Protein AF-A0A9N9IAI4-F1 (afdb_monomer)

Secondary structure (DSSP, 8-state):
---------PPP---------------EE-S-TTTT-TTTTTTS-TTSB--EEEEPPTT-TTTT-HHHHHHHHHHHHHHHHHHHHHHHSSEEEEEEEEEEEEEEETTEEEEEEEEEEEEPPPEEE-SSTHHHHHHHHHHHHHHHHHHHIIIIIS-EEEEEEEEEEEEEEE----B--S--PPPTTT--GGG-EE-----S-GGGTTTTS--TTPPSSPBTHHHHHHHHH-TTEEEEEEEEEEEEETTEEEEEEEEEE--TTTTTSSEEEEEEEEESSS--GGG-SSTT---TT--EEEEEES----HHHHHHHHTT---TTSS-------------EEE-PBPTT-PBPPPEEE---SSHHHHHHHHHHHHHHHHHHHHH---------HHHHHHHHT-S--

Mean predicted aligned error: 19.02 Å

Radius of gyration: 34.72 Å; Cα contacts (8 Å, |Δi|>4): 547; chains: 1; bounding box: 60×106×130 Å

Solvent-accessible surface area (backbone atoms only — not comparable to full-atom values): 24247 Å² total; per-residue (Å²): 132,89,83,87,86,80,88,87,81,84,78,82,85,75,80,77,80,71,74,77,72,74,81,74,77,58,78,43,75,48,92,65,55,42,81,88,30,65,80,56,49,75,35,53,60,93,82,41,56,55,24,33,37,29,60,46,60,88,86,37,90,42,57,59,35,71,66,55,41,51,63,73,45,43,65,64,53,45,53,52,48,50,54,50,31,74,75,51,63,10,28,34,34,31,52,38,38,31,28,36,30,37,30,75,48,98,88,42,96,66,68,48,74,50,75,46,80,40,57,42,70,63,44,75,41,70,51,76,81,48,41,62,61,48,51,52,54,43,49,51,51,32,51,52,52,51,48,43,34,38,76,76,74,73,47,33,40,76,44,31,69,43,36,41,34,45,43,35,31,62,34,61,62,56,60,51,72,42,84,64,83,70,54,77,92,60,65,42,85,91,52,45,62,46,74,68,73,90,75,83,66,74,77,80,47,58,86,79,47,54,57,82,94,57,61,82,74,52,33,56,66,43,47,61,57,34,30,70,62,29,75,51,39,26,54,34,32,35,28,75,42,80,41,80,54,94,94,38,82,41,82,44,72,43,64,73,44,72,37,96,51,43,76,73,41,84,42,72,42,44,30,39,49,44,65,66,71,97,71,62,66,83,79,41,61,40,79,57,66,71,58,93,92,55,41,20,26,67,26,42,47,80,56,79,85,59,55,67,62,54,54,62,33,66,78,70,54,47,45,89,56,72,48,85,74,81,80,59,74,67,85,82,72,68,63,56,53,70,54,68,57,76,46,96,87,70,53,71,52,80,69,48,71,50,68,79,62,96,50,36,66,61,53,49,52,52,51,55,50,53,51,47,51,56,49,52,54,59,66,66,61,64,73,77,78,67,78,66,55,73,69,57,47,52,53,57,75,68,49,95,65,135

Organism: NCBI:txid1348616

Foldseek 3Di:
DDDDDDDDDDDDPPPPPPPPPQDDKDKDKDPDLCPVPVVLVLLDDPPQKIKIKIFDDPPHVCFQPLVVVLVRCLVVQLVVCVVVCVVQLKKWKKKWWFFWKWADDPVDRDIDIDTDIFMDFIDMDNDSVCSNVVSVVTSVNRVVVQVCCCPPDPNIGTGGTGMMMIIMGHDDFAFADAFDDDDPVCPDPVQQKARDHPPDDPVVCCVPFPQPPADPVGGPSSQVVRCVRPVLEWEWEKEWDWDDDPNDTDIAIAGRDGGPCAPVHDHYWYKYKDKPDPDDCVPHSYSRDQPVPIGIGIITGPDPVPVVRVVVCLVPHCHVGNDRDDRDDHDDQPQKDKDWDADPVRDIDDIDIDRPDPRRVVVVVVVVVVVVVVVVVVVVPPPPPPPPDVVVVVVVVPDPDD

Structure (mmCIF, N/CA/C/O backbone):
data_AF-A0A9N9IAI4-F1
#
_entry.id   AF-A0A9N9IAI4-F1
#
loop_
_atom_site.group_PDB
_atom_site.id
_atom_site.type_symbol
_atom_site.label_atom_id
_atom_site.label_alt_id
_atom_site.label_comp_id
_atom_site.label_asym_id
_atom_site.label_entity_id
_atom_site.label_seq_id
_atom_site.pdbx_PDB_ins_code
_atom_site.Cartn_x
_atom_site.Cartn_y
_atom_site.Cartn_z
_atom_site.occupancy
_atom_site.B_iso_or_equiv
_atom_site.auth_seq_id
_atom_site.auth_comp_id
_atom_site.auth_asym_id
_atom_site.auth_atom_id
_atom_site.pdbx_PDB_model_num
ATOM 1 N N . MET A 1 1 ? 16.331 -37.800 -86.694 1.00 36.75 1 MET A N 1
ATOM 2 C CA . MET A 1 1 ? 16.572 -36.388 -87.033 1.00 36.75 1 MET A CA 1
ATOM 3 C C . MET A 1 1 ? 15.947 -35.578 -85.929 1.00 36.75 1 MET A C 1
ATOM 5 O O . MET A 1 1 ? 14.781 -35.793 -85.627 1.00 36.75 1 MET A O 1
ATOM 9 N N . GLU A 1 2 ? 16.796 -34.801 -85.275 1.00 37.53 2 GLU A N 1
ATOM 10 C CA . GLU A 1 2 ? 16.502 -33.836 -84.219 1.00 37.53 2 GLU A CA 1
ATOM 11 C C . GLU A 1 2 ? 15.392 -32.859 -84.643 1.00 37.53 2 GLU A C 1
ATOM 13 O O . GLU A 1 2 ? 15.242 -32.579 -85.834 1.00 37.53 2 GLU A O 1
ATOM 18 N N . ILE A 1 3 ? 14.640 -32.317 -83.684 1.00 35.09 3 ILE A N 1
ATOM 19 C CA . ILE A 1 3 ? 14.838 -30.947 -83.172 1.00 35.09 3 ILE A CA 1
ATOM 20 C C . ILE A 1 3 ? 13.827 -30.685 -82.040 1.00 35.09 3 ILE A C 1
ATOM 22 O O . ILE A 1 3 ? 12.677 -31.122 -82.082 1.00 35.09 3 ILE A O 1
ATOM 26 N N . ASP A 1 4 ? 14.346 -29.996 -81.031 1.00 36.41 4 ASP A N 1
ATOM 27 C CA . ASP A 1 4 ? 13.799 -29.553 -79.752 1.00 36.41 4 ASP A CA 1
ATOM 28 C C . ASP A 1 4 ? 12.485 -28.751 -79.797 1.00 36.41 4 ASP A C 1
ATOM 30 O O . ASP A 1 4 ? 12.183 -28.064 -80.773 1.00 36.41 4 ASP A O 1
ATOM 34 N N . ASN A 1 5 ? 11.761 -28.735 -78.669 1.00 34.66 5 ASN A N 1
ATOM 35 C CA . ASN A 1 5 ? 11.557 -27.476 -77.943 1.00 34.66 5 ASN A CA 1
ATOM 36 C C . ASN A 1 5 ? 11.060 -27.673 -76.504 1.00 34.66 5 ASN A C 1
ATOM 38 O O . ASN A 1 5 ? 10.315 -28.595 -76.175 1.00 34.66 5 ASN A O 1
ATOM 42 N N . GLU A 1 6 ? 11.556 -26.774 -75.663 1.00 35.62 6 GLU A N 1
ATOM 43 C CA . GLU A 1 6 ? 11.625 -26.814 -74.213 1.00 35.62 6 GLU A CA 1
ATOM 44 C C . GLU A 1 6 ? 10.323 -26.467 -73.470 1.00 35.62 6 GLU A C 1
ATOM 46 O O . GLU A 1 6 ? 9.469 -25.710 -73.923 1.00 35.62 6 GLU A O 1
ATOM 51 N N . LYS A 1 7 ? 10.267 -27.049 -72.267 1.00 37.72 7 LYS A N 1
ATOM 52 C CA . LYS A 1 7 ? 9.649 -26.633 -70.997 1.00 37.72 7 LYS A CA 1
ATOM 53 C C . LYS A 1 7 ? 8.975 -25.251 -70.929 1.00 37.72 7 LYS A C 1
ATOM 55 O O . LYS A 1 7 ? 9.619 -24.237 -71.150 1.00 37.72 7 LYS A O 1
ATOM 60 N N . ASN A 1 8 ? 7.769 -25.247 -70.353 1.00 30.61 8 ASN A N 1
ATOM 61 C CA . ASN A 1 8 ? 7.329 -24.288 -69.329 1.00 30.61 8 ASN A CA 1
ATOM 62 C C . ASN A 1 8 ? 6.304 -24.991 -68.421 1.00 30.61 8 ASN A C 1
ATOM 64 O O . ASN A 1 8 ? 5.133 -25.096 -68.769 1.00 30.61 8 ASN A O 1
ATOM 68 N N . ASN A 1 9 ? 6.765 -25.516 -67.283 1.00 38.19 9 ASN A N 1
ATOM 69 C CA . ASN A 1 9 ? 5.903 -25.884 -66.160 1.00 38.19 9 ASN A CA 1
ATOM 70 C C . ASN A 1 9 ? 6.090 -24.793 -65.106 1.00 38.19 9 ASN A C 1
ATOM 72 O O . ASN A 1 9 ? 7.163 -24.703 -64.507 1.00 38.19 9 ASN A O 1
ATOM 76 N N . GLU A 1 10 ? 5.068 -23.965 -64.924 1.00 33.16 10 GLU A N 1
ATOM 77 C CA . GLU A 1 10 ? 4.951 -23.051 -63.789 1.00 33.16 10 GLU A CA 1
ATOM 78 C C . GLU A 1 10 ? 4.887 -23.878 -62.490 1.00 33.16 10 GLU A C 1
ATOM 80 O O . GLU A 1 10 ? 4.062 -24.794 -62.395 1.00 33.16 10 GLU A O 1
ATOM 85 N N . PRO A 1 11 ? 5.752 -23.626 -61.493 1.00 36.41 11 PRO A N 1
ATOM 86 C CA . PRO A 1 11 ? 5.563 -24.160 -60.156 1.00 36.41 11 PRO A CA 1
ATOM 87 C C . PRO A 1 11 ? 4.540 -23.296 -59.415 1.00 36.41 11 PRO A C 1
ATOM 89 O O . PRO A 1 11 ? 4.625 -22.074 -59.424 1.00 36.41 11 PRO A O 1
ATOM 92 N N . SER A 1 12 ? 3.571 -23.950 -58.780 1.00 35.34 12 SER A N 1
ATOM 93 C CA . SER A 1 12 ? 2.587 -23.314 -57.912 1.00 35.34 12 SER A CA 1
ATOM 94 C C . SER A 1 12 ? 3.275 -22.604 -56.746 1.00 35.34 12 SER A C 1
ATOM 96 O O . SER A 1 12 ? 3.915 -23.265 -55.922 1.00 35.34 12 SER A O 1
ATOM 98 N N . ASP A 1 13 ? 3.085 -21.293 -56.650 1.00 35.47 13 ASP A N 1
ATOM 99 C CA . ASP A 1 13 ? 3.370 -20.519 -55.449 1.00 35.47 13 ASP A CA 1
ATOM 100 C C . ASP A 1 13 ? 2.414 -20.968 -54.336 1.00 35.47 13 ASP A C 1
ATOM 102 O O . ASP A 1 13 ? 1.265 -20.538 -54.248 1.00 35.47 13 ASP A O 1
ATOM 106 N N . SER A 1 14 ? 2.874 -21.892 -53.494 1.00 35.62 14 SER A N 1
ATOM 107 C CA . SER A 1 14 ? 2.359 -22.009 -52.134 1.00 35.62 14 SER A CA 1
ATOM 108 C C . SER A 1 14 ? 3.221 -21.103 -51.262 1.00 35.62 14 SER A C 1
ATOM 110 O O . SER A 1 14 ? 4.253 -21.534 -50.738 1.00 35.62 14 SER A O 1
ATOM 112 N N . GLU A 1 15 ? 2.819 -19.839 -51.159 1.00 35.72 15 GLU A N 1
ATOM 113 C CA . GLU A 1 15 ? 3.225 -18.967 -50.062 1.00 35.72 15 GLU A CA 1
ATOM 114 C C . GLU A 1 15 ? 2.879 -19.692 -48.757 1.00 35.72 15 GLU A C 1
ATOM 116 O O . GLU A 1 15 ? 1.716 -19.859 -48.389 1.00 35.72 15 GLU A O 1
ATOM 121 N N . TYR A 1 16 ? 3.903 -20.211 -48.083 1.00 36.53 16 TYR A N 1
ATOM 122 C CA . TYR A 1 16 ? 3.785 -20.546 -46.677 1.00 36.53 16 TYR A CA 1
ATOM 123 C C . TYR A 1 16 ? 3.740 -19.215 -45.929 1.00 36.53 16 TYR A C 1
ATOM 125 O O . TYR A 1 16 ? 4.781 -18.656 -45.593 1.00 36.53 16 TYR A O 1
ATOM 133 N N . ASP A 1 17 ? 2.527 -18.722 -45.685 1.00 38.03 17 ASP A N 1
ATOM 134 C CA . ASP A 1 17 ? 2.232 -17.803 -44.589 1.00 38.03 17 ASP A CA 1
ATOM 135 C C . ASP A 1 17 ? 2.575 -18.524 -43.274 1.00 38.03 17 ASP A C 1
ATOM 137 O O . ASP A 1 17 ? 1.732 -19.129 -42.608 1.00 38.03 17 ASP A O 1
ATOM 141 N N . THR A 1 18 ? 3.849 -18.512 -42.888 1.00 42.97 18 THR A N 1
ATOM 142 C CA . THR A 1 18 ? 4.184 -18.560 -41.469 1.00 42.97 18 THR A CA 1
ATOM 143 C C . THR A 1 18 ? 3.837 -17.188 -40.926 1.00 42.97 18 THR A C 1
ATOM 145 O O . THR A 1 18 ? 4.639 -16.265 -41.039 1.00 42.97 18 THR A O 1
ATOM 148 N N . ALA A 1 19 ? 2.627 -17.046 -40.384 1.00 43.84 19 ALA A N 1
ATOM 149 C CA . ALA A 1 19 ? 2.325 -15.957 -39.472 1.00 43.84 19 ALA A CA 1
ATOM 150 C C . ALA A 1 19 ? 3.413 -15.980 -38.390 1.00 43.84 19 ALA A C 1
ATOM 152 O O . ALA A 1 19 ? 3.479 -16.919 -37.596 1.00 43.84 19 ALA A O 1
ATOM 153 N N . GLU A 1 20 ? 4.333 -15.019 -38.441 1.00 50.12 20 GLU A N 1
ATOM 154 C CA . GLU A 1 20 ? 5.278 -14.779 -37.361 1.00 50.12 20 GLU A CA 1
ATOM 155 C C . GLU A 1 20 ? 4.423 -14.473 -36.128 1.00 50.12 20 GLU A C 1
ATOM 157 O O . GLU A 1 20 ? 3.765 -13.435 -36.070 1.00 50.12 20 GLU A O 1
ATOM 162 N N . GLU A 1 21 ? 4.330 -15.427 -35.196 1.00 56.41 21 GLU A N 1
ATOM 163 C CA . GLU A 1 21 ? 3.662 -15.204 -33.915 1.00 56.41 21 GLU A CA 1
ATOM 164 C C . GLU A 1 21 ? 4.296 -13.963 -33.280 1.00 56.41 21 GLU A C 1
ATOM 166 O O . GLU A 1 21 ? 5.521 -13.899 -33.129 1.00 56.41 21 GLU A O 1
ATOM 171 N N . GLU A 1 22 ? 3.477 -12.954 -32.962 1.00 60.28 22 GLU A N 1
ATOM 172 C CA . GLU A 1 22 ? 3.968 -11.756 -32.288 1.00 60.28 22 GLU A CA 1
ATOM 173 C C . GLU A 1 22 ? 4.745 -12.182 -31.032 1.00 60.28 22 GLU A C 1
ATOM 175 O O . GLU A 1 22 ? 4.271 -13.042 -30.281 1.00 60.28 22 GLU A O 1
ATOM 180 N N . PRO A 1 23 ? 5.951 -11.634 -30.801 1.00 72.88 23 PRO A N 1
ATOM 181 C CA . PRO A 1 23 ? 6.795 -12.071 -29.702 1.00 72.88 23 PRO A CA 1
ATOM 182 C C . PRO A 1 23 ? 6.068 -11.840 -28.377 1.00 72.88 23 PRO A C 1
ATOM 184 O O . PRO A 1 23 ? 5.885 -10.696 -27.980 1.00 72.88 23 PRO A O 1
ATOM 187 N N . ASP A 1 24 ? 5.665 -12.911 -27.691 1.00 81.81 24 ASP A N 1
ATOM 188 C CA . ASP A 1 24 ? 4.896 -12.823 -26.450 1.00 81.81 24 ASP A CA 1
ATOM 189 C C . ASP A 1 24 ? 5.770 -12.990 -25.193 1.00 81.81 24 ASP A C 1
ATOM 191 O O . ASP A 1 24 ? 6.789 -13.683 -25.193 1.00 81.81 24 ASP A O 1
ATOM 195 N N . ILE A 1 25 ? 5.367 -12.352 -24.091 1.00 89.75 25 ILE A N 1
ATOM 196 C CA . ILE A 1 25 ? 6.083 -12.394 -22.808 1.00 89.75 25 ILE A CA 1
ATOM 197 C C . ILE A 1 25 ? 5.468 -13.460 -21.908 1.00 89.75 25 ILE A C 1
ATOM 199 O O . ILE A 1 25 ? 4.307 -13.353 -21.502 1.00 89.75 25 ILE A O 1
ATOM 203 N N . HIS A 1 26 ? 6.262 -14.458 -21.527 1.00 91.19 26 HIS A N 1
ATOM 204 C CA . HIS A 1 26 ? 5.818 -15.531 -20.645 1.00 91.19 26 HIS A CA 1
ATOM 205 C C . HIS A 1 26 ? 6.489 -15.437 -19.273 1.00 91.19 26 HIS A C 1
ATOM 207 O O . HIS A 1 26 ? 7.714 -15.401 -19.168 1.00 91.19 26 HIS A O 1
ATOM 213 N N . PHE A 1 27 ? 5.678 -15.419 -18.213 1.00 94.00 27 PHE A N 1
ATOM 214 C CA . PHE A 1 27 ? 6.178 -15.463 -16.842 1.00 94.00 27 PHE A CA 1
ATOM 215 C C . PHE A 1 27 ? 6.430 -16.903 -16.406 1.00 94.00 27 PHE A C 1
ATOM 217 O O . PHE A 1 27 ? 5.561 -17.773 -16.512 1.00 94.00 27 PHE A O 1
ATOM 224 N N . GLU A 1 28 ? 7.607 -17.135 -15.846 1.00 92.38 28 GLU A N 1
ATOM 225 C CA . GLU A 1 28 ? 8.024 -18.400 -15.268 1.00 92.38 28 GLU A CA 1
ATOM 226 C C . GLU A 1 28 ? 8.207 -18.261 -13.758 1.00 92.38 28 GLU A C 1
ATOM 228 O O . GLU A 1 28 ? 8.750 -17.277 -13.255 1.00 92.38 28 GLU A O 1
ATOM 233 N N . LYS A 1 29 ? 7.767 -19.275 -13.011 1.00 90.50 29 LYS A N 1
ATOM 234 C CA . LYS A 1 29 ? 7.972 -19.338 -11.563 1.00 90.50 29 LYS A CA 1
ATOM 235 C C . LYS A 1 29 ? 9.415 -19.736 -11.261 1.00 90.50 29 LYS A C 1
ATOM 237 O O . LYS A 1 29 ? 9.884 -20.777 -11.726 1.00 90.50 29 LYS A O 1
ATOM 242 N N . ILE A 1 30 ? 10.105 -18.947 -10.445 1.00 86.50 30 ILE A N 1
ATOM 243 C CA . ILE A 1 30 ? 11.486 -19.219 -10.040 1.00 86.50 30 ILE A CA 1
ATOM 244 C C . ILE A 1 30 ? 11.499 -20.405 -9.069 1.00 86.50 30 ILE A C 1
ATOM 246 O O . ILE A 1 30 ? 10.787 -20.413 -8.066 1.00 86.50 30 ILE A O 1
ATOM 250 N N . LYS A 1 31 ? 12.324 -21.419 -9.367 1.00 79.94 31 LYS A N 1
ATOM 251 C CA . LYS A 1 31 ? 12.440 -22.640 -8.546 1.00 79.94 31 LYS A CA 1
ATOM 252 C C . LYS A 1 31 ? 12.992 -22.366 -7.148 1.00 79.94 31 LYS A C 1
ATOM 254 O O . LYS A 1 31 ? 12.521 -22.967 -6.191 1.00 79.94 31 LYS A O 1
ATOM 259 N N . ASP A 1 32 ? 13.976 -21.476 -7.052 1.00 76.50 32 ASP A N 1
ATOM 260 C CA . ASP A 1 32 ? 14.549 -21.014 -5.789 1.00 76.50 32 ASP A CA 1
ATOM 261 C C . ASP A 1 32 ? 14.545 -19.473 -5.758 1.00 76.50 32 ASP A C 1
ATOM 263 O O . ASP A 1 32 ? 15.469 -18.839 -6.281 1.00 76.50 32 ASP A O 1
ATOM 267 N N . PRO A 1 33 ? 13.495 -18.850 -5.190 1.00 67.88 33 PRO A N 1
ATOM 268 C CA . PRO A 1 33 ? 13.374 -17.393 -5.137 1.00 67.88 33 PRO A CA 1
ATOM 269 C C . PRO A 1 33 ? 14.408 -16.747 -4.196 1.00 67.88 33 PRO A C 1
ATOM 271 O O . PRO A 1 33 ? 14.614 -15.535 -4.212 1.00 67.88 33 PRO A O 1
ATOM 274 N N . TYR A 1 34 ? 15.110 -17.535 -3.376 1.00 63.12 34 TYR A N 1
ATOM 275 C CA . TYR A 1 34 ? 16.038 -17.019 -2.375 1.00 63.12 34 TYR A CA 1
ATOM 276 C C . TYR A 1 34 ? 17.428 -16.694 -2.931 1.00 63.12 34 TYR A C 1
ATOM 278 O O . TYR A 1 34 ? 18.168 -15.946 -2.284 1.00 63.12 34 TYR A O 1
ATOM 286 N N . ILE A 1 35 ? 17.767 -17.173 -4.136 1.00 58.03 35 ILE A N 1
ATOM 287 C CA . ILE A 1 35 ? 19.072 -16.948 -4.789 1.00 58.03 35 ILE A CA 1
ATOM 288 C C . ILE A 1 35 ? 19.397 -15.449 -4.901 1.00 58.03 35 ILE A C 1
ATOM 290 O O . ILE A 1 35 ? 20.521 -15.041 -4.612 1.00 58.03 35 ILE A O 1
ATOM 294 N N . ASN A 1 36 ? 18.402 -14.615 -5.221 1.00 55.75 36 ASN A N 1
ATOM 295 C CA . ASN A 1 36 ? 18.560 -13.158 -5.341 1.00 55.75 36 ASN A CA 1
ATOM 296 C C . ASN A 1 36 ? 18.117 -12.387 -4.080 1.00 55.75 36 ASN A C 1
ATOM 298 O O . ASN A 1 36 ? 18.247 -11.165 -4.009 1.00 55.75 36 ASN A O 1
ATOM 302 N N . ARG A 1 37 ? 17.633 -13.099 -3.054 1.00 60.22 37 ARG A N 1
ATOM 303 C CA . ARG A 1 37 ? 16.989 -12.550 -1.851 1.00 60.22 37 ARG A CA 1
ATOM 304 C C . ARG A 1 37 ? 17.631 -13.043 -0.552 1.00 60.22 37 ARG A C 1
ATOM 306 O O . ARG A 1 37 ? 16.949 -13.220 0.449 1.00 60.22 37 ARG A O 1
ATOM 313 N N . ILE A 1 38 ? 18.954 -13.212 -0.510 1.00 52.41 38 ILE A N 1
ATOM 314 C CA . ILE A 1 38 ? 19.690 -13.799 0.637 1.00 52.41 38 ILE A CA 1
ATOM 315 C C . ILE A 1 38 ? 19.326 -13.159 1.999 1.00 52.41 38 ILE A C 1
ATOM 317 O O . ILE A 1 38 ? 19.261 -13.847 3.019 1.00 52.41 38 ILE A O 1
ATOM 321 N N . ALA A 1 39 ? 19.065 -11.847 2.038 1.00 50.38 39 ALA A N 1
ATOM 322 C CA . ALA A 1 39 ? 18.652 -11.145 3.258 1.00 50.38 39 ALA A CA 1
ATOM 323 C C . ALA A 1 39 ? 17.192 -11.426 3.672 1.00 50.38 39 ALA A C 1
ATOM 325 O O . ALA A 1 39 ? 16.886 -11.436 4.865 1.00 50.38 39 ALA A O 1
ATOM 326 N N . GLU A 1 40 ? 16.298 -11.662 2.710 1.00 53.12 40 GLU A N 1
ATOM 327 C CA . GLU A 1 40 ? 14.888 -12.004 2.940 1.00 53.12 40 GLU A CA 1
ATOM 328 C C . GLU A 1 40 ? 14.709 -13.522 3.153 1.00 53.12 40 GLU A C 1
ATOM 330 O O . GLU A 1 40 ? 13.835 -13.942 3.902 1.00 53.12 40 GLU A O 1
ATOM 335 N N . ALA A 1 41 ? 15.619 -14.352 2.635 1.00 52.34 41 ALA A N 1
ATOM 336 C CA . ALA A 1 41 ? 15.653 -15.802 2.841 1.00 52.34 41 ALA A CA 1
ATOM 337 C C . ALA A 1 41 ? 15.747 -16.224 4.313 1.00 52.34 41 ALA A C 1
ATOM 339 O O . ALA A 1 41 ? 15.288 -17.293 4.694 1.00 52.34 41 ALA A O 1
ATOM 340 N N . ARG A 1 42 ? 16.320 -15.370 5.169 1.00 52.91 42 ARG A N 1
ATOM 341 C CA . ARG A 1 42 ? 16.399 -15.605 6.621 1.00 52.91 42 ARG A CA 1
ATOM 342 C C . ARG A 1 42 ? 15.106 -15.255 7.370 1.00 52.91 42 ARG A C 1
ATOM 344 O O . ARG A 1 42 ? 15.009 -15.559 8.560 1.00 52.91 42 ARG A O 1
ATOM 351 N N . LYS A 1 43 ? 14.167 -14.575 6.703 1.00 56.28 43 LYS A N 1
ATOM 352 C CA . LYS A 1 43 ? 12.942 -13.996 7.279 1.00 56.28 43 LYS A CA 1
ATOM 353 C C . LYS A 1 43 ? 11.685 -14.823 7.020 1.00 56.28 43 LYS A C 1
ATOM 355 O O . LYS A 1 43 ? 10.733 -14.700 7.779 1.00 56.28 43 LYS A O 1
ATOM 360 N N . PHE A 1 44 ? 11.694 -15.650 5.980 1.00 56.84 44 PHE A N 1
ATOM 361 C CA . PHE A 1 44 ? 10.534 -16.413 5.531 1.00 56.84 44 PHE A CA 1
ATOM 362 C C . PHE A 1 44 ? 10.789 -17.917 5.614 1.00 56.84 44 PHE A C 1
ATOM 364 O O . PHE A 1 44 ? 11.905 -18.375 5.366 1.00 56.84 44 PHE A O 1
ATOM 371 N N . ASN A 1 45 ? 9.745 -18.679 5.929 1.00 64.06 45 ASN A N 1
ATOM 372 C CA . ASN A 1 45 ? 9.760 -20.135 5.829 1.00 64.06 45 ASN A CA 1
ATOM 373 C C . ASN A 1 45 ? 9.612 -20.584 4.365 1.00 64.06 45 ASN A C 1
ATOM 375 O O . ASN A 1 45 ? 9.180 -19.820 3.497 1.00 64.06 45 ASN A O 1
ATOM 379 N N . GLU A 1 46 ? 9.950 -21.842 4.086 1.00 64.19 46 GLU A N 1
ATOM 380 C CA . GLU A 1 46 ? 9.811 -22.435 2.754 1.00 64.19 46 GLU A CA 1
ATOM 381 C C . GLU A 1 46 ? 8.353 -22.345 2.254 1.00 64.19 46 GLU A C 1
ATOM 383 O O . GLU A 1 46 ? 7.407 -22.645 2.982 1.00 64.19 46 GLU A O 1
ATOM 388 N N . GLY A 1 47 ? 8.159 -21.880 1.014 1.00 66.56 47 GLY A N 1
ATOM 389 C CA . GLY A 1 47 ? 6.834 -21.691 0.402 1.00 66.56 47 GLY A CA 1
ATOM 390 C C . GLY A 1 47 ? 6.132 -20.363 0.728 1.00 66.56 47 GLY A C 1
ATOM 391 O O . GLY A 1 47 ? 5.111 -20.036 0.112 1.00 66.56 47 GLY A O 1
ATOM 392 N N . GLU A 1 48 ? 6.679 -19.553 1.639 1.00 74.38 48 GLU A N 1
ATOM 393 C CA . GLU A 1 48 ? 6.162 -18.211 1.943 1.00 74.38 48 GLU A CA 1
ATOM 394 C C . GLU A 1 48 ? 6.602 -17.154 0.926 1.00 74.38 48 GLU A C 1
ATOM 396 O O . GLU A 1 48 ? 5.948 -16.120 0.810 1.00 74.38 48 GLU A O 1
ATOM 401 N N . VAL A 1 49 ? 7.653 -17.437 0.154 1.00 81.81 49 VAL A N 1
ATOM 402 C CA . VAL A 1 49 ? 8.145 -16.605 -0.951 1.00 81.81 49 VAL A CA 1
ATOM 403 C C . VAL A 1 49 ? 7.912 -17.331 -2.271 1.00 81.81 49 VAL A C 1
ATOM 405 O O . VAL A 1 49 ? 8.050 -18.552 -2.356 1.00 81.81 49 VAL A O 1
ATOM 408 N N . CYS A 1 50 ? 7.516 -16.590 -3.298 1.00 86.62 50 CYS A N 1
ATOM 409 C CA . CYS A 1 50 ? 7.256 -17.110 -4.628 1.00 86.62 50 CYS A CA 1
ATOM 410 C C . CYS A 1 50 ? 7.530 -16.026 -5.665 1.00 86.62 50 CYS A C 1
ATOM 412 O O . CYS A 1 50 ? 6.697 -15.156 -5.875 1.00 86.62 50 CYS A O 1
ATOM 414 N N . ASP A 1 51 ? 8.648 -16.115 -6.366 1.00 90.31 51 ASP A N 1
ATOM 415 C CA . ASP A 1 51 ? 8.986 -15.105 -7.360 1.00 90.31 51 ASP A CA 1
ATOM 416 C C . ASP A 1 51 ? 8.692 -15.616 -8.771 1.00 90.31 51 ASP A C 1
ATOM 418 O O . ASP A 1 51 ? 8.818 -16.811 -9.065 1.00 90.31 51 ASP A O 1
ATOM 422 N N . TYR A 1 52 ? 8.295 -14.697 -9.641 1.00 93.44 52 TYR A N 1
ATOM 423 C CA . TYR A 1 52 ? 8.138 -14.934 -11.069 1.00 93.44 52 TYR A CA 1
ATOM 424 C C . TYR A 1 52 ? 9.115 -14.054 -11.830 1.00 93.44 52 TYR A C 1
ATOM 426 O O . TYR A 1 52 ? 9.452 -12.960 -11.379 1.00 93.44 52 TYR A O 1
ATOM 434 N N . TYR A 1 53 ? 9.552 -14.511 -12.993 1.00 92.94 53 TYR A N 1
ATOM 435 C CA . TYR A 1 53 ? 10.361 -13.707 -13.893 1.00 92.94 53 TYR A CA 1
ATOM 436 C C . TYR A 1 53 ? 9.902 -13.892 -15.334 1.00 92.94 53 TYR A C 1
ATOM 438 O O . TYR A 1 53 ? 9.335 -14.929 -15.674 1.00 92.94 53 TYR A O 1
ATOM 446 N N . ALA A 1 54 ? 10.135 -12.889 -16.169 1.00 93.56 54 ALA A N 1
ATOM 447 C CA . ALA A 1 54 ? 9.917 -12.987 -17.602 1.00 93.56 54 ALA A CA 1
ATOM 448 C C . ALA A 1 54 ? 11.048 -12.294 -18.361 1.00 93.56 54 ALA A C 1
ATOM 450 O O . ALA A 1 54 ? 11.497 -11.212 -17.971 1.00 93.56 54 ALA A O 1
ATOM 451 N N . PHE A 1 55 ? 11.473 -12.918 -19.458 1.00 92.94 55 PHE A N 1
ATOM 452 C CA . PHE A 1 55 ? 12.343 -12.294 -20.449 1.00 92.94 55 PHE A CA 1
ATOM 453 C C . PHE A 1 55 ? 11.505 -11.524 -21.463 1.00 92.94 55 PHE A C 1
ATOM 455 O O . PHE A 1 55 ? 10.455 -11.996 -21.899 1.00 92.94 55 PHE A O 1
ATOM 462 N N . VAL A 1 56 ? 12.001 -10.360 -21.869 1.00 92.25 56 VAL A N 1
ATOM 463 C CA . VAL A 1 56 ? 11.395 -9.549 -22.925 1.00 92.25 56 VAL A CA 1
ATOM 464 C C . VAL A 1 56 ? 12.141 -9.824 -24.233 1.00 92.25 56 VAL A C 1
ATOM 466 O O . VAL A 1 56 ? 13.347 -9.561 -24.310 1.00 92.25 56 VAL A O 1
ATOM 469 N N . PRO A 1 57 ? 11.475 -10.376 -25.265 1.00 89.19 57 PRO A N 1
ATOM 470 C CA . PRO A 1 57 ? 12.109 -10.627 -26.553 1.00 89.19 57 PRO A CA 1
ATOM 471 C C . PRO A 1 57 ? 12.651 -9.339 -27.186 1.00 89.19 57 PRO A C 1
ATOM 473 O O . PRO A 1 57 ? 12.072 -8.263 -27.050 1.00 89.19 57 PRO A O 1
ATOM 476 N N . LYS A 1 58 ? 13.759 -9.442 -27.926 1.00 82.56 58 LYS A N 1
ATOM 477 C CA . LYS A 1 58 ? 14.231 -8.322 -28.755 1.00 82.56 58 LYS A CA 1
ATOM 478 C C . LYS A 1 58 ? 13.238 -8.071 -29.887 1.00 82.56 58 LYS A C 1
ATOM 480 O O . LYS A 1 58 ? 12.796 -9.028 -30.514 1.00 82.56 58 LYS A O 1
ATOM 485 N N . GLY A 1 59 ? 12.951 -6.807 -30.179 1.00 81.06 59 GLY A N 1
ATOM 486 C CA . GLY A 1 59 ? 11.945 -6.414 -31.163 1.00 81.06 59 GLY A CA 1
ATOM 487 C C . GLY A 1 59 ? 10.513 -6.451 -30.625 1.00 81.06 59 GLY A C 1
ATOM 488 O O . GLY A 1 59 ? 9.579 -6.411 -31.419 1.00 81.06 59 GLY A O 1
ATOM 489 N N . TYR A 1 60 ? 10.325 -6.537 -29.302 1.00 86.94 60 TYR A N 1
ATOM 490 C CA . TYR A 1 60 ? 9.000 -6.423 -28.694 1.00 86.94 60 TYR A CA 1
ATOM 491 C C . TYR A 1 60 ? 8.357 -5.077 -29.058 1.00 86.94 60 TYR A C 1
ATOM 493 O O . TYR A 1 60 ? 9.024 -4.044 -29.072 1.00 86.94 60 TYR A O 1
ATOM 501 N N . TYR A 1 61 ? 7.059 -5.066 -29.350 1.00 82.75 61 TYR A N 1
ATOM 502 C CA . TYR A 1 61 ? 6.407 -3.896 -29.950 1.00 82.75 61 TYR A CA 1
ATOM 503 C C . TYR A 1 61 ? 6.465 -2.630 -29.074 1.00 82.75 61 TYR A C 1
ATOM 505 O O . TYR A 1 61 ? 6.437 -1.520 -29.597 1.00 82.75 61 TYR A O 1
ATOM 513 N N . ALA A 1 62 ? 6.576 -2.789 -27.751 1.00 83.50 62 ALA A N 1
ATOM 514 C CA . ALA A 1 62 ? 6.680 -1.693 -26.788 1.00 83.50 62 ALA A CA 1
ATOM 515 C C . ALA A 1 62 ? 8.130 -1.222 -26.530 1.00 83.50 62 ALA A C 1
ATOM 517 O O . ALA A 1 62 ? 8.430 -0.628 -25.488 1.00 83.50 62 ALA A O 1
ATOM 518 N N . GLU A 1 63 ? 9.068 -1.507 -27.439 1.00 85.56 63 GLU A N 1
ATOM 519 C CA . GLU A 1 63 ? 10.424 -0.960 -27.362 1.00 85.56 63 GLU A CA 1
ATOM 520 C C . GLU A 1 63 ? 10.400 0.578 -27.340 1.00 85.56 63 GLU A C 1
ATOM 522 O O . GLU A 1 63 ? 9.710 1.236 -28.112 1.00 85.56 63 GLU A O 1
ATOM 527 N N . GLY A 1 64 ? 11.176 1.172 -26.434 1.00 86.06 64 GLY A N 1
ATOM 528 C CA . GLY A 1 64 ? 11.258 2.621 -26.253 1.00 86.06 64 GLY A CA 1
ATOM 529 C C . GLY A 1 64 ? 10.125 3.248 -25.436 1.00 86.06 64 GLY A C 1
ATOM 530 O O . GLY A 1 64 ? 10.298 4.380 -24.990 1.00 86.06 64 GLY A O 1
ATOM 531 N N . GLU A 1 65 ? 9.032 2.527 -25.163 1.00 90.81 65 GLU A N 1
ATOM 532 C CA . GLU A 1 65 ? 7.857 3.054 -24.456 1.00 90.81 65 GLU A CA 1
ATOM 533 C C . GLU A 1 65 ? 7.561 2.269 -23.162 1.00 90.81 65 GLU A C 1
ATOM 535 O O . GLU A 1 65 ? 6.850 1.261 -23.184 1.00 90.81 65 GLU A O 1
ATOM 540 N N . PRO A 1 66 ? 8.067 2.730 -21.998 1.00 91.69 66 PRO A N 1
ATOM 541 C CA . PRO A 1 66 ? 7.875 2.046 -20.718 1.00 91.69 66 PRO A CA 1
ATOM 542 C C . PRO A 1 66 ? 6.405 1.801 -20.361 1.00 91.69 66 PRO A C 1
ATOM 544 O O . PRO A 1 66 ? 6.062 0.723 -19.883 1.00 91.69 66 PRO A O 1
ATOM 547 N N . LEU A 1 67 ? 5.535 2.788 -20.599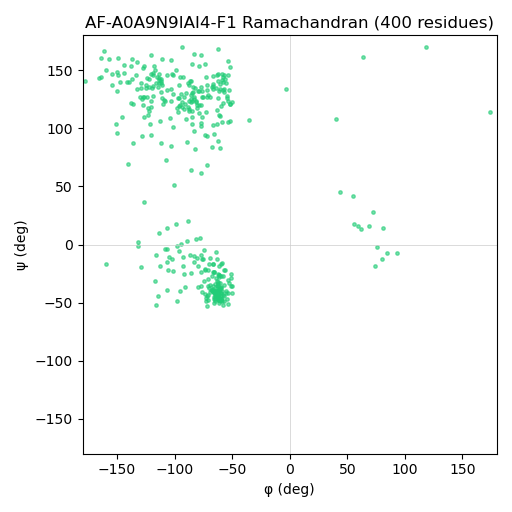 1.00 92.88 67 LEU A N 1
ATOM 548 C CA . LEU A 1 67 ? 4.111 2.677 -20.281 1.00 92.88 67 LEU A CA 1
ATOM 549 C C . LEU A 1 67 ? 3.427 1.609 -21.140 1.00 92.88 67 LEU A C 1
ATOM 551 O O . LEU A 1 67 ? 2.738 0.748 -20.602 1.00 92.88 67 LEU A O 1
ATOM 555 N N . ALA A 1 68 ? 3.670 1.621 -22.454 1.00 92.44 68 ALA A N 1
ATOM 556 C CA . ALA A 1 68 ? 3.135 0.612 -23.364 1.00 92.44 68 ALA A CA 1
ATOM 557 C C . ALA A 1 68 ? 3.603 -0.799 -22.973 1.00 92.44 68 ALA A C 1
ATOM 559 O O . ALA A 1 68 ? 2.819 -1.747 -23.020 1.00 92.44 68 ALA A O 1
ATOM 560 N N . PHE A 1 69 ? 4.853 -0.933 -22.514 1.00 93.69 69 PHE A N 1
ATOM 561 C CA . PHE A 1 69 ? 5.373 -2.196 -21.998 1.00 93.69 69 PHE A CA 1
ATOM 562 C C . PHE A 1 69 ? 4.604 -2.658 -20.757 1.00 93.69 69 PHE A C 1
ATOM 564 O O . PHE A 1 69 ? 4.178 -3.808 -20.703 1.00 93.69 69 PHE A O 1
ATOM 571 N N . PHE A 1 70 ? 4.373 -1.793 -19.770 1.00 93.88 70 PHE A N 1
ATOM 572 C CA . PHE A 1 70 ? 3.636 -2.198 -18.573 1.00 93.88 70 PHE A CA 1
ATOM 573 C C . PHE A 1 70 ? 2.167 -2.527 -18.852 1.00 93.88 70 PHE A C 1
ATOM 575 O O . PHE A 1 70 ? 1.672 -3.527 -18.333 1.00 93.88 70 PHE A O 1
ATOM 582 N N . GLU A 1 71 ? 1.495 -1.763 -19.714 1.00 93.19 71 GLU A N 1
ATOM 583 C CA . GLU A 1 71 ? 0.121 -2.069 -20.131 1.00 93.19 71 GLU A CA 1
ATOM 584 C C . GLU A 1 71 ? 0.036 -3.417 -20.868 1.00 93.19 71 GLU A C 1
ATOM 586 O O . GLU A 1 71 ? -0.905 -4.176 -20.644 1.00 93.19 71 GLU A O 1
ATOM 591 N N . SER A 1 72 ? 1.057 -3.781 -21.657 1.00 92.94 72 SER A N 1
ATOM 592 C CA . SER A 1 72 ? 1.101 -5.065 -22.379 1.00 92.94 72 SER A CA 1
ATOM 593 C C . SER A 1 72 ? 1.105 -6.306 -21.477 1.00 92.94 72 SER A C 1
ATOM 595 O O . SER A 1 72 ? 0.567 -7.352 -21.840 1.00 92.94 72 SER A O 1
ATOM 597 N N . ILE A 1 73 ? 1.700 -6.202 -20.284 1.00 93.88 73 ILE A N 1
ATOM 598 C CA . ILE A 1 73 ? 1.870 -7.325 -19.348 1.00 93.88 73 ILE A CA 1
ATOM 599 C C . ILE A 1 73 ? 0.932 -7.249 -18.140 1.00 93.88 73 ILE A C 1
ATOM 601 O O . ILE A 1 73 ? 0.925 -8.166 -17.317 1.00 93.88 73 ILE A O 1
ATOM 605 N N . LYS A 1 74 ? 0.144 -6.176 -18.020 1.00 94.50 74 LYS A N 1
ATOM 606 C CA . LYS A 1 74 ? -0.706 -5.874 -16.862 1.00 94.50 74 LYS A CA 1
ATOM 607 C C . LYS A 1 74 ? -1.647 -7.020 -16.504 1.00 94.50 74 LYS A C 1
ATOM 609 O O . LYS A 1 74 ? -1.638 -7.474 -15.362 1.00 94.50 74 LYS A O 1
ATOM 614 N N . GLU A 1 75 ? -2.390 -7.534 -17.482 1.00 95.19 75 GLU A N 1
ATOM 615 C CA . GLU A 1 75 ? -3.330 -8.647 -17.276 1.00 95.19 75 GLU A CA 1
ATOM 616 C C . GLU A 1 75 ? -2.611 -9.929 -16.829 1.00 95.19 75 GLU A C 1
ATOM 618 O O . GLU A 1 75 ? -3.052 -10.607 -15.904 1.00 95.19 75 GLU A O 1
ATOM 623 N N . LYS A 1 76 ? -1.429 -10.219 -17.389 1.00 95.50 76 LYS A N 1
ATOM 624 C CA . LYS A 1 76 ? -0.627 -11.396 -17.009 1.00 95.50 76 LYS A CA 1
ATOM 625 C C . LYS A 1 76 ? -0.139 -11.315 -15.566 1.00 95.50 76 LYS A C 1
ATOM 627 O O . LYS A 1 76 ? -0.167 -12.308 -14.839 1.00 95.50 76 LYS A O 1
ATOM 632 N N . ILE A 1 77 ? 0.297 -10.129 -15.140 1.00 96.12 77 ILE A N 1
ATOM 633 C CA . ILE A 1 77 ? 0.672 -9.871 -13.747 1.00 96.12 77 ILE A CA 1
ATOM 634 C C . ILE A 1 77 ? -0.557 -10.011 -12.841 1.00 96.12 77 ILE A C 1
ATOM 636 O O . ILE A 1 77 ? -0.467 -10.648 -11.789 1.00 96.12 77 ILE A O 1
ATOM 640 N N . ALA A 1 78 ? -1.704 -9.461 -13.250 1.00 95.75 78 ALA A N 1
ATOM 641 C CA . ALA A 1 78 ? -2.943 -9.543 -12.487 1.00 95.75 78 ALA A CA 1
ATOM 642 C C . ALA A 1 78 ? -3.380 -10.996 -12.267 1.00 95.75 78 ALA A C 1
ATOM 644 O O . ALA A 1 78 ? -3.712 -11.361 -11.142 1.00 95.75 78 ALA A O 1
ATOM 645 N N . ASP A 1 79 ? -3.302 -11.850 -13.286 1.00 96.50 79 ASP A N 1
ATOM 646 C CA . ASP A 1 79 ? -3.635 -13.273 -13.174 1.00 96.50 79 ASP A CA 1
ATOM 647 C C . ASP A 1 79 ? -2.708 -14.028 -12.212 1.00 96.50 79 ASP A C 1
ATOM 649 O O . ASP A 1 79 ? -3.167 -14.845 -11.404 1.00 96.50 79 ASP A O 1
ATOM 653 N N . ILE A 1 80 ? -1.404 -13.724 -12.236 1.00 96.25 80 ILE A N 1
ATOM 654 C CA . ILE A 1 80 ? -0.442 -14.271 -11.269 1.00 96.25 80 ILE A CA 1
ATOM 655 C C . ILE A 1 80 ? -0.823 -13.842 -9.851 1.00 96.25 80 ILE A C 1
ATOM 657 O O . ILE A 1 80 ? -0.882 -14.681 -8.949 1.00 96.25 80 ILE A O 1
ATOM 661 N N . TYR A 1 81 ? -1.118 -12.558 -9.646 1.00 93.75 81 TYR A N 1
ATOM 662 C CA . TYR A 1 81 ? -1.493 -12.037 -8.336 1.00 93.75 81 TYR A CA 1
ATOM 663 C C . TYR A 1 81 ? -2.829 -12.588 -7.851 1.00 93.75 81 TYR A C 1
ATOM 665 O O . TYR A 1 81 ? -2.902 -12.981 -6.693 1.00 93.75 81 TYR A O 1
ATOM 673 N N . LYS A 1 82 ? -3.844 -12.736 -8.707 1.00 91.69 82 LYS A N 1
ATOM 674 C CA . LYS A 1 82 ? -5.119 -13.390 -8.360 1.00 91.69 82 LYS A CA 1
ATOM 675 C C . LYS A 1 82 ? -4.888 -14.814 -7.868 1.00 91.69 82 LYS A C 1
ATOM 677 O O . LYS A 1 82 ? -5.364 -15.199 -6.799 1.00 91.69 82 LYS A O 1
ATOM 682 N N . LYS A 1 83 ? -4.097 -15.590 -8.615 1.00 93.75 83 LYS A N 1
ATOM 683 C CA . LYS A 1 83 ? -3.760 -16.972 -8.264 1.00 93.75 83 LYS A CA 1
ATOM 684 C C . LYS A 1 83 ? -3.007 -17.058 -6.937 1.00 93.75 83 LYS A C 1
ATOM 686 O O . LYS A 1 83 ? -3.374 -17.855 -6.077 1.00 93.75 83 LYS A O 1
ATOM 691 N N . GLU A 1 84 ? -1.949 -16.271 -6.762 1.00 90.88 84 GLU A N 1
ATOM 692 C CA . GLU A 1 84 ? -1.152 -16.306 -5.532 1.00 90.88 84 GLU A CA 1
ATOM 693 C C . GLU A 1 84 ? -1.939 -15.745 -4.338 1.00 90.88 84 GLU A C 1
ATOM 695 O O . GLU A 1 84 ? -1.823 -16.280 -3.235 1.00 90.88 84 GLU A O 1
ATOM 700 N N . LEU A 1 85 ? -2.790 -14.734 -4.538 1.00 83.62 85 LEU A N 1
ATOM 701 C CA . LEU A 1 85 ? -3.652 -14.167 -3.499 1.00 83.62 85 LEU A CA 1
ATOM 702 C C . LEU A 1 85 ? -4.667 -15.202 -3.008 1.00 83.62 85 LEU A C 1
ATOM 704 O O . LEU A 1 85 ? -4.808 -15.383 -1.800 1.00 83.62 85 LEU A O 1
ATOM 708 N N . ALA A 1 86 ? -5.305 -15.944 -3.918 1.00 79.19 86 ALA A N 1
ATOM 709 C CA . ALA A 1 86 ? -6.218 -17.029 -3.563 1.00 79.19 86 ALA A CA 1
ATOM 710 C C . ALA A 1 86 ? -5.527 -18.140 -2.748 1.00 79.19 86 ALA A C 1
ATOM 712 O O . ALA A 1 86 ? -6.143 -18.741 -1.868 1.00 79.19 86 ALA A O 1
ATOM 713 N N . LEU A 1 87 ? -4.241 -18.400 -3.012 1.00 83.81 87 LEU A N 1
ATOM 714 C CA . LEU A 1 87 ? -3.451 -19.405 -2.294 1.00 83.81 87 LEU A CA 1
ATOM 715 C C . LEU A 1 87 ? -2.939 -18.915 -0.934 1.00 83.81 87 LEU A C 1
ATOM 717 O O . LEU A 1 87 ? -2.830 -19.709 0.000 1.00 83.81 87 LEU A O 1
ATOM 721 N N . LYS A 1 88 ? -2.572 -17.634 -0.824 1.00 78.31 88 LYS A N 1
ATOM 722 C CA . LYS A 1 88 ? -1.837 -17.088 0.330 1.00 78.31 88 LYS A CA 1
ATOM 723 C C . LYS A 1 88 ? -2.688 -16.212 1.250 1.00 78.31 88 LYS A C 1
ATOM 725 O O . LYS A 1 88 ? -2.259 -15.935 2.367 1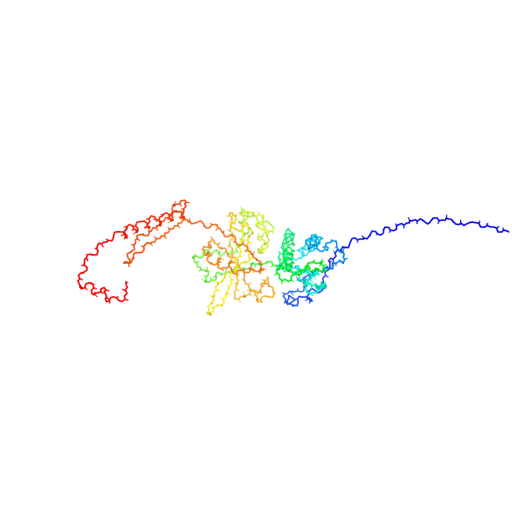.00 78.31 88 LYS A O 1
ATOM 730 N N . GLY A 1 89 ? -3.867 -15.770 0.813 1.00 66.81 89 GLY A N 1
ATOM 731 C CA . GLY A 1 89 ? -4.790 -14.906 1.560 1.00 66.81 89 GLY A CA 1
ATOM 732 C C . GLY A 1 89 ? -4.355 -13.440 1.677 1.00 66.81 89 GLY A C 1
ATOM 733 O O . GLY A 1 89 ? -5.193 -12.581 1.934 1.00 66.81 89 GLY A O 1
ATOM 734 N N . GLY A 1 90 ? -3.072 -13.154 1.459 1.00 74.00 90 GLY A N 1
ATOM 735 C CA . GLY A 1 90 ? -2.496 -11.820 1.375 1.00 74.00 90 GLY A CA 1
ATOM 736 C C . GLY A 1 90 ? -1.092 -11.888 0.781 1.00 74.00 90 GLY A C 1
ATOM 737 O O . GLY A 1 90 ? -0.337 -12.835 1.030 1.00 74.00 90 GLY A O 1
ATOM 738 N N . LEU A 1 91 ? -0.742 -10.887 -0.018 1.00 80.50 91 LEU A N 1
ATOM 739 C CA . LEU A 1 91 ? 0.524 -10.779 -0.727 1.00 80.50 91 LEU A CA 1
ATOM 740 C C . LEU A 1 91 ? 1.267 -9.516 -0.321 1.00 80.50 91 LEU A C 1
ATOM 742 O O . LEU A 1 91 ? 0.683 -8.464 -0.080 1.00 80.50 91 LEU A O 1
ATOM 746 N N . LYS A 1 92 ? 2.586 -9.623 -0.316 1.00 83.00 92 LYS A N 1
ATOM 747 C CA . LYS A 1 92 ? 3.518 -8.512 -0.231 1.00 83.00 92 LYS A CA 1
ATOM 748 C C . LYS A 1 92 ? 4.427 -8.592 -1.456 1.00 83.00 92 LYS A C 1
ATOM 750 O O . LYS A 1 92 ? 5.189 -9.554 -1.586 1.00 83.00 92 LYS A O 1
ATOM 755 N N . ILE A 1 93 ? 4.280 -7.627 -2.363 1.00 87.31 93 ILE A N 1
ATOM 756 C CA . ILE A 1 93 ? 4.801 -7.653 -3.737 1.00 87.31 93 ILE A CA 1
ATOM 757 C C . ILE A 1 93 ? 5.818 -6.541 -4.013 1.00 87.31 93 ILE A C 1
ATOM 759 O O . ILE A 1 93 ? 5.779 -5.465 -3.407 1.00 87.31 93 ILE A O 1
ATOM 763 N N . ARG A 1 94 ? 6.715 -6.790 -4.968 1.00 87.56 94 ARG A N 1
ATOM 764 C CA . ARG A 1 94 ? 7.652 -5.804 -5.513 1.00 87.56 94 ARG A CA 1
ATOM 765 C C . ARG A 1 94 ? 7.987 -6.126 -6.970 1.00 87.56 94 ARG A C 1
ATOM 767 O O . ARG A 1 94 ? 8.350 -7.259 -7.264 1.00 87.56 94 ARG A O 1
ATOM 774 N N . PHE A 1 95 ? 7.932 -5.138 -7.860 1.00 89.88 95 PHE A N 1
ATOM 775 C CA . PHE A 1 95 ? 8.460 -5.261 -9.219 1.00 89.88 95 PHE A CA 1
ATOM 776 C C . PHE A 1 95 ? 9.931 -4.867 -9.268 1.00 89.88 95 PHE A C 1
ATOM 778 O O . PHE A 1 95 ? 10.333 -3.856 -8.683 1.00 89.88 95 PHE A O 1
ATOM 785 N N . VAL A 1 96 ? 10.712 -5.626 -10.032 1.00 92.56 96 VAL A N 1
ATOM 786 C CA . VAL A 1 96 ? 12.061 -5.237 -10.450 1.00 92.56 96 VAL A CA 1
ATOM 787 C C . VAL A 1 96 ? 12.145 -5.340 -11.967 1.00 92.56 96 VAL A C 1
ATOM 789 O O . VAL A 1 96 ? 12.125 -6.435 -12.521 1.00 92.56 96 VAL A O 1
ATOM 792 N N . LEU A 1 97 ? 12.233 -4.194 -12.637 1.00 95.12 97 LEU A N 1
ATOM 793 C CA . LEU A 1 97 ? 12.430 -4.085 -14.077 1.00 95.12 97 LEU A CA 1
ATOM 794 C C . LEU A 1 97 ? 13.917 -3.899 -14.375 1.00 95.12 97 LEU A C 1
ATOM 796 O O . LEU A 1 97 ? 14.509 -2.898 -13.977 1.00 95.12 97 LEU A O 1
ATOM 800 N N . TYR A 1 98 ? 14.513 -4.812 -15.129 1.00 94.44 98 TYR A N 1
ATOM 801 C CA . TYR A 1 98 ? 15.824 -4.614 -15.733 1.00 94.44 98 TYR A CA 1
ATOM 802 C C . TYR A 1 98 ? 15.630 -3.984 -17.108 1.00 94.44 98 TYR A C 1
ATOM 804 O O . TYR A 1 98 ? 15.159 -4.626 -18.048 1.00 94.44 98 TYR A O 1
ATOM 812 N N . ALA A 1 99 ? 15.978 -2.706 -17.213 1.00 93.94 99 ALA A N 1
ATOM 813 C CA . ALA A 1 99 ? 15.840 -1.940 -18.441 1.00 93.94 99 ALA A CA 1
ATOM 814 C C . ALA A 1 99 ? 17.201 -1.701 -19.092 1.00 93.94 99 ALA A C 1
ATOM 816 O O . ALA A 1 99 ? 18.153 -1.262 -18.438 1.00 93.94 99 ALA A O 1
ATOM 817 N N . TYR A 1 100 ? 17.274 -1.937 -20.398 1.00 93.44 100 TYR A N 1
ATOM 818 C CA . TYR A 1 100 ? 18.385 -1.507 -21.230 1.00 93.44 100 TYR A CA 1
ATOM 819 C C . TYR A 1 100 ? 18.239 -0.015 -21.502 1.00 93.44 100 TYR A C 1
ATOM 821 O O . TYR A 1 100 ? 17.248 0.432 -22.086 1.00 93.44 100 TYR A O 1
ATOM 829 N N . ILE A 1 101 ? 19.229 0.762 -21.081 1.00 91.88 101 ILE A N 1
ATOM 830 C CA . ILE A 1 101 ? 19.223 2.215 -21.216 1.00 91.88 101 ILE A CA 1
ATOM 831 C C . ILE A 1 101 ? 20.493 2.690 -21.922 1.00 91.88 101 ILE A C 1
ATOM 833 O O . ILE A 1 101 ? 21.542 2.037 -21.879 1.00 91.88 101 ILE A O 1
ATOM 837 N N . LYS A 1 102 ? 20.402 3.839 -22.594 1.00 91.25 102 LYS A N 1
ATOM 838 C CA . LYS A 1 102 ? 21.512 4.444 -23.341 1.00 91.25 102 LYS A CA 1
ATOM 839 C C . LYS A 1 102 ? 21.799 5.862 -22.875 1.00 91.25 102 LYS A C 1
ATOM 841 O O . LYS A 1 102 ? 20.878 6.626 -22.604 1.00 91.25 102 LYS A O 1
ATOM 846 N N . LYS A 1 103 ? 23.069 6.243 -22.848 1.00 88.88 103 LYS A N 1
ATOM 847 C CA . LYS A 1 103 ? 23.517 7.608 -22.573 1.00 88.88 103 LYS A CA 1
ATOM 848 C C . LYS A 1 103 ? 24.383 8.101 -23.717 1.00 88.88 103 LYS A C 1
ATOM 850 O O . LYS A 1 103 ? 25.381 7.471 -24.065 1.00 88.88 103 LYS A O 1
ATOM 855 N N . ILE A 1 104 ? 24.023 9.256 -24.261 1.00 82.50 104 ILE A N 1
ATOM 856 C CA . ILE A 1 104 ? 24.822 9.951 -25.268 1.00 82.50 104 ILE A CA 1
ATOM 857 C C . ILE A 1 104 ? 25.714 10.945 -24.527 1.00 82.50 104 ILE A C 1
ATOM 859 O O . ILE A 1 104 ? 25.228 11.782 -23.767 1.00 82.50 104 ILE A O 1
ATOM 863 N N . LYS A 1 105 ? 27.031 10.836 -24.701 1.00 78.88 105 LYS A N 1
ATOM 864 C CA . LYS A 1 105 ? 27.984 11.809 -24.158 1.00 78.88 105 LYS A CA 1
ATOM 865 C C . LYS A 1 105 ? 28.313 12.820 -25.246 1.00 78.88 105 LYS A C 1
ATOM 867 O O . LYS A 1 105 ? 28.571 12.434 -26.376 1.00 78.88 105 LYS A O 1
ATOM 872 N N . LEU A 1 106 ? 28.364 14.102 -24.892 1.00 70.31 106 LEU A N 1
ATOM 873 C CA . LEU A 1 106 ? 28.751 15.162 -25.834 1.00 70.31 106 LEU A CA 1
ATOM 874 C C . LEU A 1 106 ? 30.193 14.994 -26.350 1.00 70.31 106 LEU A C 1
ATOM 876 O O . LEU A 1 106 ? 30.511 15.454 -27.438 1.00 70.31 106 LEU A O 1
ATOM 880 N N . GLU A 1 107 ? 31.053 14.328 -25.575 1.00 75.38 107 GLU A N 1
ATOM 881 C CA . GLU A 1 107 ? 32.489 14.199 -25.856 1.00 75.38 107 GLU A CA 1
ATOM 882 C C . GLU A 1 107 ? 32.872 12.938 -26.651 1.00 75.38 107 GLU A C 1
ATOM 884 O O . GLU A 1 107 ? 33.954 12.893 -27.232 1.00 75.38 107 GLU A O 1
ATOM 889 N N . THR A 1 108 ? 32.012 11.913 -26.700 1.00 71.12 108 THR A N 1
ATOM 890 C CA . THR A 1 108 ? 32.267 10.678 -27.459 1.00 71.12 108 THR A CA 1
ATOM 891 C C . THR A 1 108 ? 31.092 10.372 -28.386 1.00 71.12 108 THR A C 1
ATOM 893 O O . THR A 1 108 ? 29.969 10.270 -27.896 1.00 71.12 108 THR A O 1
ATOM 896 N N . PRO A 1 109 ? 31.321 10.155 -29.695 1.00 68.25 109 PRO A N 1
ATOM 897 C CA . PRO A 1 109 ? 30.247 9.881 -30.653 1.00 68.25 109 PRO A CA 1
ATOM 898 C C . PRO A 1 109 ? 29.545 8.534 -30.419 1.00 68.25 109 PRO A C 1
ATOM 900 O O . PRO A 1 109 ? 28.445 8.324 -30.925 1.00 68.25 109 PRO A O 1
ATOM 903 N N . GLU A 1 110 ? 30.148 7.625 -29.649 1.00 79.88 110 GLU A N 1
ATOM 904 C CA . GLU A 1 110 ? 29.559 6.323 -29.346 1.00 79.88 110 GLU A CA 1
ATOM 905 C C . GLU A 1 110 ? 28.614 6.391 -28.129 1.00 79.88 110 GLU A C 1
ATOM 907 O O . GLU A 1 110 ? 29.027 6.826 -27.045 1.00 79.88 110 GLU A O 1
ATOM 912 N N . PRO A 1 111 ? 27.347 5.953 -28.273 1.00 83.38 111 PRO A N 1
ATOM 913 C CA . PRO A 1 111 ? 26.418 5.852 -27.156 1.00 83.38 111 PRO A CA 1
ATOM 914 C C . PRO A 1 111 ? 26.859 4.760 -26.175 1.00 83.38 111 PRO A C 1
ATOM 916 O O . PRO A 1 111 ? 27.198 3.643 -26.562 1.00 83.38 111 PRO A O 1
ATOM 919 N N . LEU A 1 112 ? 26.811 5.074 -24.880 1.00 88.00 112 LEU A N 1
ATOM 920 C CA . LEU A 1 112 ? 27.042 4.097 -23.823 1.00 88.00 112 LEU A CA 1
ATOM 921 C C . LEU A 1 112 ? 25.739 3.361 -23.533 1.00 88.00 112 LEU A C 1
ATOM 923 O O . LEU A 1 112 ? 24.723 4.004 -23.277 1.00 88.00 112 LEU A O 1
ATOM 927 N N . TYR A 1 113 ? 25.788 2.036 -23.491 1.00 90.19 113 TYR A N 1
ATOM 928 C CA . TYR A 1 113 ? 24.647 1.208 -23.127 1.00 90.19 113 TYR A CA 1
ATOM 929 C C . TYR A 1 113 ? 24.901 0.443 -21.841 1.00 90.19 113 TYR A C 1
ATOM 931 O O . TYR A 1 113 ? 26.024 0.0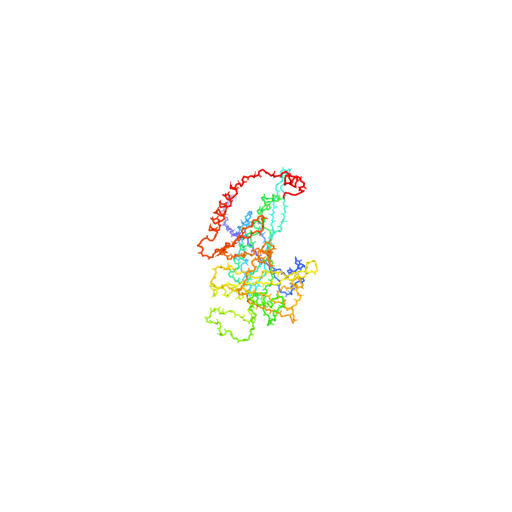05 -21.579 1.00 90.19 113 TYR A O 1
ATOM 939 N N . LYS A 1 114 ? 23.850 0.275 -21.042 1.00 91.12 114 LYS A N 1
ATOM 940 C CA . LYS A 1 114 ? 23.902 -0.514 -19.816 1.00 91.12 114 LYS A CA 1
ATOM 941 C C . LYS A 1 114 ? 22.499 -0.946 -19.397 1.00 91.12 114 LYS A C 1
ATOM 943 O O . LYS A 1 114 ? 21.541 -0.212 -19.614 1.00 91.12 114 LYS A O 1
ATOM 948 N N . THR A 1 115 ? 22.403 -2.095 -18.741 1.00 91.94 115 THR A N 1
ATOM 949 C CA . THR A 1 115 ? 21.175 -2.560 -18.089 1.00 91.94 115 THR A CA 1
ATOM 950 C C . THR A 1 115 ? 21.136 -2.064 -16.645 1.00 91.94 115 THR A C 1
ATOM 952 O O . THR A 1 115 ? 22.120 -2.200 -15.907 1.00 91.94 115 THR A O 1
ATOM 955 N N . PHE A 1 116 ? 20.020 -1.462 -16.241 1.00 88.94 116 PHE A N 1
ATOM 956 C CA . PHE A 1 116 ? 19.802 -0.957 -14.887 1.00 88.94 116 PHE A CA 1
ATOM 957 C C . PHE A 1 116 ? 18.530 -1.552 -14.272 1.00 88.94 1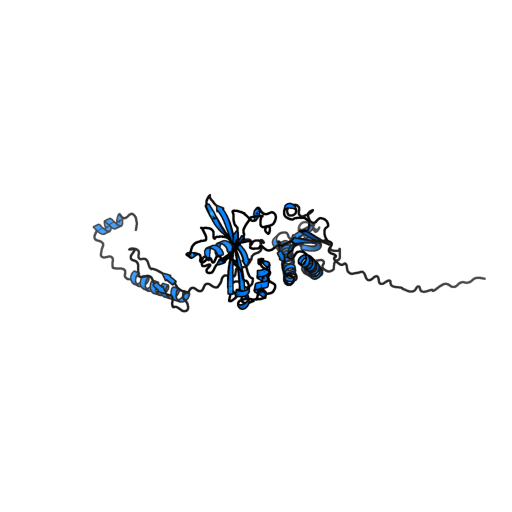16 PHE A C 1
ATOM 959 O O . PHE A 1 116 ? 17.510 -1.625 -14.957 1.00 88.94 116 PHE A O 1
ATOM 966 N N . PRO A 1 117 ? 18.574 -1.953 -12.987 1.00 92.56 117 PRO A N 1
ATOM 967 C CA . PRO A 1 117 ? 17.392 -2.390 -12.263 1.00 92.56 117 PRO A CA 1
ATOM 968 C C . PRO A 1 117 ? 16.623 -1.188 -11.699 1.00 92.56 117 PRO A C 1
ATOM 970 O O . PRO A 1 117 ? 17.166 -0.405 -10.918 1.00 92.56 117 PRO A O 1
ATOM 973 N N . PHE A 1 118 ? 15.344 -1.097 -12.036 1.00 91.50 118 PHE A N 1
ATOM 974 C CA . PHE A 1 118 ? 14.373 -0.169 -11.467 1.00 91.50 118 PHE A CA 1
ATOM 975 C C . PHE A 1 118 ? 13.367 -0.947 -10.629 1.00 91.50 118 PHE A C 1
ATOM 977 O O . PHE A 1 118 ? 12.915 -2.017 -11.030 1.00 91.50 118 PHE A O 1
ATOM 984 N N . LYS A 1 119 ? 13.018 -0.437 -9.450 1.00 90.81 119 LYS A N 1
ATOM 985 C CA . LYS A 1 119 ? 12.094 -1.125 -8.541 1.00 90.81 119 LYS A CA 1
ATOM 986 C C . LYS A 1 119 ? 11.313 -0.140 -7.699 1.00 90.81 119 LYS A C 1
ATOM 988 O O . LYS A 1 119 ? 11.846 0.903 -7.327 1.00 90.81 119 LYS A O 1
ATOM 993 N N . HIS A 1 120 ? 10.087 -0.492 -7.344 1.00 82.19 120 HIS A N 1
ATOM 994 C CA . HIS A 1 120 ? 9.318 0.266 -6.359 1.00 82.19 120 HIS A CA 1
ATOM 995 C C . HIS A 1 120 ? 9.487 -0.324 -4.947 1.00 82.19 120 HIS A C 1
ATOM 997 O O . HIS A 1 120 ? 10.096 -1.381 -4.747 1.00 82.19 120 HIS A O 1
ATOM 1003 N N . GLU A 1 121 ? 9.001 0.396 -3.939 1.00 75.38 121 GLU A N 1
ATOM 1004 C CA . GLU A 1 121 ? 8.874 -0.077 -2.561 1.00 75.38 121 GLU A CA 1
ATOM 1005 C C . GLU A 1 121 ? 7.920 -1.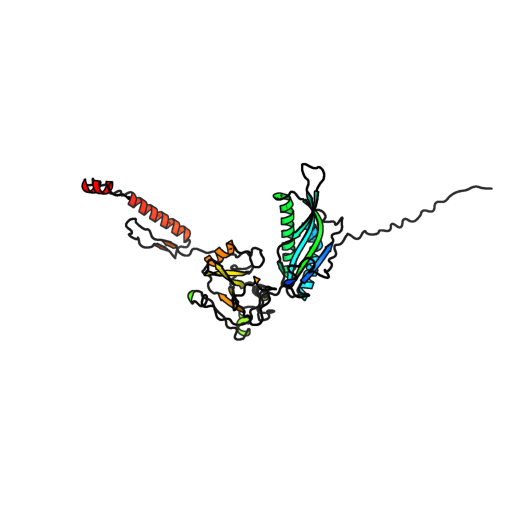272 -2.450 1.00 75.38 121 GLU A C 1
ATOM 1007 O O . GLU A 1 121 ? 7.209 -1.610 -3.379 1.00 75.38 121 GLU A O 1
ATOM 1012 N N . THR A 1 122 ? 7.883 -1.959 -1.314 1.00 74.94 122 THR A N 1
ATOM 1013 C CA . THR A 1 122 ? 7.023 -3.152 -1.232 1.00 74.94 122 THR A CA 1
ATOM 1014 C C . THR A 1 122 ? 5.570 -2.735 -1.019 1.00 74.94 122 THR A C 1
ATOM 1016 O O . THR A 1 122 ? 5.315 -1.921 -0.135 1.00 74.94 122 THR A O 1
ATOM 1019 N N . ILE A 1 123 ? 4.640 -3.294 -1.793 1.00 73.56 123 ILE A N 1
ATOM 1020 C CA . ILE A 1 123 ? 3.204 -2.997 -1.696 1.00 73.56 123 ILE A CA 1
ATOM 1021 C C . ILE A 1 123 ? 2.466 -4.248 -1.221 1.00 73.56 123 ILE A C 1
ATOM 1023 O O . ILE A 1 123 ? 2.885 -5.372 -1.493 1.00 73.56 123 ILE A O 1
ATOM 1027 N N . GLU A 1 124 ? 1.396 -4.061 -0.464 1.00 79.38 124 GLU A N 1
ATOM 1028 C CA . GLU A 1 124 ? 0.583 -5.140 0.087 1.00 79.38 124 GLU A CA 1
ATOM 1029 C C . GLU A 1 124 ? -0.708 -5.259 -0.725 1.00 79.38 124 GLU A C 1
ATOM 1031 O O . GLU A 1 124 ? -1.335 -4.253 -1.040 1.00 79.38 124 GLU A O 1
ATOM 1036 N N . ILE A 1 125 ? -1.073 -6.487 -1.090 1.00 68.38 125 ILE A N 1
ATOM 1037 C CA . ILE A 1 125 ? -2.325 -6.817 -1.772 1.00 68.38 125 ILE A CA 1
ATOM 1038 C C . ILE A 1 125 ? -3.040 -7.827 -0.894 1.00 68.38 125 ILE A C 1
ATOM 1040 O O . ILE A 1 125 ? -2.568 -8.949 -0.716 1.00 68.38 125 ILE A O 1
ATOM 1044 N N . ILE A 1 126 ? -4.184 -7.442 -0.353 1.00 65.38 126 ILE A N 1
ATOM 1045 C CA . ILE A 1 126 ? -5.011 -8.330 0.470 1.00 65.38 126 ILE A CA 1
ATOM 1046 C C . ILE A 1 126 ? -6.338 -8.661 -0.206 1.00 65.38 126 ILE A C 1
ATOM 1048 O O . ILE A 1 126 ? -6.971 -9.664 0.130 1.00 65.38 126 ILE A O 1
ATOM 1052 N N . ARG A 1 127 ? -6.735 -7.862 -1.201 1.00 63.56 127 ARG A N 1
ATOM 1053 C CA . ARG A 1 127 ? -7.988 -8.007 -1.938 1.00 63.56 127 ARG A CA 1
ATOM 1054 C C . ARG A 1 127 ? -7.755 -8.037 -3.441 1.00 63.56 127 ARG A C 1
ATOM 1056 O O . ARG A 1 127 ? -6.767 -7.513 -3.947 1.00 63.56 127 ARG A O 1
ATOM 1063 N N . GLU A 1 128 ? -8.656 -8.713 -4.143 1.00 73.56 128 GLU A N 1
ATOM 1064 C CA . GLU A 1 128 ? -8.535 -8.921 -5.585 1.00 73.56 128 GLU A CA 1
ATOM 1065 C C . GLU A 1 128 ? -8.766 -7.629 -6.382 1.00 73.56 128 GLU A C 1
ATOM 1067 O O . GLU A 1 128 ? -8.076 -7.378 -7.364 1.00 73.56 128 GLU A O 1
ATOM 1072 N N . ASP A 1 129 ? -9.677 -6.769 -5.937 1.00 69.81 129 ASP A N 1
ATOM 1073 C CA . ASP A 1 129 ? -9.964 -5.471 -6.558 1.00 69.81 129 ASP A CA 1
ATOM 1074 C C . ASP A 1 129 ? -8.801 -4.470 -6.428 1.00 69.81 129 ASP A C 1
ATOM 1076 O O . ASP A 1 129 ? -8.595 -3.638 -7.311 1.00 69.81 129 ASP A O 1
ATOM 1080 N N . GLN A 1 130 ? -7.976 -4.606 -5.385 1.00 75.88 130 GLN A N 1
ATOM 1081 C CA . GLN A 1 130 ? -6.752 -3.822 -5.194 1.00 75.88 130 GLN A CA 1
ATOM 1082 C C . GLN A 1 130 ? -5.643 -4.180 -6.195 1.00 75.88 130 GLN A C 1
ATOM 1084 O O . GLN A 1 130 ? -4.688 -3.411 -6.336 1.00 75.88 130 GLN A O 1
ATOM 1089 N N . ILE A 1 131 ? -5.722 -5.331 -6.877 1.00 82.69 131 ILE A N 1
ATOM 1090 C CA . ILE A 1 131 ? -4.643 -5.836 -7.741 1.00 82.69 131 ILE A CA 1
ATOM 1091 C C . ILE A 1 131 ? -4.308 -4.828 -8.837 1.00 82.69 131 ILE A C 1
ATOM 1093 O O . ILE A 1 131 ? -3.149 -4.438 -8.971 1.00 82.69 131 ILE A O 1
ATOM 1097 N N . ASN A 1 132 ? -5.310 -4.364 -9.584 1.00 85.19 132 ASN A N 1
ATOM 1098 C CA . ASN A 1 132 ? -5.084 -3.484 -10.729 1.00 85.19 132 ASN A CA 1
ATOM 1099 C C . ASN A 1 132 ? -4.506 -2.134 -10.293 1.00 85.19 132 ASN A C 1
ATOM 1101 O O . ASN A 1 132 ? -3.463 -1.728 -10.801 1.00 85.19 132 ASN A O 1
ATOM 1105 N N . ALA A 1 133 ? -5.109 -1.500 -9.284 1.00 79.88 133 ALA A N 1
ATOM 1106 C CA . ALA A 1 133 ? -4.611 -0.241 -8.729 1.00 79.88 133 ALA A CA 1
ATOM 1107 C C . ALA A 1 133 ? -3.179 -0.378 -8.171 1.00 79.88 133 ALA A C 1
ATOM 1109 O O . ALA A 1 133 ? -2.350 0.521 -8.323 1.00 79.88 133 ALA A O 1
ATOM 1110 N N . THR A 1 134 ? -2.851 -1.524 -7.566 1.00 80.75 134 THR A N 1
ATOM 1111 C CA . THR A 1 134 ? -1.505 -1.805 -7.048 1.00 80.75 134 THR A CA 1
ATOM 1112 C C . THR A 1 134 ? -0.480 -1.989 -8.164 1.00 80.75 134 THR A C 1
ATOM 1114 O O . THR A 1 134 ? 0.641 -1.488 -8.047 1.00 80.75 134 THR A O 1
ATOM 1117 N N . ILE A 1 135 ? -0.848 -2.678 -9.249 1.00 89.94 135 ILE A N 1
ATOM 1118 C CA . ILE A 1 135 ? 0.011 -2.834 -10.430 1.00 89.94 135 ILE A CA 1
ATOM 1119 C C . ILE A 1 135 ? 0.323 -1.458 -11.025 1.00 89.94 135 ILE A C 1
ATOM 1121 O O . ILE A 1 135 ? 1.497 -1.141 -11.225 1.00 89.94 135 ILE A O 1
ATOM 1125 N N . GLU A 1 136 ? -0.703 -0.625 -11.220 1.00 87.69 136 GLU A N 1
ATOM 1126 C CA . GLU A 1 136 ? -0.566 0.741 -11.739 1.00 87.69 136 GLU A CA 1
ATOM 1127 C C . GLU A 1 136 ? 0.339 1.602 -10.867 1.00 87.69 136 GLU A C 1
ATOM 1129 O O . GLU A 1 136 ? 1.290 2.220 -11.347 1.00 87.69 136 GLU A O 1
ATOM 1134 N N . LYS A 1 137 ? 0.108 1.587 -9.553 1.00 85.06 137 LYS A N 1
ATOM 1135 C CA . LYS A 1 137 ? 0.962 2.285 -8.592 1.00 85.06 137 LYS A CA 1
ATOM 1136 C C . LYS A 1 137 ? 2.421 1.828 -8.686 1.00 85.06 137 LYS A C 1
ATOM 1138 O O . LYS A 1 137 ? 3.328 2.661 -8.666 1.00 85.06 137 LYS A O 1
ATOM 1143 N N . GLY A 1 138 ? 2.650 0.519 -8.787 1.00 85.81 138 GLY A N 1
ATOM 1144 C CA . GLY A 1 138 ? 3.986 -0.065 -8.842 1.00 85.81 138 GLY A CA 1
ATOM 1145 C C . GLY A 1 138 ? 4.758 0.321 -10.103 1.00 85.81 138 GLY A C 1
ATOM 1146 O O . GLY A 1 138 ? 5.926 0.706 -10.002 1.00 85.81 138 GLY A O 1
ATOM 1147 N N . TYR A 1 139 ? 4.128 0.257 -11.280 1.00 91.56 139 TYR A N 1
ATOM 1148 C CA . TYR A 1 139 ? 4.818 0.614 -12.516 1.00 91.56 139 TYR A CA 1
ATOM 1149 C C . TYR A 1 139 ? 4.963 2.124 -12.707 1.00 91.56 139 TYR A C 1
ATOM 1151 O O . TYR A 1 139 ? 6.017 2.551 -13.172 1.00 91.56 139 TYR A O 1
ATOM 1159 N N . ASN A 1 140 ? 3.986 2.946 -12.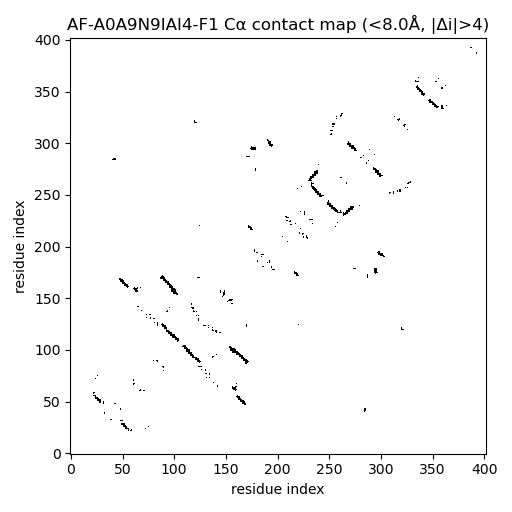299 1.00 88.69 140 ASN A N 1
ATOM 1160 C CA . ASN A 1 140 ? 4.102 4.408 -12.393 1.00 88.69 140 ASN A CA 1
ATOM 1161 C C . ASN A 1 140 ? 5.322 4.889 -11.604 1.00 88.69 140 ASN A C 1
ATOM 1163 O O . ASN A 1 140 ? 6.123 5.674 -12.098 1.00 88.69 140 ASN A O 1
ATOM 1167 N N . LYS A 1 141 ? 5.565 4.286 -10.435 1.00 89.75 141 LYS A N 1
ATOM 1168 C CA . LYS A 1 141 ? 6.761 4.558 -9.637 1.00 89.75 141 LYS A CA 1
ATOM 1169 C C . LYS A 1 141 ? 8.073 4.182 -10.334 1.00 89.75 141 LYS A C 1
ATOM 1171 O O . LYS A 1 141 ? 9.106 4.790 -10.054 1.00 89.75 141 LYS A O 1
ATOM 1176 N N . ILE A 1 142 ? 8.067 3.154 -11.182 1.00 92.94 142 ILE A N 1
ATOM 1177 C CA . ILE A 1 142 ? 9.229 2.766 -11.994 1.00 92.94 142 ILE A CA 1
ATOM 1178 C C . ILE A 1 142 ? 9.402 3.732 -13.171 1.00 92.94 142 ILE A C 1
ATOM 1180 O O . ILE A 1 142 ? 10.530 4.131 -13.450 1.00 92.94 142 ILE A O 1
ATOM 1184 N N . ILE A 1 143 ? 8.311 4.135 -13.824 1.00 91.69 143 ILE A N 1
ATOM 1185 C CA . ILE A 1 143 ? 8.327 5.127 -14.905 1.00 91.69 143 ILE A CA 1
ATOM 1186 C C . ILE A 1 143 ? 8.898 6.451 -14.391 1.00 91.69 143 ILE A C 1
ATOM 1188 O O . ILE A 1 143 ? 9.863 6.939 -14.973 1.00 91.69 143 ILE A O 1
ATOM 1192 N N . ASP A 1 144 ? 8.429 6.944 -13.241 1.00 91.00 144 ASP A N 1
ATOM 1193 C CA . ASP A 1 144 ? 8.971 8.142 -12.588 1.00 91.00 144 ASP A CA 1
ATOM 1194 C C . ASP A 1 144 ? 10.494 8.041 -12.383 1.00 91.00 144 ASP A C 1
ATOM 1196 O O . ASP A 1 144 ? 11.233 8.993 -12.617 1.00 91.00 144 ASP A O 1
ATOM 1200 N N . GLN A 1 145 ? 10.999 6.870 -11.968 1.00 90.69 145 GLN A N 1
ATOM 1201 C CA . GLN A 1 145 ? 12.442 6.654 -11.794 1.00 90.69 145 GLN A CA 1
ATOM 1202 C C . GLN A 1 145 ? 13.203 6.689 -13.122 1.00 90.69 145 GLN A C 1
ATOM 1204 O O . GLN A 1 145 ? 14.319 7.205 -13.175 1.00 90.69 145 GLN A O 1
ATOM 1209 N N . ILE A 1 146 ? 12.628 6.127 -14.186 1.00 90.19 146 ILE A N 1
ATOM 1210 C CA . ILE A 1 146 ? 13.214 6.153 -15.529 1.00 90.19 146 ILE A CA 1
ATOM 1211 C C . ILE A 1 146 ? 13.270 7.597 -16.050 1.00 90.19 146 ILE A C 1
ATOM 1213 O O . ILE A 1 146 ? 14.300 8.017 -16.583 1.00 90.19 146 ILE A O 1
ATOM 1217 N N . GLU A 1 147 ? 12.196 8.365 -15.869 1.00 88.88 147 GLU A N 1
ATOM 1218 C CA . GLU A 1 147 ? 12.115 9.773 -16.267 1.00 88.88 147 GLU A CA 1
ATOM 1219 C C . GLU A 1 147 ? 13.086 10.655 -15.472 1.00 88.88 147 GLU A C 1
ATOM 1221 O O . GLU A 1 147 ? 13.790 11.482 -16.054 1.00 88.88 147 GLU A O 1
ATOM 1226 N N . ASP A 1 148 ? 13.209 10.432 -14.164 1.00 87.00 148 ASP A N 1
ATOM 1227 C CA . ASP A 1 148 ? 14.184 11.099 -13.296 1.00 87.00 148 ASP A CA 1
ATOM 1228 C C . ASP A 1 148 ? 15.634 10.886 -13.766 1.00 87.00 148 ASP A C 1
ATOM 1230 O O . ASP A 1 148 ? 16.451 11.818 -13.769 1.00 87.00 148 ASP A O 1
ATOM 1234 N N . GLU A 1 149 ? 15.977 9.652 -14.152 1.00 83.38 149 GLU A N 1
ATOM 1235 C CA . GLU A 1 149 ? 17.296 9.322 -14.702 1.00 83.38 149 GLU A CA 1
ATOM 1236 C C . GLU A 1 149 ? 17.538 10.021 -16.053 1.00 83.38 149 GLU A C 1
ATOM 1238 O O . GLU A 1 149 ? 18.660 10.469 -16.332 1.00 83.38 149 GLU A O 1
ATOM 1243 N N . ALA A 1 150 ? 16.484 10.197 -16.856 1.00 79.81 150 ALA A N 1
ATOM 1244 C CA . ALA A 1 150 ? 16.546 10.921 -18.121 1.00 79.81 150 ALA A CA 1
ATOM 1245 C C . ALA A 1 150 ? 16.700 12.436 -17.949 1.00 79.81 150 ALA A C 1
ATOM 1247 O O . ALA A 1 150 ? 17.524 13.046 -18.637 1.00 79.81 150 ALA A O 1
ATOM 1248 N N . LEU A 1 151 ? 15.947 13.042 -17.029 1.00 72.56 151 LEU A N 1
ATOM 1249 C CA . LEU A 1 151 ? 15.822 14.494 -16.904 1.00 72.56 151 LEU A CA 1
ATOM 1250 C C . LEU A 1 151 ? 16.843 15.131 -15.954 1.00 72.56 151 LEU A C 1
ATOM 1252 O O . LEU A 1 151 ? 17.281 16.250 -16.223 1.00 72.56 151 LEU A O 1
ATOM 1256 N N . GLN A 1 152 ? 17.209 14.483 -14.838 1.00 55.12 152 GLN A N 1
ATOM 1257 C CA . GLN A 1 152 ? 17.818 15.212 -13.710 1.00 55.12 152 GLN A CA 1
ATOM 1258 C C . GLN A 1 152 ? 19.129 14.650 -13.144 1.00 55.12 152 GLN A C 1
ATOM 1260 O O . GLN A 1 152 ? 19.849 15.396 -12.479 1.00 55.12 152 GLN A O 1
ATOM 1265 N N . LYS A 1 153 ? 19.485 13.378 -13.377 1.00 56.44 153 LYS A N 1
ATOM 1266 C CA . LYS A 1 153 ? 20.598 12.743 -12.628 1.00 56.44 153 LYS A CA 1
ATOM 1267 C C . LYS A 1 153 ? 21.791 12.311 -13.471 1.00 56.44 153 LYS A C 1
ATOM 1269 O O . LYS A 1 153 ? 22.924 12.312 -12.986 1.00 56.44 153 LYS A O 1
ATOM 1274 N N . SER A 1 154 ? 21.573 11.922 -14.721 1.00 62.53 154 SER A N 1
ATOM 1275 C CA . SER A 1 154 ? 22.586 11.129 -15.420 1.00 62.53 154 SER A CA 1
ATOM 1276 C C . SER A 1 154 ? 22.466 11.154 -16.945 1.00 62.53 154 SER A C 1
ATOM 1278 O O . SER A 1 154 ? 23.466 10.851 -17.595 1.00 62.53 154 SER A O 1
ATOM 1280 N N . GLY A 1 155 ? 21.334 11.566 -17.527 1.00 77.50 155 GLY A N 1
ATOM 1281 C CA . GLY A 1 155 ? 21.156 11.681 -18.980 1.00 77.50 155 GLY A CA 1
ATOM 1282 C C . GLY A 1 155 ? 21.050 10.325 -19.684 1.00 77.50 155 GLY A C 1
ATOM 1283 O O . GLY A 1 155 ? 21.471 10.190 -20.835 1.00 77.50 155 GLY A O 1
ATOM 1284 N N . TRP A 1 156 ? 20.563 9.303 -18.975 1.00 87.25 156 TRP A N 1
ATOM 1285 C CA . TRP A 1 156 ? 20.236 8.013 -19.576 1.00 87.25 156 TRP A CA 1
ATOM 1286 C C . TRP A 1 156 ? 18.816 8.033 -20.135 1.00 87.25 156 TRP A C 1
ATOM 1288 O O . TRP A 1 156 ? 17.907 8.559 -19.520 1.00 87.25 156 TRP A O 1
ATOM 1298 N N . SER A 1 157 ? 18.610 7.411 -21.285 1.00 88.75 157 SER A N 1
ATOM 1299 C CA . SER A 1 157 ? 17.302 7.264 -21.921 1.00 88.75 157 SER A CA 1
ATOM 1300 C C . SER A 1 157 ? 16.931 5.792 -21.993 1.00 88.75 157 SER A C 1
ATOM 1302 O O . SER A 1 157 ? 17.783 4.945 -22.289 1.00 88.75 157 SER A O 1
ATOM 1304 N N . PHE A 1 158 ? 15.665 5.495 -21.716 1.00 92.19 158 PHE A N 1
ATOM 1305 C CA . PHE A 1 158 ? 15.116 4.156 -21.861 1.00 92.19 158 PHE A CA 1
ATOM 1306 C C . PHE A 1 158 ? 15.218 3.684 -23.314 1.00 92.19 158 PHE A C 1
ATOM 1308 O O . PHE A 1 158 ? 14.997 4.459 -24.245 1.00 92.19 158 PHE A O 1
ATOM 1315 N N . VAL A 1 159 ? 15.594 2.420 -23.508 1.00 92.12 159 VAL A N 1
ATOM 1316 C CA . VAL A 1 159 ? 15.627 1.789 -24.834 1.00 92.12 159 VAL A CA 1
ATOM 1317 C C . VAL A 1 159 ? 14.638 0.641 -24.888 1.00 92.12 159 VAL A C 1
ATOM 1319 O O . VAL A 1 159 ? 13.826 0.603 -25.797 1.00 92.12 159 VAL A O 1
ATOM 1322 N N . ARG A 1 160 ? 14.697 -0.293 -23.937 1.00 93.25 160 ARG A N 1
ATOM 1323 C CA . ARG A 1 160 ? 13.745 -1.407 -23.842 1.00 93.25 160 ARG A CA 1
ATOM 1324 C C . ARG A 1 160 ? 13.807 -2.067 -22.471 1.00 93.25 160 ARG A C 1
ATOM 1326 O O . ARG A 1 160 ? 14.823 -1.970 -21.781 1.00 93.25 160 ARG A O 1
ATOM 1333 N N . ALA A 1 161 ? 12.753 -2.788 -22.119 1.00 94.50 161 ALA A N 1
ATOM 1334 C CA . ALA A 1 161 ? 12.801 -3.773 -21.048 1.00 94.50 161 ALA A CA 1
ATOM 1335 C C . ALA A 1 161 ? 13.592 -5.010 -21.514 1.00 94.50 161 ALA A C 1
ATOM 1337 O O . ALA A 1 161 ? 13.529 -5.372 -22.686 1.00 94.50 161 ALA A O 1
ATOM 1338 N N . GLU A 1 162 ? 14.355 -5.636 -20.618 1.00 93.38 162 GLU A N 1
ATOM 1339 C CA . GLU A 1 162 ? 15.040 -6.912 -20.889 1.00 93.38 162 GLU A CA 1
ATOM 1340 C C . GLU A 1 162 ? 14.483 -8.033 -20.016 1.00 93.38 162 GLU A C 1
ATOM 1342 O O . GLU A 1 162 ? 14.214 -9.126 -20.512 1.00 93.38 162 GLU A O 1
ATOM 1347 N N . GLU A 1 163 ? 14.274 -7.756 -18.729 1.00 94.25 163 GLU A N 1
ATOM 1348 C CA . GLU A 1 163 ? 13.750 -8.724 -17.767 1.00 94.25 163 GLU A CA 1
ATOM 1349 C C . GLU A 1 163 ? 12.836 -8.025 -16.764 1.00 94.25 163 GLU A C 1
ATOM 1351 O O . GLU A 1 163 ? 13.077 -6.878 -16.376 1.00 94.25 163 GLU A O 1
ATOM 1356 N N . ILE A 1 164 ? 11.812 -8.730 -16.296 1.00 94.06 164 ILE A N 1
ATOM 1357 C CA . ILE A 1 164 ? 10.981 -8.287 -15.179 1.00 94.06 164 ILE A CA 1
ATOM 1358 C C . ILE A 1 164 ? 10.868 -9.400 -14.144 1.00 94.06 164 ILE A C 1
ATOM 1360 O O . ILE A 1 164 ? 10.615 -10.552 -14.485 1.00 94.06 164 ILE A O 1
ATOM 1364 N N . PHE A 1 165 ? 11.032 -9.036 -12.875 1.00 93.25 165 PHE A N 1
ATOM 1365 C CA . PHE A 1 165 ? 10.811 -9.910 -11.731 1.00 93.25 165 PHE A CA 1
ATOM 1366 C C . PHE A 1 165 ? 9.592 -9.430 -10.949 1.00 93.25 165 PHE A C 1
ATOM 1368 O O . PHE A 1 165 ? 9.482 -8.248 -10.610 1.00 93.25 165 PHE A O 1
ATOM 1375 N N . LEU A 1 166 ? 8.697 -10.365 -10.645 1.00 93.62 166 LEU A N 1
ATOM 1376 C CA . LEU A 1 166 ? 7.609 -10.190 -9.693 1.00 93.6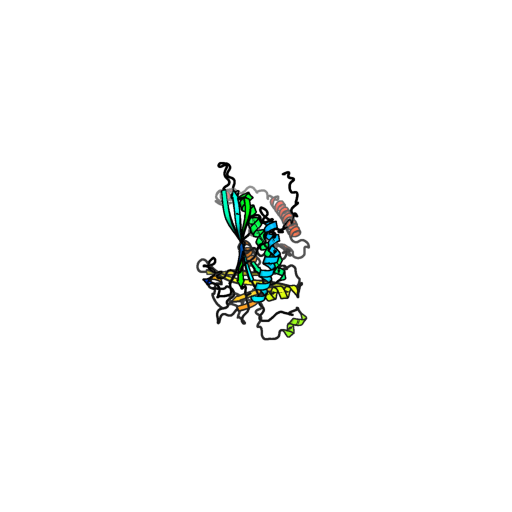2 166 LEU A CA 1
ATOM 1377 C C . LEU A 1 166 ? 8.050 -10.872 -8.409 1.00 93.62 166 LEU A C 1
ATOM 1379 O O . LEU A 1 166 ? 8.012 -12.099 -8.305 1.00 93.62 166 LEU A O 1
ATOM 1383 N N . GLU A 1 167 ? 8.510 -10.087 -7.447 1.00 90.69 167 GLU A N 1
ATOM 1384 C CA . GLU A 1 167 ? 8.906 -10.637 -6.168 1.00 90.69 167 GLU A CA 1
ATOM 1385 C C . GLU A 1 167 ? 7.685 -10.711 -5.235 1.00 90.69 167 GLU A C 1
ATOM 1387 O O . GLU A 1 167 ? 7.132 -9.669 -4.874 1.00 90.69 167 GLU A O 1
ATOM 1392 N N . ILE A 1 168 ? 7.257 -11.909 -4.819 1.00 89.25 168 ILE A N 1
ATOM 1393 C CA . ILE A 1 168 ? 6.025 -12.100 -4.026 1.00 89.25 168 ILE A CA 1
ATOM 1394 C C . ILE A 1 168 ? 6.343 -12.846 -2.736 1.00 89.25 168 ILE A C 1
ATOM 1396 O O . ILE A 1 168 ? 7.027 -13.866 -2.713 1.00 89.25 168 ILE A O 1
ATOM 1400 N N . SER A 1 169 ? 5.794 -12.349 -1.638 1.00 84.19 169 SER A N 1
ATOM 1401 C CA . SER A 1 169 ? 5.849 -12.982 -0.323 1.00 84.19 169 SER A CA 1
ATOM 1402 C C . SER A 1 169 ? 4.463 -13.004 0.309 1.00 84.19 169 SER A C 1
ATOM 1404 O O . SER A 1 169 ? 3.598 -12.209 -0.057 1.00 84.19 169 SER A O 1
ATOM 1406 N N . ILE A 1 170 ? 4.229 -13.921 1.245 1.00 75.00 170 ILE A N 1
ATOM 1407 C CA . ILE A 1 170 ? 2.983 -13.940 2.009 1.00 75.00 170 ILE A CA 1
ATOM 1408 C C . ILE A 1 170 ? 2.885 -12.705 2.907 1.00 75.00 170 ILE A C 1
ATOM 1410 O O . ILE A 1 170 ? 3.819 -12.357 3.632 1.00 75.00 170 ILE A O 1
ATOM 1414 N N . PHE A 1 171 ? 1.717 -12.075 2.892 1.00 70.81 171 PHE A N 1
ATOM 1415 C CA . PHE A 1 171 ? 1.347 -11.043 3.845 1.00 70.81 171 PHE A CA 1
ATOM 1416 C C . PHE A 1 171 ? 0.260 -11.577 4.771 1.00 70.81 171 PHE A C 1
ATOM 1418 O O . PHE A 1 171 ? -0.809 -11.976 4.317 1.00 70.81 171 PHE A O 1
ATOM 1425 N N . ARG A 1 172 ? 0.535 -11.595 6.078 1.00 65.94 172 ARG A N 1
ATOM 1426 C CA . ARG A 1 172 ? -0.437 -11.989 7.102 1.00 65.94 172 ARG A CA 1
ATOM 1427 C C . ARG A 1 172 ? -0.778 -10.754 7.928 1.00 65.94 172 ARG A C 1
ATOM 1429 O O . ARG A 1 172 ? 0.064 -10.327 8.699 1.00 65.94 172 ARG A O 1
ATOM 1436 N N . PRO A 1 173 ? -1.959 -10.150 7.788 1.00 55.62 173 PRO A N 1
ATOM 1437 C CA . PRO A 1 173 ? -2.271 -8.955 8.555 1.00 55.62 173 PRO A CA 1
ATOM 1438 C C . PRO A 1 173 ? -2.260 -9.251 10.064 1.00 55.62 173 PRO A C 1
ATOM 1440 O O . PRO A 1 173 ? -2.622 -10.353 10.482 1.00 55.62 173 PRO A O 1
ATOM 1443 N N . LEU A 1 174 ? -1.849 -8.273 10.878 1.00 58.16 174 LEU A N 1
ATOM 1444 C CA . LEU A 1 174 ? -1.772 -8.426 12.336 1.00 58.16 174 LEU A CA 1
ATOM 1445 C C . LEU A 1 174 ? -3.137 -8.797 12.932 1.00 58.16 174 LEU A C 1
ATOM 1447 O O . LEU A 1 174 ? -4.182 -8.340 12.460 1.00 58.16 174 LEU A O 1
ATOM 1451 N N . GLN A 1 175 ? -3.099 -9.630 13.973 1.00 54.47 175 GLN A N 1
ATOM 1452 C CA . GLN A 1 175 ? -4.266 -10.100 14.717 1.00 54.47 175 GLN A CA 1
ATOM 1453 C C . GLN A 1 175 ? -4.128 -9.736 16.199 1.00 54.47 175 GLN A C 1
ATOM 1455 O O . GLN A 1 175 ? -3.039 -9.809 16.774 1.00 54.47 175 GLN A O 1
ATOM 1460 N N . GLY A 1 176 ? -5.244 -9.368 16.829 1.00 56.16 176 GLY A N 1
ATOM 1461 C CA . GLY A 1 176 ? -5.337 -9.293 18.287 1.00 56.16 176 GLY A CA 1
ATOM 1462 C C . GLY A 1 176 ? -5.453 -10.701 18.870 1.00 56.16 176 GLY A C 1
ATOM 1463 O O . GLY A 1 176 ? -6.253 -11.492 18.372 1.00 56.16 176 GLY A O 1
ATOM 1464 N N . SER A 1 177 ? -4.672 -11.028 19.900 1.00 63.66 177 SER A N 1
ATOM 1465 C CA . SER A 1 177 ? -4.661 -12.375 20.482 1.00 63.66 177 SER A CA 1
ATOM 1466 C C . SER A 1 177 ? -5.521 -12.502 21.739 1.00 63.66 177 SER A C 1
ATOM 1468 O O . SER A 1 177 ? -6.312 -13.434 21.846 1.00 63.66 177 SER A O 1
ATOM 1470 N N . SER A 1 178 ? -5.401 -11.592 22.707 1.00 62.88 178 SER A N 1
ATOM 1471 C CA . SER A 1 178 ? -6.116 -11.699 23.988 1.00 62.88 178 SER A CA 1
ATOM 1472 C C . SER A 1 178 ? -6.187 -10.359 24.718 1.00 62.88 178 SER A C 1
ATOM 1474 O O . SER A 1 178 ? -5.521 -9.398 24.347 1.00 62.88 178 SER A O 1
ATOM 1476 N N . TYR A 1 179 ? -7.034 -10.275 25.745 1.00 68.88 179 TYR A N 1
ATOM 1477 C CA . TYR A 1 179 ? -7.179 -9.055 26.535 1.00 68.88 179 TYR A CA 1
ATOM 1478 C C . TYR A 1 179 ? -5.863 -8.650 27.211 1.00 68.88 179 TYR A C 1
ATOM 1480 O O . TYR A 1 179 ? -5.208 -9.474 27.857 1.00 68.88 179 TYR A O 1
ATOM 1488 N N . LEU A 1 180 ? -5.530 -7.362 27.111 1.00 65.56 180 LEU A N 1
ATOM 1489 C CA . LEU A 1 180 ? -4.407 -6.747 27.807 1.00 65.56 180 LEU A CA 1
ATOM 1490 C C . LEU A 1 180 ? -4.872 -5.649 28.742 1.00 65.56 180 LEU A C 1
ATOM 1492 O O . LEU A 1 180 ? -5.673 -4.799 28.367 1.00 65.56 180 LEU A O 1
ATOM 1496 N N . LEU A 1 181 ? -4.314 -5.630 29.952 1.00 68.62 181 LEU A N 1
ATOM 1497 C CA . LEU A 1 181 ? -4.439 -4.472 30.830 1.00 68.62 181 LEU A CA 1
ATOM 1498 C C . LEU A 1 181 ? -3.691 -3.283 30.217 1.00 68.62 181 LEU A C 1
ATOM 1500 O O . LEU A 1 181 ? -2.645 -3.456 29.586 1.00 68.62 181 LEU A O 1
ATOM 1504 N N . LEU A 1 182 ? -4.231 -2.078 30.410 1.00 67.38 182 LEU A N 1
ATOM 1505 C CA . LEU A 1 182 ? -3.560 -0.862 29.964 1.00 67.38 182 LEU A CA 1
ATOM 1506 C C . LEU A 1 182 ? -2.234 -0.705 30.727 1.00 67.38 182 LEU A C 1
ATOM 1508 O O . LEU A 1 182 ? -2.216 -0.856 31.950 1.00 67.38 182 LEU A O 1
ATOM 1512 N N . PRO A 1 183 ? -1.127 -0.371 30.043 1.00 66.69 183 PRO A N 1
ATOM 1513 C CA . PRO A 1 183 ? 0.086 0.074 30.715 1.00 66.69 183 PRO A CA 1
ATOM 1514 C C . PRO A 1 183 ? -0.195 1.301 31.594 1.00 66.69 183 PRO A C 1
ATOM 1516 O O . PRO A 1 183 ? -0.953 2.179 31.193 1.00 66.69 183 PRO A O 1
ATOM 1519 N N . GLU A 1 184 ? 0.489 1.434 32.734 1.00 62.81 184 GLU A N 1
ATOM 1520 C CA . GLU A 1 184 ? 0.303 2.545 33.695 1.00 62.81 184 GLU A CA 1
ATOM 1521 C C . GLU A 1 184 ? 0.439 3.942 33.050 1.00 62.81 184 GLU A C 1
ATOM 1523 O O . GLU A 1 184 ? -0.206 4.914 33.440 1.00 62.81 184 GLU A O 1
ATOM 1528 N N . ALA A 1 185 ? 1.256 4.058 31.999 1.00 60.94 185 ALA A N 1
ATOM 1529 C CA . ALA A 1 185 ? 1.404 5.300 31.248 1.00 60.94 185 ALA A CA 1
ATOM 1530 C C . ALA A 1 185 ? 0.110 5.748 30.536 1.00 60.94 185 ALA A C 1
ATOM 1532 O O . ALA A 1 185 ? -0.063 6.958 30.341 1.00 60.94 185 ALA A O 1
ATOM 1533 N N . LEU A 1 186 ? -0.744 4.785 30.171 1.00 59.22 186 LEU A N 1
ATOM 1534 C CA . LEU A 1 186 ? -1.992 4.923 29.416 1.00 59.22 186 LEU A CA 1
ATOM 1535 C C . LEU A 1 186 ? -3.247 4.770 30.283 1.00 59.22 186 LEU A C 1
ATOM 1537 O O . LEU A 1 186 ? -4.301 5.262 29.895 1.00 59.22 186 LEU A O 1
ATOM 1541 N N . ASP A 1 187 ? -3.143 4.123 31.447 1.00 66.31 187 ASP A N 1
ATOM 1542 C CA . ASP A 1 187 ? -4.244 3.945 32.403 1.00 66.31 187 ASP A CA 1
ATOM 1543 C C . ASP A 1 187 ? -4.507 5.235 33.197 1.00 66.31 187 ASP A C 1
ATOM 1545 O O . ASP A 1 187 ? -4.288 5.344 34.405 1.00 66.31 187 ASP A O 1
ATOM 1549 N N . LYS A 1 188 ? -4.877 6.286 32.466 1.00 63.81 188 LYS A N 1
ATOM 1550 C CA . LYS A 1 188 ? -5.085 7.633 32.987 1.00 63.81 188 LYS A CA 1
ATOM 1551 C C . LYS A 1 188 ? -6.457 8.131 32.546 1.00 63.81 188 LYS A C 1
ATOM 1553 O O . LYS A 1 188 ? -6.692 8.190 31.340 1.00 63.81 188 LYS A O 1
ATOM 1558 N N . PRO A 1 189 ? -7.330 8.568 33.474 1.00 62.41 189 PRO A N 1
ATOM 1559 C CA . PRO A 1 189 ? -8.684 9.016 33.141 1.00 62.41 189 PRO A CA 1
ATOM 1560 C C . PRO A 1 189 ? -8.734 10.096 32.052 1.00 62.41 189 PRO A C 1
ATOM 1562 O O . PRO A 1 189 ? -9.648 10.115 31.244 1.00 62.41 189 PRO A O 1
ATOM 1565 N N . GLN A 1 190 ? -7.722 10.966 32.001 1.00 59.97 190 GLN A N 1
ATOM 1566 C CA . GLN A 1 190 ? -7.609 12.052 31.026 1.00 59.97 190 GLN A CA 1
ATOM 1567 C C . GLN A 1 190 ? -7.227 11.627 29.596 1.00 59.97 190 GLN A C 1
ATOM 1569 O O . GLN A 1 190 ? -7.098 12.497 28.744 1.00 59.97 190 GLN A O 1
ATOM 1574 N N . LEU A 1 191 ? -6.925 10.348 29.350 1.00 54.09 191 LEU A N 1
ATOM 1575 C CA . LEU A 1 191 ? -6.575 9.844 28.014 1.00 54.09 191 LEU A CA 1
ATOM 1576 C C . LEU A 1 191 ? -7.769 9.221 27.280 1.00 54.09 191 LEU A C 1
ATOM 1578 O O . LEU A 1 191 ? -7.604 8.832 26.132 1.00 54.09 191 LEU A O 1
ATOM 1582 N N . GLU A 1 192 ? -8.924 9.101 27.943 1.00 66.31 192 GLU A N 1
ATOM 1583 C CA . GLU A 1 192 ? -10.171 8.560 27.382 1.00 66.31 192 GLU A CA 1
ATOM 1584 C C . GLU A 1 192 ? -9.986 7.279 26.538 1.00 66.31 192 GLU A C 1
ATOM 1586 O O . GLU A 1 192 ? -10.519 7.116 25.441 1.00 66.31 192 GLU A O 1
ATOM 1591 N N . ILE A 1 193 ? -9.185 6.343 27.056 1.00 66.94 193 ILE A N 1
ATOM 1592 C CA . ILE A 1 193 ? -8.937 5.053 26.408 1.00 66.94 193 ILE A CA 1
ATOM 1593 C C . ILE A 1 193 ? -9.959 4.042 26.920 1.00 66.94 193 ILE A C 1
ATOM 1595 O O . ILE A 1 193 ? -10.003 3.719 28.109 1.00 66.94 193 ILE A O 1
ATOM 1599 N N . ILE A 1 194 ? -10.743 3.486 26.003 1.00 71.25 194 ILE A N 1
ATOM 1600 C CA . ILE A 1 194 ? -11.646 2.374 26.271 1.00 71.25 194 ILE A CA 1
ATOM 1601 C C . ILE A 1 194 ? -10.891 1.080 25.972 1.00 71.25 194 ILE A C 1
ATOM 1603 O O . ILE A 1 194 ? -10.506 0.809 24.838 1.00 71.25 194 ILE A O 1
ATOM 1607 N N . ASN A 1 195 ? -10.684 0.266 27.006 1.00 74.25 195 ASN A N 1
ATOM 1608 C CA . ASN A 1 195 ? -10.011 -1.028 26.914 1.00 74.25 195 ASN A CA 1
ATOM 1609 C C . ASN A 1 195 ? -11.042 -2.176 26.957 1.00 74.25 195 ASN A C 1
ATOM 1611 O O . ASN A 1 195 ? -11.351 -2.676 28.048 1.00 74.25 195 ASN A O 1
ATOM 1615 N N . PRO A 1 196 ? -11.652 -2.549 25.814 1.00 69.69 196 PRO A N 1
ATOM 1616 C CA . PRO A 1 196 ? -12.756 -3.496 25.787 1.00 69.69 196 PRO A CA 1
ATOM 1617 C C . PRO A 1 196 ? -12.292 -4.913 26.141 1.00 69.69 196 PRO A C 1
ATOM 1619 O O . PRO A 1 196 ? -11.410 -5.495 25.517 1.00 69.69 196 PRO A O 1
ATOM 1622 N N . GLN A 1 197 ? -12.957 -5.529 27.117 1.00 63.16 197 GLN A N 1
ATOM 1623 C CA . GLN A 1 197 ? -12.822 -6.963 27.355 1.00 63.16 197 GLN A CA 1
ATOM 1624 C C . GLN A 1 197 ? -13.795 -7.705 26.438 1.00 63.16 197 GLN A C 1
ATOM 1626 O O . GLN A 1 197 ? -15.002 -7.653 26.663 1.00 63.16 197 GLN A O 1
ATOM 1631 N N . ASN A 1 198 ? -13.276 -8.417 25.433 1.00 59.28 198 ASN A N 1
ATOM 1632 C CA . ASN A 1 198 ? -14.068 -9.337 24.612 1.00 59.28 198 ASN A CA 1
ATOM 1633 C C . ASN A 1 198 ? -14.521 -10.530 25.470 1.00 59.28 198 ASN A C 1
ATOM 1635 O O . ASN A 1 198 ? -13.860 -11.563 25.518 1.00 59.28 198 ASN A O 1
ATOM 1639 N N . ARG A 1 199 ? -15.623 -10.347 26.202 1.00 51.03 199 ARG A N 1
ATOM 1640 C CA . ARG A 1 199 ? -16.369 -11.391 26.911 1.00 51.03 199 ARG A CA 1
ATOM 1641 C C . ARG A 1 199 ? -17.677 -11.617 26.143 1.00 51.03 199 ARG A C 1
ATOM 1643 O O . ARG A 1 199 ? -18.703 -11.107 26.566 1.00 51.03 199 ARG A O 1
ATOM 1650 N N . ASP A 1 200 ? -17.571 -12.252 24.978 1.00 47.22 200 ASP A N 1
ATOM 1651 C CA . ASP A 1 200 ? -18.630 -12.875 24.159 1.00 47.22 200 ASP A CA 1
ATOM 1652 C C . ASP A 1 200 ? -19.993 -12.149 24.019 1.00 47.22 200 ASP A C 1
ATOM 1654 O O . ASP A 1 200 ? -20.794 -12.099 24.947 1.00 47.22 200 ASP A O 1
ATOM 1658 N N . ASP A 1 201 ? -20.276 -11.593 22.833 1.00 47.91 201 ASP A N 1
ATOM 1659 C CA . ASP A 1 201 ? -21.264 -12.110 21.857 1.00 47.91 201 ASP A CA 1
ATOM 1660 C C . ASP A 1 201 ? -21.395 -11.097 20.704 1.00 47.91 201 ASP A C 1
ATOM 1662 O O . ASP A 1 201 ? -21.880 -9.974 20.882 1.00 47.91 201 ASP A O 1
ATOM 1666 N N . ASN A 1 202 ? -20.978 -11.494 19.497 1.00 50.62 202 ASN A N 1
ATOM 1667 C CA . ASN A 1 202 ? -21.087 -10.673 18.279 1.00 50.62 202 ASN A CA 1
ATOM 1668 C C . ASN A 1 202 ? -22.547 -10.307 17.943 1.00 50.62 202 ASN A C 1
ATOM 1670 O O . ASN A 1 202 ? -22.797 -9.369 17.184 1.00 50.62 202 ASN A O 1
ATOM 1674 N N . GLU A 1 203 ? -23.517 -11.011 18.535 1.00 48.94 203 GLU A N 1
ATOM 1675 C CA . GLU A 1 203 ? -24.949 -10.789 18.336 1.00 48.94 203 GLU A CA 1
ATOM 1676 C C . GLU A 1 203 ? -25.412 -9.388 18.767 1.00 48.94 203 GLU A C 1
ATOM 1678 O O . GLU A 1 203 ? -26.359 -8.854 18.191 1.00 48.94 203 GLU A O 1
ATOM 1683 N N . ARG A 1 204 ? -24.737 -8.740 19.731 1.00 47.78 204 ARG A N 1
ATOM 1684 C CA . ARG A 1 204 ? -25.138 -7.398 20.196 1.00 47.78 204 ARG A CA 1
ATOM 1685 C C . ARG A 1 204 ? -24.820 -6.268 19.213 1.00 47.78 204 ARG A C 1
ATOM 1687 O O . ARG A 1 204 ? -25.483 -5.236 19.277 1.00 47.78 204 ARG A O 1
ATOM 1694 N N . ASN A 1 205 ? -23.865 -6.459 18.299 1.00 51.78 205 ASN A N 1
ATOM 1695 C CA . ASN A 1 205 ? -23.379 -5.398 17.405 1.00 51.78 205 ASN A CA 1
ATOM 1696 C C . ASN A 1 205 ? -23.882 -5.522 15.956 1.00 51.78 205 ASN A C 1
ATOM 1698 O O . ASN A 1 205 ? -23.753 -4.565 15.195 1.00 51.78 205 ASN A O 1
ATOM 1702 N N . ALA A 1 206 ? -24.499 -6.649 15.578 1.00 52.97 206 ALA A N 1
ATOM 1703 C CA . ALA A 1 206 ? -24.989 -6.895 14.214 1.00 52.97 206 ALA A CA 1
ATOM 1704 C C . ALA A 1 206 ? -26.072 -5.900 13.742 1.00 52.97 206 ALA A C 1
ATOM 1706 O O . ALA A 1 206 ? -26.298 -5.754 12.546 1.00 52.97 206 ALA A O 1
ATOM 1707 N N . ASN A 1 207 ? -26.724 -5.195 14.673 1.00 56.81 207 ASN A N 1
ATOM 1708 C CA . ASN A 1 207 ? -27.722 -4.165 14.363 1.00 56.81 207 ASN A CA 1
ATOM 1709 C C . ASN A 1 207 ? -27.112 -2.770 14.120 1.00 56.81 207 ASN A C 1
ATOM 1711 O O . ASN A 1 207 ? -27.848 -1.858 13.753 1.00 56.81 207 ASN A O 1
ATOM 1715 N N . ILE A 1 208 ? -25.812 -2.585 14.384 1.00 69.50 208 ILE A N 1
ATOM 1716 C CA . ILE A 1 208 ? -25.122 -1.285 14.315 1.00 69.50 208 ILE A CA 1
ATOM 1717 C C . ILE A 1 208 ? -24.221 -1.212 13.081 1.00 69.50 208 ILE A C 1
ATOM 1719 O O . ILE A 1 208 ? -24.171 -0.180 12.425 1.00 69.50 208 ILE A O 1
ATOM 1723 N N . ALA A 1 209 ? -23.543 -2.309 12.746 1.00 75.88 209 ALA A N 1
ATOM 1724 C CA . ALA A 1 209 ? -22.699 -2.402 11.565 1.00 75.88 209 ALA A CA 1
ATOM 1725 C C . ALA A 1 209 ? -22.775 -3.806 10.953 1.00 75.88 209 ALA A C 1
ATOM 1727 O O . ALA A 1 209 ? -23.068 -4.793 11.633 1.00 75.88 209 ALA A O 1
ATOM 1728 N N . ASN A 1 210 ? -22.509 -3.891 9.655 1.00 80.12 210 ASN A N 1
ATOM 1729 C CA . ASN A 1 210 ? -22.456 -5.127 8.902 1.00 80.12 210 ASN A CA 1
ATOM 1730 C C . ASN A 1 210 ? -21.118 -5.842 9.141 1.00 80.12 210 ASN A C 1
ATOM 1732 O O . ASN A 1 210 ? -20.063 -5.366 8.726 1.00 80.12 210 ASN A O 1
ATOM 1736 N N . PHE A 1 211 ? -21.170 -7.004 9.790 1.00 78.38 211 PHE A N 1
ATOM 1737 C CA . PHE A 1 211 ? -20.007 -7.866 10.018 1.00 78.38 211 PHE A CA 1
ATOM 1738 C C . PHE A 1 211 ? -20.017 -9.125 9.132 1.00 78.38 211 PHE A C 1
ATOM 1740 O O . PHE A 1 211 ? -19.279 -10.078 9.399 1.00 78.38 211 PHE A O 1
ATOM 1747 N N . GLU A 1 212 ? -20.859 -9.176 8.095 1.00 78.75 212 GLU A N 1
ATOM 1748 C CA . GLU A 1 212 ? -20.921 -10.314 7.179 1.00 78.75 212 GLU A CA 1
ATOM 1749 C C . GLU A 1 212 ? -19.554 -10.561 6.518 1.00 78.75 212 GLU A C 1
ATOM 1751 O O . GLU A 1 212 ? -18.860 -9.647 6.082 1.00 78.75 212 GLU A O 1
ATOM 1756 N N . GLY A 1 213 ? -19.116 -11.821 6.492 1.00 70.25 213 GLY A N 1
ATOM 1757 C CA . GLY A 1 213 ? -17.811 -12.193 5.937 1.00 70.25 213 GLY A CA 1
ATOM 1758 C C . GLY A 1 213 ? -16.598 -11.867 6.824 1.00 70.25 213 GLY A C 1
ATOM 1759 O O . GLY A 1 213 ? -15.481 -12.261 6.469 1.00 70.25 213 GLY A O 1
ATOM 1760 N N . ILE A 1 214 ? -16.789 -11.236 7.990 1.00 72.50 214 ILE A N 1
ATOM 1761 C CA . ILE A 1 214 ? -15.723 -10.978 8.966 1.00 72.50 214 ILE A CA 1
ATOM 1762 C C . ILE A 1 214 ? -15.598 -12.162 9.924 1.00 72.50 214 ILE A C 1
ATOM 1764 O O . ILE A 1 214 ? -16.511 -12.498 10.676 1.00 72.50 214 ILE A O 1
ATOM 1768 N N . LYS A 1 215 ? -14.423 -12.799 9.919 1.00 64.69 215 LYS A N 1
ATOM 1769 C CA . LYS A 1 215 ? -14.080 -13.855 10.879 1.00 64.69 215 LYS A CA 1
ATOM 1770 C C . LYS A 1 215 ? -13.326 -13.253 12.057 1.00 64.69 215 LYS A C 1
ATOM 1772 O O . LYS A 1 215 ? -12.343 -12.544 11.853 1.00 64.69 215 LYS A O 1
ATOM 1777 N N . PHE A 1 216 ? -13.771 -13.564 13.270 1.00 63.97 216 PHE A N 1
ATOM 1778 C CA . PHE A 1 216 ? -13.095 -13.158 14.499 1.00 63.97 216 PHE A CA 1
ATOM 1779 C C . PHE A 1 216 ? -12.114 -14.246 14.980 1.00 63.97 216 PHE A C 1
ATOM 1781 O O . PHE A 1 216 ? -12.427 -15.429 14.827 1.00 63.97 216 PHE A O 1
ATOM 1788 N N . PRO A 1 217 ? -10.955 -13.880 15.566 1.00 63.09 217 PRO A N 1
ATOM 1789 C CA . PRO A 1 217 ? -10.466 -12.514 15.795 1.00 63.09 217 PRO A CA 1
ATOM 1790 C C . PRO A 1 217 ? -10.153 -11.781 14.484 1.00 63.09 217 PRO A C 1
ATOM 1792 O O . PRO A 1 217 ? -9.600 -12.358 13.548 1.00 63.09 217 PRO A O 1
ATOM 1795 N N . ALA A 1 218 ? -10.564 -10.512 14.407 1.00 63.69 218 ALA A N 1
ATOM 1796 C CA . ALA A 1 218 ? -10.459 -9.750 13.175 1.00 63.69 218 ALA A CA 1
ATOM 1797 C C . ALA A 1 218 ? -8.996 -9.395 12.862 1.00 63.69 218 ALA A C 1
ATOM 1799 O O . ALA A 1 218 ? -8.251 -8.946 13.732 1.00 63.69 218 ALA A O 1
ATOM 1800 N N . THR A 1 219 ? -8.587 -9.614 11.614 1.00 64.00 219 THR A N 1
ATOM 1801 C CA . THR A 1 219 ? -7.297 -9.161 11.068 1.00 64.00 219 THR A CA 1
ATOM 1802 C C . THR A 1 219 ? -7.381 -7.709 10.609 1.00 64.00 219 THR A C 1
ATOM 1804 O O . THR A 1 219 ? -8.478 -7.260 10.292 1.00 64.00 219 THR A O 1
ATOM 1807 N N . LEU A 1 220 ? -6.244 -7.031 10.394 1.00 64.62 220 LEU A N 1
ATOM 1808 C CA . LEU A 1 220 ? -6.238 -5.747 9.664 1.00 64.62 220 LEU A CA 1
ATOM 1809 C C . LEU A 1 220 ? -6.987 -5.828 8.313 1.00 64.62 220 LEU A C 1
ATOM 1811 O O . LEU A 1 220 ? -7.729 -4.926 7.980 1.00 64.62 220 LEU A O 1
ATOM 1815 N N . HIS A 1 221 ? -6.918 -6.953 7.589 1.00 61.69 221 HIS A N 1
ATOM 1816 C CA . HIS A 1 221 ? -7.698 -7.176 6.349 1.00 61.69 221 HIS A CA 1
ATOM 1817 C C . HIS A 1 221 ? -9.221 -7.151 6.529 1.00 61.69 221 HIS A C 1
ATOM 1819 O O . HIS A 1 221 ? -9.973 -6.869 5.600 1.00 61.69 221 HIS A O 1
ATOM 1825 N N . ASN A 1 222 ? -9.704 -7.476 7.726 1.00 70.81 222 ASN A N 1
ATOM 1826 C CA . ASN A 1 222 ? -11.137 -7.432 7.980 1.00 70.81 222 ASN A CA 1
ATOM 1827 C C . ASN A 1 222 ? -11.627 -5.993 8.164 1.00 70.81 222 ASN A C 1
ATOM 1829 O O . ASN A 1 222 ? -12.834 -5.798 8.142 1.00 70.81 222 ASN A O 1
ATOM 1833 N N . ILE A 1 223 ? -10.723 -5.022 8.337 1.00 76.62 223 ILE A N 1
ATOM 1834 C CA . ILE A 1 223 ? -11.054 -3.599 8.433 1.00 76.62 223 ILE A CA 1
ATOM 1835 C C . ILE A 1 223 ? -11.477 -3.086 7.073 1.00 76.62 223 ILE A C 1
ATOM 1837 O O . ILE A 1 223 ? -12.593 -2.612 6.956 1.00 76.62 223 ILE A O 1
ATOM 1841 N N . ASP A 1 224 ? -10.665 -3.292 6.038 1.00 72.38 224 ASP A N 1
ATOM 1842 C CA . ASP A 1 224 ? -11.028 -2.881 4.681 1.00 72.38 224 ASP A CA 1
ATOM 1843 C C . ASP A 1 224 ? -12.384 -3.484 4.281 1.00 72.38 224 ASP A C 1
ATOM 1845 O O . ASP A 1 224 ? -13.292 -2.779 3.858 1.00 72.38 224 ASP A O 1
ATOM 1849 N N . LYS A 1 225 ? -12.584 -4.788 4.525 1.00 74.25 225 LYS A N 1
ATOM 1850 C CA . LYS A 1 225 ? -13.881 -5.450 4.285 1.00 74.25 225 LYS A CA 1
ATOM 1851 C C . LYS A 1 225 ? -15.027 -4.859 5.105 1.00 74.25 225 LYS A C 1
ATOM 1853 O O . LYS A 1 225 ? -16.168 -4.824 4.639 1.00 74.25 225 LYS A O 1
ATOM 1858 N N . PHE A 1 226 ? -14.740 -4.466 6.343 1.00 84.50 226 PHE A N 1
ATOM 1859 C CA . PHE A 1 226 ? -15.704 -3.814 7.212 1.00 84.50 226 PHE A CA 1
ATOM 1860 C C . PHE A 1 226 ? -16.089 -2.447 6.649 1.00 84.50 226 PHE A C 1
ATOM 1862 O O . PHE A 1 226 ? -17.276 -2.201 6.491 1.00 84.50 226 PHE A O 1
ATOM 1869 N N . GLU A 1 227 ? -15.127 -1.596 6.299 1.00 84.50 227 GLU A N 1
ATOM 1870 C CA . GLU A 1 227 ? -15.360 -0.251 5.757 1.00 84.50 227 GLU A CA 1
ATOM 1871 C C . GLU A 1 227 ? -16.148 -0.292 4.446 1.00 84.50 227 GLU A C 1
ATOM 1873 O O . GLU A 1 227 ? -17.076 0.485 4.249 1.00 84.50 227 GLU A O 1
ATOM 1878 N N . GLU A 1 228 ? -15.885 -1.270 3.583 1.00 83.00 228 GLU A N 1
ATOM 1879 C CA . GLU A 1 228 ? -16.664 -1.446 2.354 1.00 83.00 228 GLU A CA 1
ATOM 1880 C C . GLU A 1 228 ? -18.112 -1.846 2.595 1.00 83.00 228 GLU A C 1
ATOM 1882 O O . GLU A 1 228 ? -19.029 -1.374 1.921 1.00 83.00 228 GLU A O 1
ATOM 1887 N N . SER A 1 229 ? -18.321 -2.729 3.567 1.00 84.19 229 SER A N 1
ATOM 1888 C CA . SER A 1 229 ? -19.660 -3.158 3.967 1.00 84.19 229 SER A CA 1
ATOM 1889 C C . SER A 1 229 ? -20.381 -2.083 4.787 1.00 84.19 229 SER A C 1
ATOM 1891 O O . SER A 1 229 ? -21.588 -2.192 5.013 1.00 84.19 229 SER A O 1
ATOM 1893 N N . ASN A 1 230 ? -19.649 -1.057 5.236 1.00 84.81 230 ASN A N 1
ATOM 1894 C CA . ASN A 1 230 ? -20.091 0.004 6.129 1.00 84.81 230 ASN A CA 1
ATOM 1895 C C . ASN A 1 230 ? -19.490 1.357 5.696 1.00 84.81 230 ASN A C 1
ATOM 1897 O O . ASN A 1 230 ? -18.679 1.915 6.430 1.00 84.81 230 ASN A O 1
ATOM 1901 N N . PRO A 1 231 ? -19.903 1.938 4.554 1.00 84.38 231 PRO A N 1
ATOM 1902 C CA . PRO A 1 231 ? -19.245 3.109 3.952 1.00 84.38 231 PRO A CA 1
ATOM 1903 C C . PRO A 1 231 ? -19.271 4.387 4.811 1.00 84.38 231 PRO A C 1
ATOM 1905 O O . PRO A 1 231 ? -18.563 5.345 4.519 1.00 84.38 231 PRO A O 1
ATOM 1908 N N . ASN A 1 232 ? -20.081 4.416 5.875 1.00 84.06 232 ASN A N 1
ATOM 1909 C CA . ASN A 1 232 ? -20.104 5.504 6.858 1.00 84.06 232 ASN A CA 1
ATOM 1910 C C . ASN A 1 232 ? -19.114 5.296 8.018 1.00 84.06 232 ASN A C 1
ATOM 1912 O O . ASN A 1 232 ? -19.098 6.107 8.945 1.00 84.06 232 ASN A O 1
ATOM 1916 N N . TYR A 1 233 ? -18.325 4.222 7.992 1.00 85.56 233 TYR A N 1
ATOM 1917 C CA . TYR A 1 233 ? -17.320 3.893 8.991 1.00 85.56 233 TYR A CA 1
ATOM 1918 C C . TYR A 1 233 ? -15.916 3.973 8.404 1.00 85.56 233 TYR A C 1
ATOM 1920 O O . TYR A 1 233 ? -15.682 3.577 7.267 1.00 85.56 233 TYR A O 1
ATOM 1928 N N . ALA A 1 234 ? -14.980 4.436 9.223 1.00 82.81 234 ALA A N 1
ATOM 1929 C CA . ALA A 1 234 ? -13.555 4.367 8.945 1.00 82.81 234 ALA A CA 1
ATOM 1930 C C . ALA A 1 234 ? -12.812 4.042 10.238 1.00 82.81 234 ALA A C 1
ATOM 1932 O O . ALA A 1 234 ? -13.151 4.544 11.314 1.00 82.81 234 ALA A O 1
ATOM 1933 N N . ILE A 1 235 ? -11.805 3.188 10.135 1.00 82.62 235 ILE A N 1
ATOM 1934 C CA . ILE A 1 235 ? -11.023 2.661 11.237 1.00 82.62 235 ILE A CA 1
ATOM 1935 C C . ILE A 1 235 ? -9.565 3.044 11.010 1.00 82.62 235 ILE A C 1
ATOM 1937 O O . ILE A 1 235 ? -8.943 2.683 10.017 1.00 82.62 235 ILE A O 1
ATOM 1941 N N . ASN A 1 236 ? -8.979 3.726 11.982 1.00 78.31 236 ASN A N 1
ATOM 1942 C CA . ASN A 1 236 ? -7.543 3.948 12.029 1.00 78.31 236 ASN A CA 1
ATOM 1943 C C . ASN A 1 236 ? -6.932 3.078 13.114 1.00 78.31 236 ASN A C 1
ATOM 1945 O O . ASN A 1 236 ? -7.522 2.857 14.171 1.00 78.31 236 ASN A O 1
ATOM 1949 N N . ILE A 1 237 ? -5.713 2.610 12.877 1.00 77.00 237 ILE A N 1
ATOM 1950 C CA . ILE A 1 237 ? -4.955 1.835 13.845 1.00 77.00 237 ILE A CA 1
ATOM 1951 C C . ILE A 1 237 ? -3.587 2.455 14.042 1.00 77.00 237 ILE A C 1
ATOM 1953 O O . ILE A 1 237 ? -2.751 2.523 13.141 1.00 77.00 237 ILE A O 1
ATOM 1957 N N . PHE A 1 238 ? -3.348 2.828 15.286 1.00 74.94 238 PHE A N 1
ATOM 1958 C CA . PHE A 1 238 ? -2.101 3.350 15.798 1.00 74.94 238 PHE A CA 1
ATOM 1959 C C . PHE A 1 238 ? -1.378 2.271 16.593 1.00 74.94 238 PHE A C 1
ATOM 1961 O O . PHE A 1 238 ? -1.979 1.324 17.098 1.00 74.94 238 PHE A O 1
ATOM 1968 N N . LYS A 1 239 ? -0.073 2.424 16.761 1.00 73.69 239 LYS A N 1
ATOM 1969 C CA . LYS A 1 239 ? 0.751 1.555 17.596 1.00 73.69 239 LYS A CA 1
ATOM 1970 C C . LYS A 1 239 ? 1.663 2.397 18.480 1.00 73.69 239 LYS A C 1
ATOM 1972 O O . LYS A 1 239 ? 2.169 3.417 18.039 1.00 73.69 239 LYS A O 1
ATOM 1977 N N . LEU A 1 240 ? 1.950 1.944 19.700 1.00 68.75 240 LEU A N 1
ATOM 1978 C CA . LEU A 1 240 ? 3.024 2.537 20.501 1.00 68.75 240 LEU A CA 1
ATOM 1979 C C . LEU A 1 240 ? 4.397 1.982 20.123 1.00 68.75 240 LEU A C 1
ATOM 1981 O O . LEU A 1 240 ? 4.596 0.770 20.006 1.00 68.75 240 LEU A O 1
ATOM 1985 N N . VAL A 1 241 ? 5.363 2.884 19.992 1.00 64.94 241 VAL A N 1
ATOM 1986 C CA . VAL A 1 241 ? 6.773 2.566 19.788 1.00 64.94 241 VAL A CA 1
ATOM 1987 C C . VAL A 1 241 ? 7.583 3.210 20.899 1.00 64.94 241 VAL A C 1
ATOM 1989 O O . VAL A 1 241 ? 7.637 4.428 21.038 1.00 64.94 241 VAL A O 1
ATOM 1992 N N . TYR A 1 242 ? 8.248 2.386 21.694 1.00 66.25 242 TYR A N 1
ATOM 1993 C CA . TYR A 1 242 ? 9.142 2.853 22.743 1.00 66.25 242 TYR A CA 1
ATOM 1994 C C . TYR A 1 242 ? 10.525 3.101 22.134 1.00 66.25 242 TYR A C 1
ATOM 1996 O O . TYR A 1 242 ? 11.112 2.211 21.522 1.00 66.25 242 TYR A O 1
ATOM 2004 N N . ARG A 1 243 ? 11.045 4.322 22.269 1.00 61.31 243 ARG A N 1
ATOM 2005 C CA . ARG A 1 243 ? 12.407 4.685 21.867 1.00 61.31 243 ARG A CA 1
ATOM 2006 C C . ARG A 1 243 ? 13.186 5.147 23.079 1.00 61.31 243 ARG A C 1
ATOM 2008 O O . ARG A 1 243 ? 12.767 6.068 23.774 1.00 61.31 243 ARG A O 1
ATOM 2015 N N . GLU A 1 244 ? 14.357 4.572 23.295 1.00 55.34 244 GLU A N 1
ATOM 2016 C CA . GLU A 1 244 ? 15.279 5.099 24.289 1.00 55.34 244 GLU A CA 1
ATOM 2017 C C . GLU A 1 244 ? 16.055 6.282 23.697 1.00 55.34 244 GLU A C 1
ATOM 2019 O O . GLU A 1 244 ? 16.699 6.174 22.653 1.00 55.34 244 GLU A O 1
ATOM 2024 N N . ALA A 1 245 ? 15.977 7.440 24.350 1.00 53.66 245 ALA A N 1
ATOM 2025 C CA . ALA A 1 245 ? 16.755 8.616 23.990 1.00 53.66 245 ALA A CA 1
ATOM 2026 C C . ALA A 1 245 ? 17.322 9.251 25.261 1.00 53.66 245 ALA A C 1
ATOM 2028 O O . ALA A 1 245 ? 16.575 9.656 26.151 1.00 53.66 245 ALA A O 1
ATOM 2029 N N . PHE A 1 246 ? 18.652 9.353 25.339 1.00 55.34 246 PHE A N 1
ATOM 2030 C CA . PHE A 1 246 ? 19.362 9.957 26.475 1.00 55.34 246 PHE A CA 1
ATOM 2031 C C . PHE A 1 246 ? 18.997 9.338 27.842 1.00 55.34 246 PHE A C 1
ATOM 2033 O O . PHE A 1 246 ? 18.796 10.061 28.818 1.00 55.34 246 PHE A O 1
ATOM 2040 N N . GLY A 1 247 ? 18.869 8.006 27.913 1.00 59.56 247 GLY A N 1
ATOM 2041 C CA . GLY A 1 247 ? 18.527 7.284 29.149 1.00 59.56 247 GLY A CA 1
ATOM 2042 C C . GLY A 1 247 ? 17.093 7.513 29.642 1.00 59.56 247 GLY A C 1
ATOM 2043 O O . GLY A 1 247 ? 16.787 7.253 30.804 1.00 59.56 247 GLY A O 1
ATOM 2044 N N . LYS A 1 248 ? 16.210 8.041 28.783 1.00 51.38 248 LYS A N 1
ATOM 2045 C CA . LYS A 1 248 ? 14.769 8.147 29.027 1.00 51.38 248 LYS A CA 1
ATOM 2046 C C . LYS A 1 248 ? 14.013 7.371 27.955 1.00 51.38 248 LYS A C 1
ATOM 2048 O O . LYS A 1 248 ? 14.287 7.525 26.764 1.00 51.38 248 LYS A O 1
ATOM 2053 N N . ILE A 1 249 ? 13.022 6.590 28.382 1.00 55.84 249 ILE A N 1
ATOM 2054 C CA . ILE A 1 249 ? 12.061 5.958 27.477 1.00 55.84 249 ILE A CA 1
ATOM 2055 C C . ILE A 1 249 ? 11.121 7.050 26.962 1.00 55.84 249 ILE A C 1
ATOM 2057 O O . ILE A 1 249 ? 10.366 7.659 27.722 1.00 55.84 249 ILE A O 1
ATOM 2061 N N . LYS A 1 250 ? 11.185 7.318 25.661 1.00 59.25 250 LYS A N 1
ATOM 2062 C CA . LYS A 1 250 ? 10.229 8.146 24.933 1.00 59.25 250 LYS A CA 1
ATOM 2063 C C . LYS A 1 250 ? 9.201 7.222 24.290 1.00 59.25 250 LYS A C 1
ATOM 2065 O O . LYS A 1 250 ? 9.565 6.317 23.549 1.00 59.25 250 LYS A O 1
ATOM 2070 N N . VAL A 1 251 ? 7.925 7.469 24.553 1.00 60.19 251 VAL A N 1
ATOM 2071 C CA . VAL A 1 251 ? 6.833 6.800 23.840 1.00 60.19 251 VAL A CA 1
ATOM 2072 C C . VAL A 1 251 ? 6.529 7.611 22.585 1.00 60.19 251 VAL A C 1
ATOM 2074 O O . VAL A 1 251 ? 6.292 8.817 22.661 1.00 60.19 251 VAL A O 1
ATOM 2077 N N . ASP A 1 252 ? 6.607 6.950 21.444 1.00 60.06 252 ASP A N 1
ATOM 2078 C CA . ASP A 1 252 ? 6.242 7.438 20.122 1.00 60.06 252 ASP A CA 1
ATOM 2079 C C . ASP A 1 252 ? 4.992 6.681 19.655 1.00 60.06 252 ASP A C 1
ATOM 2081 O O . ASP A 1 252 ? 4.683 5.604 20.173 1.00 60.06 252 ASP A O 1
ATOM 2085 N N . ILE A 1 253 ? 4.267 7.243 18.696 1.00 64.62 253 ILE A N 1
ATOM 2086 C CA . ILE A 1 253 ? 3.122 6.579 18.064 1.00 64.62 253 ILE A CA 1
ATOM 2087 C C . ILE A 1 253 ? 3.516 6.283 16.628 1.00 64.62 253 ILE A C 1
ATOM 2089 O O . ILE A 1 253 ? 4.156 7.118 16.010 1.00 64.62 253 ILE A O 1
ATOM 2093 N N . ASP A 1 254 ? 3.168 5.110 16.121 1.00 63.47 254 ASP A N 1
ATOM 2094 C CA . ASP A 1 254 ? 3.372 4.695 14.739 1.00 63.47 254 ASP A CA 1
ATOM 2095 C C . ASP A 1 254 ? 2.029 4.397 14.072 1.00 63.47 254 ASP A C 1
ATOM 2097 O O . ASP A 1 254 ? 1.082 3.957 14.731 1.00 63.47 254 ASP A O 1
ATOM 2101 N N . LEU A 1 255 ? 1.945 4.659 12.771 1.00 65.94 255 LEU A N 1
ATOM 2102 C CA . LEU A 1 255 ? 0.742 4.439 11.970 1.00 65.94 255 LEU A CA 1
ATOM 2103 C C . LEU A 1 255 ? 0.755 3.001 11.459 1.00 65.94 255 LEU A C 1
ATOM 2105 O O . LEU A 1 255 ? 1.633 2.614 10.685 1.00 65.94 255 LEU A O 1
ATOM 2109 N N . LEU A 1 256 ? -0.207 2.198 11.912 1.00 66.25 256 LEU A N 1
ATOM 2110 C CA . LEU A 1 256 ? -0.313 0.801 11.505 1.00 66.25 256 LEU A CA 1
ATOM 2111 C C . LEU A 1 256 ? -1.282 0.620 10.335 1.00 66.25 256 LEU A C 1
ATOM 2113 O O . LEU A 1 256 ? -1.001 -0.159 9.427 1.00 66.25 256 LEU A O 1
ATOM 2117 N N . HIS A 1 257 ? -2.396 1.344 10.356 1.00 70.88 257 HIS A N 1
ATOM 2118 C CA . HIS A 1 257 ? -3.378 1.398 9.279 1.00 70.88 257 HIS A CA 1
ATOM 2119 C C . HIS A 1 257 ? -4.130 2.729 9.366 1.00 70.88 257 HIS A C 1
ATOM 2121 O O . HIS A 1 257 ? -4.482 3.147 10.464 1.00 70.88 257 HIS A O 1
ATOM 2127 N N . ILE A 1 258 ? -4.359 3.384 8.232 1.00 70.81 258 ILE A N 1
ATOM 2128 C CA . ILE A 1 258 ? -5.183 4.589 8.119 1.00 70.81 258 ILE A CA 1
ATOM 2129 C C . ILE A 1 258 ? -6.165 4.347 6.983 1.00 70.81 258 ILE A C 1
ATOM 2131 O O . ILE A 1 258 ? -5.729 4.007 5.881 1.00 70.81 258 ILE A O 1
ATOM 2135 N N . SER A 1 259 ? -7.452 4.535 7.263 1.00 72.56 259 SER A N 1
ATOM 2136 C CA . SER A 1 259 ? -8.507 4.413 6.258 1.00 72.56 259 SER A CA 1
ATOM 2137 C C . SER A 1 259 ? -8.335 5.461 5.155 1.00 72.56 259 SER A C 1
ATOM 2139 O O . SER A 1 259 ? -7.936 6.601 5.412 1.00 72.56 259 SER A O 1
ATOM 2141 N N . GLU A 1 260 ? -8.689 5.114 3.919 1.00 69.69 260 GLU A N 1
ATOM 2142 C CA . GLU A 1 260 ? -8.722 6.076 2.808 1.00 69.69 260 GLU A CA 1
ATOM 2143 C C . GLU A 1 260 ? -9.811 7.146 2.999 1.00 69.69 260 GLU A C 1
ATOM 2145 O O . GLU A 1 260 ? -9.681 8.261 2.495 1.00 69.69 260 GLU A O 1
ATOM 2150 N N . HIS A 1 261 ? -10.846 6.837 3.787 1.00 68.81 261 HIS A N 1
ATOM 2151 C CA . HIS A 1 261 ? -11.958 7.732 4.126 1.00 68.81 261 HIS A CA 1
ATOM 2152 C C . HIS A 1 261 ? -11.787 8.397 5.500 1.00 68.81 261 HIS A C 1
ATOM 2154 O O . HIS A 1 261 ? -12.738 8.906 6.101 1.00 68.81 261 HIS A O 1
ATOM 2160 N N . ASN A 1 262 ? -10.564 8.381 6.025 1.00 69.56 262 ASN A N 1
ATOM 2161 C CA . ASN A 1 262 ? -10.243 8.879 7.349 1.00 69.56 262 ASN A CA 1
ATOM 2162 C C . ASN A 1 262 ? -10.693 10.339 7.573 1.00 69.56 262 ASN A C 1
ATOM 2164 O O . ASN A 1 262 ? -10.349 11.238 6.807 1.00 69.56 262 ASN A O 1
ATOM 2168 N N . TYR A 1 263 ? -11.438 10.557 8.660 1.00 67.00 263 TYR A N 1
ATOM 2169 C CA . TYR A 1 263 ? -12.076 11.812 9.074 1.00 67.00 263 TYR A CA 1
ATOM 2170 C C . TYR A 1 263 ? -13.010 12.434 8.020 1.00 67.00 263 TYR A C 1
ATOM 2172 O O . TYR A 1 263 ? -13.361 13.610 8.118 1.00 67.00 263 TYR A O 1
ATOM 2180 N N . GLN A 1 264 ? -13.440 11.646 7.029 1.00 69.50 264 GLN A N 1
ATOM 2181 C CA . GLN A 1 264 ? -14.391 12.046 5.986 1.00 69.50 264 GLN A CA 1
ATOM 2182 C C . GLN A 1 264 ? -15.769 11.392 6.154 1.00 69.50 264 GLN A C 1
ATOM 2184 O O . GLN A 1 264 ? -16.689 11.700 5.396 1.00 69.50 264 GLN A O 1
ATOM 2189 N N . VAL A 1 265 ? -15.922 10.505 7.139 1.00 76.81 265 VAL A N 1
ATOM 2190 C CA . VAL A 1 265 ? -17.143 9.730 7.392 1.00 76.81 265 VAL A CA 1
ATOM 2191 C C . VAL A 1 265 ? -17.701 9.994 8.788 1.00 76.81 265 VAL A C 1
ATOM 2193 O O . VAL A 1 265 ? -17.019 10.532 9.660 1.00 76.81 265 VAL A O 1
ATOM 2196 N N . GLU A 1 266 ? -18.964 9.627 8.995 1.00 79.50 266 GLU A N 1
ATOM 2197 C CA . GLU A 1 266 ? -19.700 9.897 10.235 1.00 79.50 266 GLU A CA 1
ATOM 2198 C C . GLU A 1 266 ? -19.146 9.121 11.439 1.00 79.50 266 GLU A C 1
ATOM 2200 O O . GLU A 1 266 ? -19.071 9.655 12.547 1.00 79.50 266 GLU A O 1
ATOM 2205 N N . HIS A 1 267 ? -18.751 7.863 11.238 1.00 79.88 267 HIS A N 1
ATOM 2206 C CA . HIS A 1 267 ? -18.341 6.964 12.311 1.00 79.88 267 HIS A CA 1
ATOM 2207 C C . HIS A 1 267 ? -16.843 6.655 12.235 1.00 79.88 267 HIS A C 1
ATOM 2209 O O . HIS A 1 267 ? -16.410 5.664 11.649 1.00 79.88 267 HIS A O 1
ATOM 2215 N N . MET A 1 268 ? -16.048 7.514 12.872 1.00 78.81 268 MET A N 1
ATOM 2216 C CA . MET A 1 268 ? -14.601 7.340 13.007 1.00 78.81 268 MET A CA 1
ATOM 2217 C C . MET A 1 268 ? -14.241 6.463 14.209 1.00 78.81 268 MET A C 1
ATOM 2219 O O . MET A 1 268 ? -14.666 6.728 15.336 1.00 78.81 268 MET A O 1
ATOM 2223 N N . ILE A 1 269 ? -13.422 5.438 13.974 1.00 80.94 269 ILE A N 1
ATOM 2224 C CA . ILE A 1 269 ? -12.940 4.509 14.998 1.00 80.94 269 ILE A CA 1
ATOM 2225 C C . ILE A 1 269 ? -11.412 4.548 15.036 1.00 80.94 269 ILE A C 1
ATOM 2227 O O . ILE A 1 269 ? -10.738 3.929 14.219 1.00 80.94 269 ILE A O 1
ATOM 2231 N N . ASP A 1 270 ? -10.853 5.216 16.039 1.00 78.50 270 ASP A N 1
ATOM 2232 C CA . ASP A 1 270 ? -9.412 5.230 16.275 1.00 78.50 270 ASP A CA 1
ATOM 2233 C C . ASP A 1 270 ? -9.042 4.123 17.279 1.00 78.50 270 ASP A C 1
ATOM 2235 O O . ASP A 1 270 ? -9.502 4.115 18.423 1.00 78.50 270 ASP A O 1
ATOM 2239 N N . LEU A 1 271 ? -8.217 3.160 16.858 1.00 81.12 271 LEU A N 1
ATOM 2240 C CA . LEU A 1 271 ? -7.742 2.047 17.685 1.00 81.12 271 LEU A CA 1
ATOM 2241 C C . LEU A 1 271 ? -6.243 2.163 17.969 1.00 81.12 271 LEU A C 1
ATOM 2243 O O . LEU A 1 271 ? -5.450 2.500 17.096 1.00 81.12 271 LEU A O 1
ATOM 2247 N N . LEU A 1 272 ? -5.824 1.795 19.176 1.00 77.06 272 LEU A N 1
ATOM 2248 C CA . LEU A 1 272 ? -4.423 1.624 19.544 1.00 77.06 272 LEU A CA 1
ATOM 2249 C C . LEU A 1 272 ? -4.112 0.138 19.715 1.00 77.06 272 LEU A C 1
ATOM 2251 O O . LEU A 1 272 ? -4.728 -0.556 20.524 1.00 77.06 272 LEU A O 1
ATOM 2255 N N . TYR A 1 273 ? -3.122 -0.342 18.974 1.00 77.44 273 TYR A N 1
ATOM 2256 C CA . TYR A 1 273 ? -2.602 -1.695 19.071 1.00 77.44 273 TYR A CA 1
ATOM 2257 C C . TYR A 1 273 ? -1.549 -1.794 20.179 1.00 77.44 273 TYR A C 1
ATOM 2259 O O . TYR A 1 273 ? -0.470 -1.195 20.103 1.00 77.44 273 TYR A O 1
ATOM 2267 N N . LEU A 1 274 ? -1.874 -2.571 21.210 1.00 75.38 274 LEU A N 1
ATOM 2268 C CA . LEU A 1 274 ? -1.038 -2.866 22.367 1.00 75.38 274 LEU A CA 1
ATOM 2269 C C . LEU A 1 274 ? -0.402 -4.248 22.247 1.00 75.38 274 LEU A C 1
ATOM 2271 O O . LEU A 1 274 ? -1.003 -5.193 21.733 1.00 75.38 274 LEU A O 1
ATOM 2275 N N . ILE A 1 275 ? 0.818 -4.360 22.768 1.00 72.00 275 ILE A N 1
ATOM 2276 C CA . ILE A 1 275 ? 1.618 -5.583 22.786 1.00 72.00 275 ILE A CA 1
ATOM 2277 C C . ILE A 1 275 ? 2.182 -5.767 24.203 1.00 72.00 275 ILE A C 1
ATOM 2279 O O . ILE A 1 275 ? 2.683 -4.809 24.790 1.00 72.00 275 ILE A O 1
ATOM 2283 N N . GLU A 1 276 ? 2.089 -6.975 24.764 1.00 65.31 276 GLU A N 1
ATOM 2284 C CA . GLU A 1 276 ? 2.664 -7.317 26.074 1.00 65.31 276 GLU A CA 1
ATOM 2285 C C . GLU A 1 276 ? 4.183 -7.517 25.952 1.00 65.31 276 GLU A C 1
ATOM 2287 O O . GLU A 1 276 ? 4.633 -8.547 25.454 1.00 65.31 276 GLU A O 1
ATOM 2292 N N . GLY A 1 277 ? 4.968 -6.534 26.410 1.00 59.78 277 GLY A N 1
ATOM 2293 C CA . GLY A 1 277 ? 6.432 -6.621 26.532 1.00 59.78 277 GLY A CA 1
ATOM 2294 C C . GLY A 1 277 ? 7.230 -5.615 25.690 1.00 59.78 277 GLY A C 1
ATOM 2295 O O . GLY A 1 277 ? 6.693 -4.913 24.834 1.00 59.78 277 GLY A O 1
ATOM 2296 N N . GLU A 1 278 ? 8.541 -5.546 25.948 1.00 51.66 278 GLU A N 1
ATOM 2297 C CA . GLU A 1 278 ? 9.511 -4.823 25.114 1.00 51.66 278 GLU A CA 1
ATOM 2298 C C . GLU A 1 278 ? 9.910 -5.706 23.930 1.00 51.66 278 GLU A C 1
ATOM 2300 O O . GLU A 1 278 ? 10.924 -6.396 23.963 1.00 51.66 278 GLU A O 1
ATOM 2305 N N . GLU A 1 279 ? 9.098 -5.718 22.879 1.00 48.19 279 GLU A N 1
ATOM 2306 C CA . GLU A 1 279 ? 9.513 -6.317 21.615 1.00 48.19 279 GLU A CA 1
ATOM 2307 C C . GLU A 1 279 ? 9.468 -5.260 20.513 1.00 48.19 279 GLU A C 1
ATOM 2309 O O . GLU A 1 279 ? 8.417 -4.684 20.202 1.00 48.19 279 GLU A O 1
ATOM 2314 N N . SER A 1 280 ? 10.625 -4.978 19.911 1.00 46.44 280 SER A N 1
ATOM 2315 C CA . SER A 1 280 ? 10.655 -4.189 1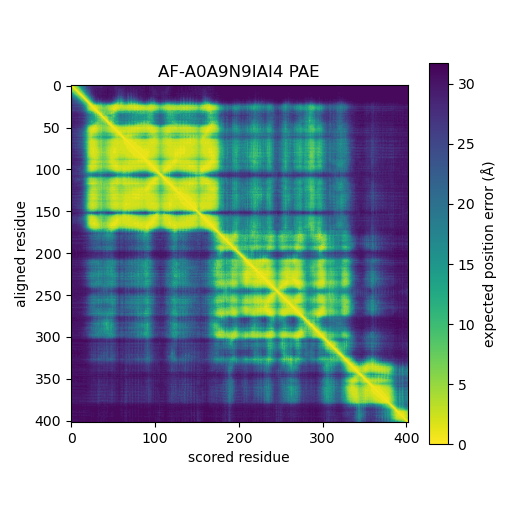8.689 1.00 46.44 280 SER A CA 1
ATOM 2316 C C . SER A 1 280 ? 10.235 -5.108 17.536 1.00 46.44 280 SER A C 1
ATOM 2318 O O . SER A 1 280 ? 10.701 -6.240 17.429 1.00 46.44 280 SER A O 1
ATOM 2320 N N . LEU A 1 281 ? 9.369 -4.648 16.624 1.00 44.50 281 LEU A N 1
ATOM 2321 C CA . LEU A 1 281 ? 9.025 -5.438 15.421 1.00 44.50 281 LEU A CA 1
ATOM 2322 C C . LEU A 1 281 ? 10.262 -5.767 14.570 1.00 44.50 281 LEU A C 1
ATOM 2324 O O . LEU A 1 281 ? 10.197 -6.650 13.720 1.00 44.50 281 LEU A O 1
ATOM 2328 N N . ASN A 1 282 ? 11.378 -5.067 14.805 1.00 42.25 282 ASN A N 1
ATOM 2329 C CA . ASN A 1 282 ? 12.649 -5.292 14.129 1.00 42.25 282 ASN A CA 1
ATOM 2330 C C . ASN A 1 282 ? 13.327 -6.600 14.563 1.00 42.25 282 ASN A C 1
ATOM 2332 O O . ASN A 1 282 ? 14.147 -7.115 13.807 1.00 42.25 282 ASN A O 1
ATOM 2336 N N . ASP A 1 283 ? 12.983 -7.135 15.740 1.00 35.56 283 ASP A N 1
ATOM 2337 C CA . ASP A 1 283 ? 13.545 -8.385 16.268 1.00 35.56 283 ASP A CA 1
ATOM 2338 C C . ASP A 1 283 ? 12.827 -9.624 15.709 1.00 35.56 283 ASP A C 1
ATOM 2340 O O . ASP A 1 283 ? 13.297 -10.756 15.850 1.00 35.56 283 ASP A O 1
ATOM 2344 N N . ARG A 1 284 ? 11.704 -9.417 15.010 1.00 44.62 284 ARG A N 1
ATOM 2345 C CA . ARG A 1 284 ? 10.928 -10.492 14.397 1.00 44.62 284 ARG A CA 1
ATOM 2346 C C . ARG A 1 284 ? 11.502 -10.866 13.034 1.00 44.62 284 ARG A C 1
ATOM 2348 O O . ARG A 1 284 ? 11.771 -10.007 12.194 1.00 44.62 284 ARG A O 1
ATOM 2355 N N . LYS A 1 285 ? 11.617 -12.175 12.771 1.00 42.16 285 LYS A N 1
ATOM 2356 C CA . LYS A 1 285 ? 11.900 -12.684 11.415 1.00 42.16 285 LYS A CA 1
ATOM 2357 C C . LYS A 1 285 ? 10.798 -12.257 10.439 1.00 42.16 285 LYS A C 1
ATOM 2359 O O . LYS A 1 285 ? 11.115 -11.779 9.354 1.00 42.16 285 LYS A O 1
ATOM 2364 N N . ASN A 1 286 ? 9.540 -12.330 10.877 1.00 48.94 286 ASN A N 1
ATOM 2365 C CA . ASN A 1 286 ? 8.357 -11.843 10.174 1.00 48.94 286 ASN A CA 1
ATOM 2366 C C . ASN A 1 286 ? 7.570 -10.897 11.095 1.00 48.94 286 ASN A C 1
ATOM 2368 O O . ASN A 1 286 ? 7.219 -11.269 12.211 1.00 48.94 286 ASN A O 1
ATOM 2372 N N . GLN A 1 287 ? 7.260 -9.682 10.631 1.00 49.09 287 GLN A N 1
ATOM 2373 C CA . GLN A 1 287 ? 6.511 -8.683 11.412 1.00 49.09 287 GLN A CA 1
ATOM 2374 C C . GLN A 1 287 ? 5.134 -9.192 11.888 1.00 49.09 287 GLN A C 1
ATOM 2376 O O . GLN A 1 287 ? 4.589 -8.684 12.868 1.00 49.09 287 GLN A O 1
ATOM 2381 N N . ASN A 1 288 ? 4.610 -10.214 11.207 1.00 49.72 288 ASN A N 1
ATOM 2382 C CA . ASN A 1 288 ? 3.295 -10.797 11.427 1.00 49.72 288 ASN A CA 1
ATOM 2383 C C . ASN A 1 288 ? 3.297 -11.990 12.399 1.00 49.72 288 ASN A C 1
ATOM 2385 O O . ASN A 1 288 ? 2.222 -12.429 12.804 1.00 49.72 288 ASN A O 1
ATOM 2389 N N . ASP A 1 289 ? 4.466 -12.516 12.780 1.00 54.03 289 ASP A N 1
ATOM 2390 C CA . ASP A 1 289 ? 4.545 -13.589 13.771 1.00 54.03 289 ASP A CA 1
ATOM 2391 C C . ASP A 1 289 ? 4.309 -12.998 15.167 1.00 54.03 289 ASP A C 1
ATOM 2393 O O . ASP A 1 289 ? 4.960 -12.029 15.570 1.00 54.03 289 ASP A O 1
ATOM 2397 N N . ILE A 1 290 ? 3.362 -13.572 15.908 1.00 58.19 290 ILE A N 1
ATOM 2398 C CA . ILE A 1 290 ? 3.189 -13.313 17.339 1.00 58.19 290 ILE A CA 1
ATOM 2399 C C . ILE A 1 290 ? 3.900 -14.462 18.060 1.00 58.19 290 ILE A C 1
ATOM 2401 O O . ILE A 1 290 ? 3.463 -15.606 17.910 1.00 58.19 290 ILE A O 1
ATOM 2405 N N . PRO A 1 291 ? 4.994 -14.205 18.800 1.00 60.03 291 PRO A N 1
ATOM 2406 C CA . PRO A 1 291 ? 5.662 -15.243 19.573 1.00 60.03 291 PRO A CA 1
ATOM 2407 C C . PRO A 1 291 ? 4.692 -15.966 20.509 1.00 60.03 291 PRO A C 1
ATOM 2409 O O . PRO A 1 291 ? 3.769 -15.365 21.062 1.00 60.03 291 PRO A O 1
ATOM 2412 N N . GLU A 1 292 ? 4.915 -17.263 20.708 1.00 59.12 292 GLU A N 1
ATOM 2413 C CA . GLU A 1 292 ? 4.109 -18.064 21.626 1.00 59.12 292 GLU A CA 1
ATOM 2414 C C . GLU A 1 292 ? 4.176 -17.464 23.044 1.00 59.12 292 GLU A C 1
ATOM 2416 O O . GLU A 1 292 ? 5.255 -17.275 23.604 1.00 59.12 292 GLU A O 1
ATOM 2421 N N . GLY A 1 293 ? 3.014 -17.109 23.605 1.00 60.66 293 GLY A N 1
ATOM 2422 C CA . GLY A 1 293 ? 2.894 -16.438 24.907 1.00 60.66 293 GLY A CA 1
ATOM 2423 C C . GLY A 1 293 ? 2.835 -14.906 24.861 1.00 60.66 293 GLY A C 1
ATOM 2424 O O . GLY A 1 293 ? 2.547 -14.297 25.890 1.00 60.66 293 GLY A O 1
ATOM 2425 N N . LEU A 1 294 ? 3.040 -14.277 23.697 1.00 65.25 294 LEU A N 1
ATOM 2426 C CA . LEU A 1 294 ? 2.932 -12.828 23.537 1.00 65.25 294 LEU A CA 1
ATOM 2427 C C . LEU A 1 294 ? 1.478 -12.419 23.279 1.00 65.25 294 LEU A C 1
ATOM 2429 O O . LEU A 1 294 ? 0.820 -12.875 22.338 1.00 65.25 294 LEU A O 1
ATOM 2433 N N . LYS A 1 295 ? 0.958 -11.539 24.129 1.00 69.69 295 LYS A N 1
ATOM 2434 C CA . LYS A 1 295 ? -0.413 -11.051 24.013 1.00 69.69 295 LYS A CA 1
ATOM 2435 C C . LYS A 1 295 ? -0.463 -9.734 23.246 1.00 69.69 295 LYS A C 1
ATOM 2437 O O . LYS A 1 295 ? 0.425 -8.891 23.376 1.00 69.69 295 LYS A O 1
ATOM 2442 N N . THR A 1 296 ? -1.511 -9.556 22.452 1.00 73.19 296 THR A N 1
ATOM 2443 C CA . THR A 1 296 ? -1.771 -8.348 21.664 1.00 73.19 296 THR A CA 1
ATOM 2444 C C . THR A 1 296 ? -3.243 -7.971 21.771 1.00 73.19 296 THR A C 1
ATOM 2446 O O . THR A 1 296 ? -4.106 -8.850 21.820 1.00 73.19 296 THR A O 1
ATOM 2449 N N . HIS A 1 297 ? -3.539 -6.674 21.823 1.00 75.62 297 HIS A N 1
ATOM 2450 C CA . HIS A 1 297 ? -4.887 -6.175 22.088 1.00 75.62 297 HIS A CA 1
ATOM 2451 C C . HIS A 1 297 ? -5.143 -4.836 21.397 1.00 75.62 297 HIS A C 1
ATOM 2453 O O . HIS A 1 297 ? -4.238 -4.014 21.298 1.00 75.62 297 HIS A O 1
ATOM 2459 N N . TYR A 1 298 ? -6.376 -4.603 20.952 1.00 77.38 298 TYR A N 1
ATOM 2460 C CA . TYR A 1 298 ? -6.802 -3.305 20.431 1.00 77.38 298 TYR A CA 1
ATOM 2461 C C . TYR A 1 298 ? -7.611 -2.575 21.492 1.00 77.38 298 TYR A C 1
ATOM 2463 O O . TYR A 1 298 ? -8.563 -3.137 22.029 1.00 77.38 298 TYR A O 1
ATOM 2471 N N . VAL A 1 299 ? -7.258 -1.322 21.754 1.00 75.12 299 VAL A N 1
ATOM 2472 C CA . VAL A 1 299 ? -8.035 -0.429 22.618 1.00 75.12 299 VAL A CA 1
ATOM 2473 C C . VAL A 1 299 ? -8.603 0.710 21.792 1.00 75.12 299 VAL A C 1
ATOM 2475 O O . VAL A 1 299 ? -7.953 1.184 20.866 1.00 75.12 299 VAL A O 1
ATOM 2478 N N . TYR A 1 300 ? -9.826 1.119 22.099 1.00 74.88 300 TYR A N 1
ATOM 2479 C CA . TYR A 1 300 ? -10.506 2.203 21.405 1.00 74.88 300 TYR A CA 1
ATOM 2480 C C . TYR A 1 300 ? -10.150 3.537 22.055 1.00 74.88 300 TYR A C 1
ATOM 2482 O O . TYR A 1 300 ? -10.103 3.632 23.283 1.00 74.88 300 TYR A O 1
ATOM 2490 N N . ILE A 1 301 ? -9.881 4.556 21.244 1.00 72.31 301 ILE A N 1
ATOM 2491 C CA . ILE A 1 301 ? -9.626 5.910 21.726 1.00 72.31 301 ILE A CA 1
ATOM 2492 C C . ILE A 1 301 ? -10.810 6.793 21.340 1.00 72.31 301 ILE A C 1
ATOM 2494 O O . ILE A 1 301 ? -11.161 6.868 20.164 1.00 72.31 301 ILE A O 1
ATOM 2498 N N . THR A 1 302 ? -11.428 7.453 22.323 1.00 62.28 302 THR A N 1
ATOM 2499 C CA . THR A 1 302 ? -12.595 8.320 22.081 1.00 62.28 302 THR A CA 1
ATOM 2500 C C . THR A 1 302 ? -12.233 9.773 21.830 1.00 62.28 302 THR A C 1
ATOM 2502 O O . THR A 1 302 ? -12.998 10.466 21.165 1.00 62.28 302 THR A O 1
ATOM 2505 N N . ASP A 1 303 ? -11.082 10.231 22.326 1.00 58.19 303 ASP A N 1
ATOM 2506 C CA . ASP A 1 303 ? -10.626 11.603 22.123 1.00 58.19 303 ASP A CA 1
ATOM 2507 C C . ASP A 1 303 ? -9.095 11.673 22.001 1.00 58.19 303 ASP A C 1
ATOM 2509 O O . ASP A 1 303 ? -8.339 11.452 22.951 1.00 58.19 303 ASP A O 1
ATOM 2513 N N . PHE A 1 304 ? -8.626 11.963 20.787 1.00 56.53 304 PHE A N 1
ATOM 2514 C CA . PHE A 1 304 ? -7.212 12.116 20.445 1.00 56.53 304 PHE A CA 1
ATOM 2515 C C . PHE A 1 304 ? -6.829 13.602 20.376 1.00 56.53 304 PHE A C 1
ATOM 2517 O O . PHE A 1 304 ? -6.212 14.073 19.421 1.00 56.53 304 PHE A O 1
ATOM 2524 N N . ASP A 1 305 ? -7.154 14.376 21.411 1.00 49.81 305 ASP A N 1
ATOM 2525 C CA . ASP A 1 305 ? -6.941 15.832 21.433 1.00 49.81 305 ASP A CA 1
ATOM 2526 C C . ASP A 1 305 ? -5.446 16.258 21.376 1.00 49.81 305 ASP A C 1
ATOM 2528 O O . ASP A 1 305 ? -5.078 17.429 21.213 1.00 49.81 305 ASP A O 1
ATOM 2532 N N . ARG A 1 306 ? -4.526 15.287 21.445 1.00 53.41 306 ARG A N 1
ATOM 2533 C CA . ARG A 1 306 ? -3.065 15.461 21.363 1.00 53.41 306 ARG A CA 1
ATOM 2534 C C . ARG A 1 306 ? -2.568 15.470 19.919 1.00 53.41 306 ARG A C 1
ATOM 2536 O O . ARG A 1 306 ? -1.750 14.652 19.496 1.00 53.41 306 ARG A O 1
ATOM 2543 N N . LEU A 1 307 ? -3.025 16.488 19.189 1.00 48.91 307 LEU A N 1
ATOM 2544 C CA . LEU A 1 307 ? -2.591 16.839 17.832 1.00 48.91 307 LEU A CA 1
ATOM 2545 C C . LEU A 1 307 ? -1.061 16.943 17.692 1.00 48.91 307 LEU A C 1
ATOM 2547 O O . LEU A 1 307 ? -0.518 16.767 16.607 1.00 48.91 307 LEU A O 1
ATOM 2551 N N . ASP A 1 308 ? -0.357 17.222 18.790 1.00 49.62 308 ASP A N 1
ATOM 2552 C CA . ASP A 1 308 ? 1.092 17.368 18.834 1.00 49.62 308 ASP A CA 1
ATOM 2553 C C . ASP A 1 308 ? 1.846 16.044 18.655 1.00 49.62 308 ASP A C 1
ATOM 2555 O O . ASP A 1 308 ? 2.953 16.056 18.114 1.00 49.62 308 ASP A O 1
ATOM 2559 N N . LEU A 1 309 ? 1.269 14.913 19.077 1.00 50.28 309 LEU A N 1
ATOM 2560 C CA . LEU A 1 309 ? 1.847 13.586 18.842 1.00 50.28 309 LEU A CA 1
ATOM 2561 C C . LEU A 1 309 ? 1.733 13.209 17.362 1.00 50.28 309 LEU A C 1
ATOM 2563 O O . LEU A 1 309 ? 2.706 12.771 16.753 1.00 50.28 309 LEU A O 1
ATOM 2567 N N . LEU A 1 310 ? 0.571 13.487 16.775 1.00 51.78 310 LEU A N 1
ATOM 2568 C CA . LEU A 1 310 ? 0.234 13.195 15.388 1.00 51.78 310 LEU A CA 1
ATOM 2569 C C . LEU A 1 310 ? 1.005 14.095 14.411 1.00 51.78 310 LEU A C 1
ATOM 2571 O O . LEU A 1 310 ? 1.651 13.597 13.501 1.00 51.78 310 LEU A O 1
ATOM 2575 N N . GLN A 1 311 ? 1.049 15.411 14.644 1.00 49.94 311 GLN A N 1
ATOM 2576 C CA . GLN A 1 311 ? 1.782 16.364 13.798 1.00 49.94 311 GLN A CA 1
ATOM 2577 C C . GLN A 1 311 ? 3.303 16.164 13.841 1.00 49.94 311 GLN A C 1
ATOM 2579 O O . GLN A 1 311 ? 3.960 16.243 12.803 1.00 49.94 311 GLN A O 1
ATOM 2584 N N . LYS A 1 312 ? 3.885 15.879 15.017 1.00 48.59 312 LYS A N 1
ATOM 2585 C CA . LYS A 1 312 ? 5.325 15.567 15.120 1.00 48.59 312 LYS A CA 1
ATOM 2586 C C . LYS A 1 312 ? 5.665 14.246 14.431 1.00 48.59 312 LYS A C 1
ATOM 2588 O O . LYS A 1 312 ? 6.741 14.138 13.843 1.00 48.59 312 LYS A O 1
ATOM 2593 N N . HIS A 1 313 ? 4.761 13.268 14.493 1.00 47.25 313 HIS A N 1
ATOM 2594 C CA . HIS A 1 313 ? 4.935 11.987 13.826 1.00 47.25 313 HIS A CA 1
ATOM 2595 C C . HIS A 1 313 ? 4.765 12.103 12.303 1.00 47.25 313 HIS A C 1
ATOM 2597 O O . HIS A 1 313 ? 5.676 11.704 11.591 1.00 47.25 313 HIS A O 1
ATOM 2603 N N . ILE A 1 314 ? 3.700 12.741 11.789 1.00 51.16 314 ILE A N 1
ATOM 2604 C CA . ILE A 1 314 ? 3.447 12.964 10.345 1.00 51.16 314 ILE A CA 1
ATOM 2605 C C . ILE A 1 314 ? 4.666 13.563 9.634 1.00 51.16 314 ILE A C 1
ATOM 2607 O O . ILE A 1 314 ? 5.027 13.121 8.548 1.00 51.16 314 ILE A O 1
ATOM 2611 N N . LEU A 1 315 ? 5.346 14.531 10.258 1.00 42.03 315 LEU A N 1
ATOM 2612 C CA . LEU A 1 315 ? 6.529 15.183 9.680 1.00 42.03 315 LEU A CA 1
ATOM 2613 C C . LEU A 1 315 ? 7.751 14.257 9.540 1.00 42.03 315 LEU A C 1
ATOM 2615 O O . LEU A 1 315 ? 8.696 14.600 8.833 1.00 42.03 315 LEU A O 1
ATOM 2619 N N . THR A 1 316 ? 7.770 13.117 10.234 1.00 40.06 316 THR A N 1
ATOM 2620 C CA . THR A 1 316 ? 8.923 12.202 10.297 1.00 40.06 316 THR A CA 1
ATOM 2621 C C . THR A 1 316 ? 8.574 10.731 10.044 1.00 40.06 316 THR A C 1
ATOM 2623 O O . THR A 1 316 ? 9.464 9.882 10.106 1.00 40.06 316 THR A O 1
ATOM 2626 N N . CYS A 1 317 ? 7.310 10.416 9.745 1.00 44.44 317 CYS A N 1
ATOM 2627 C CA . CYS A 1 317 ? 6.800 9.057 9.603 1.00 44.44 317 CYS A CA 1
ATOM 2628 C C . CYS A 1 317 ? 7.168 8.463 8.232 1.00 44.44 317 CYS A C 1
ATOM 2630 O O . CYS A 1 317 ? 6.731 8.983 7.206 1.00 44.44 317 CYS A O 1
ATOM 2632 N N . PRO A 1 318 ? 7.919 7.347 8.177 1.00 42.41 318 PRO A N 1
ATOM 2633 C CA . PRO A 1 318 ? 8.098 6.588 6.944 1.00 42.41 318 PRO A CA 1
ATOM 2634 C C . PRO A 1 318 ? 6.875 5.716 6.607 1.00 42.41 318 PRO A C 1
ATOM 2636 O O . PRO A 1 318 ? 6.839 5.114 5.543 1.00 42.41 318 PRO A O 1
ATOM 2639 N N . GLY A 1 319 ? 5.899 5.577 7.506 1.00 43.69 319 GLY A N 1
ATOM 2640 C CA . GLY A 1 319 ? 4.934 4.480 7.484 1.00 43.69 319 GLY A CA 1
ATOM 2641 C C . GLY A 1 319 ? 5.626 3.128 7.698 1.00 43.69 319 GLY A C 1
ATOM 2642 O O . GLY A 1 319 ? 6.831 2.968 7.475 1.00 43.69 319 GLY A O 1
ATOM 2643 N N . SER A 1 320 ? 4.861 2.109 8.077 1.00 40.50 320 SER A N 1
ATOM 2644 C CA . SER A 1 320 ? 5.350 0.722 8.140 1.00 40.50 320 SER A CA 1
ATOM 2645 C C . SER A 1 320 ? 5.928 0.228 6.796 1.00 40.50 320 SER A C 1
ATOM 2647 O O . SER A 1 320 ? 6.783 -0.660 6.773 1.00 40.50 320 SER A O 1
ATOM 2649 N N . ASN A 1 321 ? 5.535 0.861 5.681 1.00 41.06 321 ASN A N 1
ATOM 2650 C CA . ASN A 1 321 ? 5.894 0.480 4.313 1.00 41.06 321 ASN A CA 1
ATOM 2651 C C . ASN A 1 321 ? 6.793 1.476 3.547 1.00 41.06 321 ASN A C 1
ATOM 2653 O O . ASN A 1 321 ? 7.002 1.287 2.351 1.00 41.06 321 ASN A O 1
ATOM 2657 N N . LYS A 1 322 ? 7.372 2.508 4.185 1.00 42.72 322 LYS A N 1
ATOM 2658 C CA . LYS A 1 322 ? 8.184 3.549 3.496 1.00 42.72 322 LYS A CA 1
ATOM 2659 C C . LYS A 1 322 ? 7.434 4.326 2.397 1.00 42.72 322 LYS A C 1
ATOM 2661 O O . LYS A 1 322 ? 8.071 5.007 1.596 1.00 42.72 322 LYS A O 1
ATOM 2666 N N . ALA A 1 323 ? 6.106 4.243 2.379 1.00 41.28 323 ALA A N 1
ATOM 2667 C CA . ALA A 1 323 ? 5.221 5.001 1.507 1.00 41.28 323 ALA A CA 1
ATOM 2668 C C . ALA A 1 323 ? 4.367 5.940 2.365 1.00 41.28 323 ALA A C 1
ATOM 2670 O O . ALA A 1 323 ? 3.853 5.537 3.409 1.00 41.28 323 ALA A O 1
ATOM 2671 N N . SER A 1 324 ? 4.225 7.186 1.922 1.00 43.25 324 SER A N 1
ATOM 2672 C CA . SER A 1 324 ? 3.482 8.233 2.620 1.00 43.25 324 SER A CA 1
ATOM 2673 C C . SER A 1 324 ? 2.000 7.854 2.721 1.00 43.25 324 SER A C 1
ATOM 2675 O O . SER A 1 324 ? 1.271 7.955 1.737 1.00 43.25 324 SER A O 1
ATOM 2677 N N . GLN A 1 325 ? 1.535 7.417 3.891 1.00 47.62 325 GLN A N 1
ATOM 2678 C CA . GLN A 1 325 ? 0.101 7.374 4.184 1.00 47.62 325 GLN A CA 1
ATOM 2679 C C . GLN A 1 325 ? -0.333 8.789 4.576 1.00 47.62 325 GLN A C 1
ATOM 2681 O O . GLN A 1 325 ? 0.226 9.383 5.500 1.00 47.62 325 GLN A O 1
ATOM 2686 N N . CYS A 1 326 ? -1.268 9.372 3.822 1.00 48.34 326 CYS A N 1
ATOM 2687 C CA . CYS A 1 326 ? -1.721 10.736 4.067 1.00 48.34 326 CYS A CA 1
ATOM 2688 C C . CYS A 1 326 ? -2.815 10.721 5.133 1.00 48.34 326 CYS A C 1
ATOM 2690 O O . CYS A 1 326 ? -3.956 10.359 4.865 1.00 48.34 326 CYS A O 1
ATOM 2692 N N . LEU A 1 327 ? -2.463 11.119 6.353 1.00 53.06 327 LEU A N 1
ATOM 2693 C CA . LEU A 1 327 ? -3.458 11.395 7.374 1.00 53.06 327 LEU A CA 1
ATOM 2694 C C . LEU A 1 327 ? -4.106 12.754 7.092 1.00 53.06 327 LEU A C 1
ATOM 2696 O O . LEU A 1 327 ? -3.474 13.799 7.263 1.00 53.06 327 LEU A O 1
ATOM 2700 N N . ILE A 1 328 ? -5.368 12.742 6.676 1.00 54.62 328 ILE A N 1
ATOM 2701 C CA . ILE A 1 328 ? -6.150 13.960 6.467 1.00 54.62 328 ILE A CA 1
ATOM 2702 C C . ILE A 1 328 ? -6.717 14.383 7.816 1.00 54.62 328 ILE A C 1
ATOM 2704 O O . ILE A 1 328 ? -7.712 13.839 8.265 1.00 54.62 328 ILE A O 1
ATOM 2708 N N . LEU A 1 329 ? -6.064 15.321 8.500 1.00 56.03 329 LEU A N 1
ATOM 2709 C CA . LEU A 1 329 ? -6.572 15.816 9.780 1.00 56.03 329 LEU A CA 1
ATOM 2710 C C . LEU A 1 329 ? -7.936 16.499 9.592 1.00 56.03 329 LEU A C 1
ATOM 2712 O O . LEU A 1 329 ? -8.096 17.247 8.622 1.00 56.03 329 LEU A O 1
ATOM 2716 N N . PRO A 1 330 ? -8.884 16.315 10.530 1.00 53.81 330 PRO A N 1
ATOM 2717 C CA . PRO A 1 330 ? -10.130 17.061 10.501 1.00 53.81 330 PRO A CA 1
ATOM 2718 C C . PRO A 1 330 ? -9.826 18.559 10.559 1.00 53.81 330 PRO A C 1
ATOM 2720 O O . PRO A 1 330 ? -8.902 19.002 11.256 1.00 53.81 330 PRO A O 1
ATOM 2723 N N . GLU A 1 331 ? -10.599 19.345 9.811 1.00 51.94 331 GLU A N 1
ATOM 2724 C CA . GLU A 1 331 ? -10.436 20.792 9.779 1.00 51.94 331 GLU A CA 1
ATOM 2725 C C . GLU A 1 331 ? -10.677 21.358 11.184 1.00 51.94 331 GLU A C 1
ATOM 2727 O O . GLU A 1 331 ? -11.786 21.329 11.721 1.00 51.94 331 GLU A O 1
ATOM 2732 N N . LYS A 1 332 ? -9.612 21.859 11.817 1.00 55.94 332 LYS A N 1
ATOM 2733 C CA . LYS A 1 332 ? -9.726 22.508 13.120 1.00 55.94 332 LYS A CA 1
ATOM 2734 C C . LYS A 1 332 ? -10.288 23.905 12.941 1.00 55.94 332 LYS A C 1
ATOM 2736 O O . LYS A 1 332 ? -9.568 24.840 12.598 1.00 55.94 332 LYS A O 1
ATOM 2741 N N . ILE A 1 333 ? -11.570 24.049 13.242 1.00 60.12 333 ILE A N 1
ATOM 2742 C CA . ILE A 1 333 ? -12.218 25.351 13.316 1.00 60.12 333 ILE A CA 1
ATOM 2743 C C . ILE A 1 333 ? -11.891 25.955 14.683 1.00 60.12 333 ILE A C 1
ATOM 2745 O O . ILE A 1 333 ? -12.159 25.360 15.726 1.00 60.12 333 ILE A O 1
ATOM 2749 N N . ALA A 1 334 ? -11.289 27.144 14.696 1.00 65.00 334 ALA A N 1
ATOM 2750 C CA . ALA A 1 334 ? -11.125 27.898 15.931 1.00 65.00 334 ALA A CA 1
ATOM 2751 C C . ALA A 1 334 ? -12.517 28.255 16.477 1.00 65.00 334 ALA A C 1
ATOM 2753 O O . ALA A 1 334 ? -13.262 28.985 15.828 1.00 65.00 334 ALA A O 1
ATOM 2754 N N . VAL A 1 335 ? -12.866 27.732 17.654 1.00 73.44 335 VAL A N 1
ATOM 2755 C CA . VAL A 1 335 ? -14.177 27.943 18.307 1.00 73.44 335 VAL A CA 1
ATOM 2756 C C . VAL A 1 335 ? -14.130 28.967 19.442 1.00 73.44 335 VAL A C 1
ATOM 2758 O O . VAL A 1 335 ? -15.161 29.410 19.936 1.00 73.44 335 VAL A O 1
ATOM 2761 N N . SER A 1 336 ? -12.931 29.353 19.876 1.00 80.75 336 SER A N 1
ATOM 2762 C CA . SER A 1 336 ? -12.741 30.402 20.874 1.00 80.75 336 SER A CA 1
ATOM 2763 C C . SER A 1 336 ? -11.353 31.016 20.776 1.00 80.75 336 SER A C 1
ATOM 2765 O O . SER A 1 336 ? -10.424 30.394 20.258 1.00 80.75 336 SER A O 1
ATOM 2767 N N . TYR A 1 337 ? -11.205 32.221 21.315 1.00 82.75 337 TYR A N 1
ATOM 2768 C CA . TYR A 1 337 ? -9.901 32.794 21.617 1.00 82.75 337 TYR A CA 1
ATOM 2769 C C . TYR A 1 337 ? -9.935 33.469 22.985 1.00 82.75 337 TYR A C 1
ATOM 2771 O O . TYR A 1 337 ? -10.993 33.846 23.500 1.00 82.75 337 TYR A O 1
ATOM 2779 N N . GLY A 1 338 ? -8.755 33.650 23.567 1.00 85.06 338 GLY A N 1
ATOM 2780 C CA . GLY A 1 338 ? -8.589 34.551 24.689 1.00 85.06 338 GLY A CA 1
ATOM 2781 C C . GLY A 1 338 ? -7.168 35.076 24.788 1.00 85.06 338 GLY A C 1
ATOM 2782 O O . GLY A 1 338 ? -6.218 34.381 24.430 1.00 85.06 338 GLY A O 1
ATOM 2783 N N . TYR A 1 339 ? -7.028 36.313 25.247 1.00 83.38 339 TYR A N 1
ATOM 2784 C CA . TYR A 1 339 ? -5.737 36.968 25.416 1.00 83.38 339 TYR A CA 1
ATOM 2785 C C . TYR A 1 339 ? -5.766 37.958 26.585 1.00 83.38 339 TYR A C 1
ATOM 2787 O O . TYR A 1 339 ? -6.821 38.383 27.060 1.00 83.38 339 TYR A O 1
ATOM 2795 N N . THR A 1 340 ? -4.577 38.305 27.073 1.00 80.31 340 THR A N 1
ATOM 2796 C CA . THR A 1 340 ? -4.363 39.278 28.149 1.00 80.31 340 THR A CA 1
ATOM 2797 C C . THR A 1 340 ? -3.327 40.301 27.724 1.00 80.31 340 THR A C 1
ATOM 2799 O O . THR A 1 340 ? -2.295 39.955 27.150 1.00 80.31 340 THR A O 1
ATOM 2802 N N . ILE A 1 341 ? -3.574 41.564 28.059 1.00 78.00 341 ILE A N 1
ATOM 2803 C CA . ILE A 1 341 ? -2.637 42.659 27.812 1.00 78.00 341 ILE A CA 1
ATOM 2804 C C . ILE A 1 341 ? -1.849 42.914 29.097 1.00 78.00 341 ILE A C 1
ATOM 2806 O O . ILE A 1 341 ? -2.428 43.131 30.166 1.00 78.00 341 ILE A O 1
ATOM 2810 N N . HIS A 1 342 ? -0.522 42.883 28.981 1.00 74.56 342 HIS A N 1
ATOM 2811 C CA . HIS A 1 342 ? 0.397 43.121 30.089 1.00 74.56 342 HIS A CA 1
ATOM 2812 C C . HIS A 1 342 ? 0.989 44.527 29.999 1.00 74.56 342 HIS A C 1
ATOM 2814 O O . HIS A 1 342 ? 1.639 44.872 29.012 1.00 74.56 342 HIS A O 1
ATOM 2820 N N . CYS A 1 343 ? 0.814 45.317 31.055 1.00 68.56 343 CYS A N 1
ATOM 2821 C CA . CYS A 1 343 ? 1.489 46.601 31.207 1.00 68.56 343 CYS A CA 1
ATOM 2822 C C . CYS A 1 343 ? 2.897 46.417 31.813 1.00 68.56 343 CYS A C 1
ATOM 2824 O O . CYS A 1 343 ? 3.164 45.451 32.534 1.00 68.56 343 CYS A O 1
ATOM 2826 N N . LEU A 1 344 ? 3.810 47.364 31.553 1.00 66.94 344 LEU A N 1
ATOM 2827 C CA . LEU A 1 344 ? 5.185 47.370 32.094 1.00 66.94 344 LEU A CA 1
ATOM 2828 C C . LEU A 1 344 ? 5.238 47.391 33.633 1.00 66.94 344 LEU A C 1
ATOM 2830 O O . LEU A 1 344 ? 6.178 46.867 34.228 1.00 66.94 344 LEU A O 1
ATOM 2834 N N . ASP A 1 345 ? 4.211 47.941 34.279 1.00 70.81 345 ASP A N 1
ATOM 2835 C CA . ASP A 1 345 ? 4.033 47.948 35.737 1.00 70.81 345 ASP A CA 1
ATOM 2836 C C . ASP A 1 345 ? 3.518 46.607 36.302 1.00 70.81 345 ASP A C 1
ATOM 2838 O O . ASP A 1 345 ? 3.250 46.494 37.499 1.00 70.81 345 ASP A O 1
ATOM 2842 N N . LYS A 1 346 ? 3.411 45.574 35.452 1.00 57.94 346 LYS A N 1
ATOM 2843 C CA . LYS A 1 346 ? 2.870 44.238 35.747 1.00 57.94 346 LYS A CA 1
ATOM 2844 C C . LYS A 1 346 ? 1.398 44.230 36.162 1.00 57.94 346 LYS A C 1
ATOM 2846 O O . LYS A 1 346 ? 0.915 43.198 36.634 1.00 57.94 346 LYS A O 1
ATOM 2851 N N . THR A 1 347 ? 0.666 45.327 35.973 1.00 66.00 347 THR A N 1
ATOM 2852 C CA . THR A 1 347 ? -0.788 45.301 36.121 1.00 66.00 347 THR A CA 1
ATOM 2853 C C . THR A 1 347 ? -1.391 44.519 34.953 1.00 66.00 347 THR A C 1
ATOM 2855 O O . THR A 1 347 ? -1.044 44.716 33.787 1.00 66.00 347 THR A O 1
ATOM 2858 N N . MET A 1 348 ? -2.244 43.546 35.279 1.00 55.47 348 MET A N 1
ATOM 2859 C CA . MET A 1 348 ? -2.953 42.742 34.285 1.00 55.47 348 MET A CA 1
ATOM 2860 C C . MET A 1 348 ? -4.294 43.398 33.987 1.00 55.47 348 MET A C 1
ATOM 2862 O O . MET A 1 348 ? -5.082 43.628 34.909 1.00 55.47 348 MET A O 1
ATOM 2866 N N . GLN A 1 349 ? -4.583 43.652 32.712 1.00 67.88 349 GLN A N 1
ATOM 2867 C CA . GLN A 1 349 ? -5.963 43.919 32.313 1.00 67.88 349 GLN A CA 1
ATOM 2868 C C . GLN A 1 349 ? -6.773 42.616 32.328 1.00 67.88 349 GLN A C 1
ATOM 2870 O O . GLN A 1 349 ? -6.212 41.519 32.248 1.00 67.88 349 GLN A O 1
ATOM 2875 N N . LYS A 1 350 ? -8.099 42.729 32.495 1.00 64.94 350 LYS A N 1
ATOM 2876 C CA . LYS A 1 350 ? -8.987 41.559 32.504 1.00 64.94 350 LYS A CA 1
ATOM 2877 C C . LYS A 1 350 ? -8.789 40.749 31.211 1.00 64.94 350 LYS A C 1
ATOM 2879 O O . LYS A 1 350 ? -8.671 41.360 30.152 1.00 64.94 350 LYS A O 1
ATOM 2884 N N . PRO A 1 351 ? -8.765 39.407 31.285 1.00 75.44 351 PRO A N 1
ATOM 2885 C CA . PRO A 1 351 ? -8.654 38.571 30.098 1.00 75.44 351 PRO A CA 1
ATOM 2886 C C . PRO A 1 351 ? -9.853 38.789 29.177 1.00 75.44 351 PRO A C 1
ATOM 2888 O O . PRO A 1 351 ? -11.000 38.743 29.628 1.00 75.44 351 PRO A O 1
ATOM 2891 N N . VAL A 1 352 ? -9.572 38.993 27.892 1.00 79.56 352 VAL A N 1
ATOM 2892 C CA . VAL A 1 352 ? -10.578 38.956 26.830 1.00 79.56 352 VAL A CA 1
ATOM 2893 C C . VAL A 1 352 ? -10.763 37.494 26.459 1.00 79.56 352 VAL A C 1
ATOM 2895 O O . VAL A 1 352 ? -9.781 36.796 26.217 1.00 79.56 352 VAL A O 1
ATOM 2898 N N . ILE A 1 353 ? -12.002 37.006 26.469 1.00 80.56 353 ILE A N 1
ATOM 2899 C CA . ILE A 1 353 ? -12.349 35.640 26.065 1.00 80.56 353 ILE A CA 1
ATOM 2900 C C . ILE A 1 353 ? -13.619 35.726 25.226 1.00 80.56 353 ILE A C 1
ATOM 2902 O O . ILE A 1 353 ? -14.641 36.189 25.731 1.00 80.56 353 ILE A O 1
ATOM 2906 N N . ASN A 1 354 ? -13.575 35.242 23.986 1.00 76.25 354 ASN A N 1
ATOM 2907 C CA . ASN A 1 354 ? -14.759 35.115 23.139 1.00 76.25 354 ASN A CA 1
ATOM 2908 C C . ASN A 1 354 ? -14.943 33.658 22.696 1.00 76.25 354 ASN A C 1
ATOM 2910 O O . ASN A 1 354 ? -13.983 32.977 22.330 1.00 76.25 354 ASN A O 1
ATOM 2914 N N . ARG A 1 355 ? -16.189 33.182 22.770 1.00 80.00 355 ARG A N 1
ATOM 2915 C CA . ARG A 1 355 ? -16.617 31.815 22.433 1.00 80.00 355 ARG A CA 1
ATOM 2916 C C . ARG A 1 355 ? -17.849 31.773 21.525 1.00 80.00 355 ARG A C 1
ATOM 2918 O O . ARG A 1 355 ? -18.321 30.691 21.207 1.00 80.00 355 ARG A O 1
ATOM 2925 N N . GLU A 1 356 ? -18.404 32.927 21.158 1.00 75.69 356 GLU A N 1
ATOM 2926 C CA . GLU A 1 356 ? -19.730 33.022 20.528 1.00 75.69 356 GLU A CA 1
ATOM 2927 C C . GLU A 1 356 ? -19.680 33.572 19.095 1.00 75.69 356 GLU A C 1
ATOM 2929 O O . GLU A 1 356 ? -20.684 33.542 18.381 1.00 75.69 356 GLU A O 1
ATOM 2934 N N . SER A 1 357 ? -18.524 34.074 18.645 1.00 75.69 357 SER A N 1
ATOM 2935 C CA . SER A 1 357 ? -18.410 34.673 17.314 1.00 75.69 357 SER A CA 1
ATOM 2936 C C . SER A 1 357 ? -18.479 33.625 16.202 1.00 75.69 357 SER A C 1
ATOM 2938 O O . SER A 1 357 ? -17.832 32.581 16.257 1.00 75.69 357 SER A O 1
ATOM 2940 N N . LYS A 1 358 ? -19.228 33.935 15.136 1.00 75.38 358 LYS A N 1
ATOM 2941 C CA . LYS A 1 358 ? -19.356 33.071 13.947 1.00 75.38 358 LYS A CA 1
ATOM 2942 C C . LYS A 1 358 ? -18.041 32.917 13.177 1.00 75.38 358 LYS A C 1
ATOM 2944 O O . LYS A 1 358 ? -17.883 31.952 12.440 1.00 75.38 358 LYS A O 1
ATOM 2949 N N . ASN A 1 359 ? -17.122 33.876 13.313 1.00 81.56 359 ASN A N 1
ATOM 2950 C CA . ASN A 1 359 ? -15.777 33.806 12.751 1.00 81.56 359 ASN A CA 1
ATOM 2951 C C . ASN A 1 359 ? -14.769 34.285 13.800 1.00 81.56 359 ASN A C 1
ATOM 2953 O O . ASN A 1 359 ? -14.403 35.457 13.855 1.00 81.56 359 ASN A O 1
ATOM 2957 N N . ILE A 1 360 ? -14.335 33.337 14.626 1.00 84.38 360 ILE A N 1
ATOM 2958 C CA . ILE A 1 360 ? -13.449 33.542 15.776 1.00 84.38 360 ILE A CA 1
ATOM 2959 C C . ILE A 1 360 ? -12.119 34.198 15.383 1.00 84.38 360 ILE A C 1
ATOM 2961 O O . ILE A 1 360 ? -11.603 35.014 16.139 1.00 84.38 360 ILE A O 1
ATOM 2965 N N . ILE A 1 361 ? -11.569 33.893 14.202 1.00 78.25 361 ILE A N 1
ATOM 2966 C CA . ILE A 1 361 ? -10.287 34.465 13.753 1.00 78.25 361 ILE A CA 1
ATOM 2967 C C . ILE A 1 361 ? -10.449 35.937 13.378 1.00 78.25 361 ILE A C 1
ATOM 2969 O O . ILE A 1 361 ? -9.635 36.769 13.776 1.00 78.25 361 ILE A O 1
ATOM 2973 N N . LYS A 1 362 ? -11.499 36.264 12.617 1.00 83.69 362 LYS A N 1
ATOM 2974 C CA . LYS A 1 362 ? -11.785 37.650 12.240 1.00 83.69 362 LYS A CA 1
ATOM 2975 C C . LYS A 1 362 ? -12.047 38.507 13.482 1.00 83.69 362 LYS A C 1
ATOM 2977 O O . LYS A 1 362 ? -11.458 39.570 13.618 1.00 83.69 362 LYS A O 1
ATOM 2982 N N . ASP A 1 363 ? -12.864 37.993 14.392 1.00 87.50 363 ASP A N 1
ATOM 2983 C CA . ASP A 1 363 ? -13.231 38.652 15.646 1.00 87.50 363 ASP A CA 1
ATOM 2984 C C . ASP A 1 363 ? -12.017 38.894 16.561 1.00 87.50 363 ASP A C 1
ATOM 2986 O O . ASP A 1 363 ? -11.863 39.978 17.116 1.00 87.50 363 ASP A O 1
ATOM 2990 N N . LEU A 1 364 ? -11.092 37.927 16.647 1.00 86.62 364 LEU A N 1
ATOM 2991 C CA . LEU A 1 364 ? -9.815 38.113 17.341 1.00 86.62 364 LEU A CA 1
ATOM 2992 C C . LEU A 1 364 ? -9.002 39.260 16.727 1.00 86.62 364 LEU A C 1
ATOM 2994 O O . LEU A 1 364 ? -8.439 40.071 17.458 1.00 86.62 364 LEU A O 1
ATOM 2998 N N . MET A 1 365 ? -8.898 39.302 15.396 1.00 86.19 365 MET A N 1
ATOM 2999 C CA . MET A 1 365 ? -8.109 40.322 14.701 1.00 86.19 365 MET A CA 1
ATOM 3000 C C . MET A 1 365 ? -8.699 41.721 14.894 1.00 86.19 365 MET A C 1
ATOM 3002 O O . MET A 1 365 ? -7.944 42.656 15.148 1.00 86.19 365 MET A O 1
ATOM 3006 N N . GLU A 1 366 ? -10.025 41.848 14.819 1.00 88.31 366 GLU A N 1
ATOM 3007 C CA . GLU A 1 366 ? -10.739 43.105 15.060 1.00 88.31 366 GLU A CA 1
ATOM 3008 C C . GLU A 1 366 ? -10.531 43.584 16.505 1.00 88.31 366 GLU A C 1
ATOM 3010 O O . GLU A 1 366 ? -10.108 44.720 16.709 1.00 88.31 366 GLU A O 1
ATOM 3015 N N . ASN A 1 367 ? -10.675 42.702 17.499 1.00 86.44 367 ASN A N 1
ATOM 3016 C CA . ASN A 1 367 ? -10.475 43.076 18.903 1.00 86.44 367 ASN A CA 1
ATOM 3017 C C . ASN A 1 367 ? -9.021 43.436 19.241 1.00 86.44 367 ASN A C 1
ATOM 3019 O O . ASN A 1 367 ? -8.777 44.397 19.969 1.00 86.44 367 ASN A O 1
ATOM 3023 N N . LEU A 1 368 ? -8.034 42.734 18.671 1.00 86.44 368 LEU A N 1
ATOM 3024 C CA . LEU A 1 368 ? -6.626 43.120 18.825 1.00 86.44 368 LEU A CA 1
ATOM 3025 C C . LEU A 1 368 ? -6.338 44.501 18.221 1.00 86.44 368 LEU A C 1
ATOM 3027 O O . LEU A 1 368 ? -5.484 45.228 18.731 1.00 86.44 368 LEU A O 1
ATOM 3031 N N . GLN A 1 369 ? -7.022 44.855 17.133 1.00 87.94 369 GLN A N 1
ATOM 3032 C CA . GLN A 1 369 ? -6.865 46.147 16.480 1.00 87.94 369 GLN A CA 1
ATOM 3033 C C . GLN A 1 369 ? -7.522 47.274 17.289 1.00 87.94 369 GLN A C 1
ATOM 3035 O O . GLN A 1 369 ? -6.890 48.311 17.483 1.00 87.94 369 GLN A O 1
ATOM 3040 N N . GLU A 1 370 ? -8.724 47.055 17.827 1.00 86.81 370 GLU A N 1
ATOM 3041 C CA . GLU A 1 370 ? -9.385 47.996 18.743 1.00 86.81 370 GLU A CA 1
ATOM 3042 C C . GLU A 1 370 ? -8.545 48.237 20.007 1.00 86.81 370 GLU A C 1
ATOM 3044 O O . GLU A 1 370 ? -8.284 49.383 20.383 1.00 86.81 370 GLU A O 1
ATOM 3049 N N . ASP A 1 371 ? -8.039 47.170 20.630 1.00 85.94 371 ASP A N 1
ATOM 3050 C CA . ASP A 1 371 ? -7.181 47.287 21.810 1.00 85.94 371 ASP A CA 1
ATOM 3051 C C . ASP A 1 371 ? -5.872 48.027 21.502 1.00 85.94 371 ASP A C 1
ATOM 3053 O O . ASP A 1 371 ? -5.395 48.817 22.324 1.00 85.94 371 ASP A O 1
ATOM 3057 N N . LEU A 1 372 ? -5.289 47.815 20.316 1.00 84.44 372 LEU A N 1
ATOM 3058 C CA . LEU A 1 372 ? -4.108 48.552 19.870 1.00 84.44 372 LEU A CA 1
ATOM 3059 C C . LEU A 1 372 ? -4.398 50.053 19.752 1.00 84.44 372 LEU A C 1
ATOM 3061 O O . LEU A 1 372 ? -3.576 50.855 20.194 1.00 84.44 372 LEU A O 1
ATOM 3065 N N . GLU A 1 373 ? -5.545 50.445 19.197 1.00 85.94 373 GLU A N 1
ATOM 3066 C CA . GLU A 1 373 ? -5.948 51.853 19.112 1.00 85.94 373 GLU A CA 1
ATOM 3067 C C . GLU A 1 373 ? -6.110 52.475 20.504 1.00 85.94 373 GLU A C 1
ATOM 3069 O O . GLU A 1 373 ? -5.535 53.532 20.775 1.00 85.94 373 GLU A O 1
ATOM 3074 N N . VAL A 1 374 ? -6.775 51.774 21.430 1.00 82.75 374 VAL A N 1
ATOM 3075 C CA . VAL A 1 374 ? -6.921 52.213 22.829 1.00 82.75 374 VAL A CA 1
ATOM 3076 C C . VAL A 1 374 ? -5.560 52.372 23.516 1.00 82.75 374 VAL A C 1
ATOM 3078 O O . VAL A 1 374 ? -5.345 53.329 24.267 1.00 82.75 374 VAL A O 1
ATOM 3081 N N . ILE A 1 375 ? -4.624 51.447 23.285 1.00 79.75 375 ILE A N 1
ATOM 3082 C CA . ILE A 1 375 ? -3.260 51.541 23.824 1.00 79.75 375 ILE A CA 1
ATOM 3083 C C . ILE A 1 375 ? -2.529 52.743 23.224 1.00 79.75 375 ILE A C 1
ATOM 3085 O O . ILE A 1 375 ? -1.902 53.501 23.963 1.00 79.75 375 ILE A O 1
ATOM 3089 N N . LEU A 1 376 ? -2.596 52.929 21.905 1.00 80.06 376 LEU A N 1
ATOM 3090 C CA . LEU A 1 376 ? -1.929 54.034 21.221 1.00 80.06 376 LEU A CA 1
ATOM 3091 C C . LEU A 1 376 ? -2.451 55.390 21.698 1.00 80.06 376 LEU A C 1
ATOM 3093 O O . LEU A 1 376 ? -1.646 56.295 21.908 1.00 80.06 376 LEU A O 1
ATOM 3097 N N . ASP A 1 377 ? -3.753 55.526 21.936 1.00 81.44 377 ASP A N 1
ATOM 3098 C CA . ASP A 1 377 ? -4.326 56.754 22.486 1.00 81.44 377 ASP A CA 1
ATOM 3099 C C . ASP A 1 377 ? -3.860 57.019 23.921 1.00 81.44 377 ASP A C 1
ATOM 3101 O O . ASP A 1 377 ? -3.444 58.136 24.232 1.00 81.44 377 ASP A O 1
ATOM 3105 N N . LYS A 1 378 ? -3.781 55.989 24.773 1.00 73.12 378 LYS A N 1
ATOM 3106 C CA . LYS A 1 378 ? -3.183 56.125 26.115 1.00 73.12 378 LYS A CA 1
ATOM 3107 C C . LYS A 1 378 ? -1.700 56.498 26.070 1.00 73.12 378 LYS A C 1
ATOM 3109 O O . LYS A 1 378 ? -1.235 57.247 26.920 1.00 73.12 378 LYS A O 1
ATOM 3114 N N . LEU A 1 379 ? -0.948 55.994 25.091 1.00 71.00 379 LEU A N 1
ATOM 3115 C CA . LEU A 1 379 ? 0.463 56.350 24.902 1.00 71.00 379 LEU A CA 1
ATOM 3116 C C . LEU A 1 379 ? 0.651 57.764 24.323 1.00 71.00 379 LEU A C 1
ATOM 3118 O O . LEU A 1 379 ? 1.727 58.343 24.477 1.00 71.00 379 LEU A O 1
ATOM 3122 N N . ARG A 1 380 ? -0.372 58.330 23.667 1.00 72.00 380 ARG A N 1
ATOM 3123 C CA . ARG A 1 380 ? -0.374 59.719 23.173 1.00 72.00 380 ARG A CA 1
ATOM 3124 C C . ARG A 1 380 ? -0.624 60.740 24.280 1.00 72.00 380 ARG A C 1
ATOM 3126 O O . ARG A 1 380 ? -0.171 61.877 24.142 1.00 72.00 380 ARG A O 1
ATOM 3133 N N . GLU A 1 381 ? -1.267 60.349 25.381 1.00 63.69 381 GLU A N 1
ATOM 3134 C CA . GLU A 1 381 ? -1.308 61.133 26.621 1.00 63.69 381 GLU A CA 1
ATOM 3135 C C . GLU A 1 381 ? 0.064 61.099 27.317 1.00 63.69 381 GLU A C 1
ATOM 3137 O O . GLU A 1 381 ? 0.260 60.512 28.380 1.00 63.69 381 GLU A O 1
ATOM 3142 N N . ILE A 1 382 ? 1.060 61.744 26.706 1.00 57.34 382 ILE A N 1
ATOM 3143 C CA . ILE A 1 382 ? 2.333 62.009 27.369 1.00 57.34 382 ILE A CA 1
ATOM 3144 C C . ILE A 1 382 ? 2.027 62.998 28.494 1.00 57.34 382 ILE A C 1
ATOM 3146 O O . ILE A 1 382 ? 1.846 64.192 28.243 1.00 57.34 382 ILE A O 1
ATOM 3150 N N . ALA A 1 383 ? 1.965 62.511 29.736 1.00 52.81 383 ALA A N 1
ATOM 3151 C CA . ALA A 1 383 ? 1.990 63.384 30.901 1.00 52.81 383 ALA A CA 1
ATOM 3152 C C . ALA A 1 383 ? 3.186 64.337 30.728 1.00 52.81 383 ALA A C 1
ATOM 3154 O O . ALA A 1 383 ? 4.309 63.854 30.526 1.00 52.81 383 ALA A O 1
ATOM 3155 N N . PRO A 1 384 ? 2.985 65.670 30.728 1.00 52.00 384 PRO A N 1
ATOM 3156 C CA . PRO A 1 384 ? 4.099 66.590 30.607 1.00 52.00 384 PRO A CA 1
ATOM 3157 C C . PRO A 1 384 ? 5.081 66.238 31.716 1.00 52.00 384 PRO A C 1
ATOM 3159 O O . PRO A 1 384 ? 4.689 66.123 32.875 1.00 52.00 384 PRO A O 1
ATOM 3162 N N . CYS A 1 385 ? 6.338 66.000 31.344 1.00 50.03 385 CYS A N 1
ATOM 3163 C CA . CYS A 1 385 ? 7.403 65.733 32.296 1.00 50.03 385 CYS A CA 1
ATOM 3164 C C . CYS A 1 385 ? 7.539 66.999 33.153 1.00 50.03 385 CYS A C 1
ATOM 3166 O O . CYS A 1 385 ? 8.231 67.946 32.767 1.00 50.03 385 CYS A O 1
ATOM 3168 N N . GLU A 1 386 ? 6.784 67.079 34.254 1.00 55.25 386 GLU A N 1
ATOM 3169 C CA . GLU A 1 386 ? 6.914 68.144 35.236 1.00 55.25 386 GLU A CA 1
ATOM 3170 C C . GLU A 1 386 ? 8.392 68.185 35.588 1.00 55.25 386 GLU A C 1
ATOM 3172 O O . GLU A 1 386 ? 8.960 67.148 35.934 1.00 55.25 386 GLU A O 1
ATOM 3177 N N . LYS A 1 387 ? 9.030 69.348 35.370 1.00 54.84 387 LYS A N 1
ATOM 3178 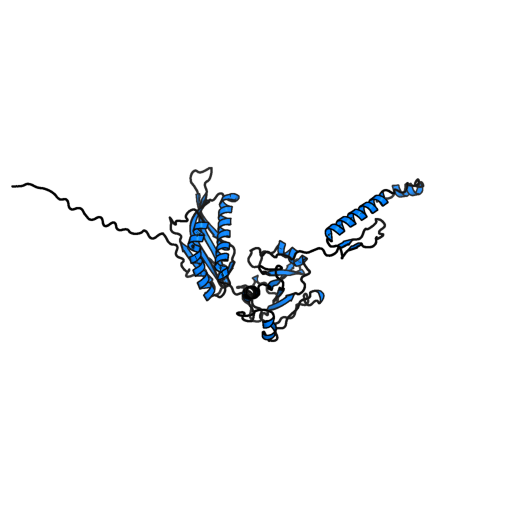C CA . LYS A 1 387 ? 10.481 69.542 35.496 1.00 54.84 387 LYS A CA 1
ATOM 3179 C C . LYS A 1 387 ? 11.009 68.686 36.642 1.00 54.84 387 LYS A C 1
ATOM 3181 O O . LYS A 1 387 ? 10.749 69.012 37.800 1.00 54.84 387 LYS A O 1
ATOM 3186 N N . MET A 1 388 ? 11.716 67.599 36.316 1.00 57.66 388 MET A N 1
ATOM 3187 C CA . MET A 1 388 ? 12.263 66.711 37.336 1.00 57.66 388 MET A CA 1
ATOM 3188 C C . MET A 1 388 ? 13.055 67.566 38.320 1.00 57.66 388 MET A C 1
ATOM 3190 O O . MET A 1 388 ? 13.993 68.269 37.933 1.00 57.66 388 MET A O 1
ATOM 3194 N N . ILE A 1 389 ? 12.666 67.527 39.592 1.00 67.81 389 ILE A N 1
ATOM 3195 C CA . ILE A 1 389 ? 13.440 68.169 40.652 1.00 67.81 389 ILE A CA 1
ATOM 3196 C C . ILE A 1 389 ? 14.870 67.598 40.613 1.00 67.81 389 ILE A C 1
ATOM 3198 O O . ILE A 1 389 ? 15.032 66.404 40.339 1.00 67.81 389 ILE A O 1
ATOM 3202 N N . PRO A 1 390 ? 15.915 68.411 40.864 1.00 69.19 390 PRO A N 1
ATOM 3203 C CA . PRO A 1 390 ? 17.312 68.035 40.610 1.00 69.19 390 PRO A CA 1
ATOM 3204 C C . PRO A 1 390 ? 17.750 66.686 41.205 1.00 69.19 390 PRO A C 1
ATOM 3206 O O . PRO A 1 390 ? 18.613 66.011 40.646 1.00 69.19 390 PRO A O 1
ATOM 3209 N N . GLU A 1 391 ? 17.137 66.260 42.312 1.00 67.56 391 GLU A N 1
ATOM 3210 C CA . GLU A 1 391 ? 17.380 64.956 42.940 1.00 67.56 391 GLU A CA 1
ATOM 3211 C C . GLU A 1 391 ? 16.872 63.765 42.112 1.00 67.56 391 GLU A C 1
ATOM 3213 O O . GLU A 1 391 ? 17.565 62.750 42.013 1.00 67.56 391 GLU A O 1
ATOM 3218 N N . LEU A 1 392 ? 15.702 63.885 41.472 1.00 68.06 392 LEU A N 1
ATOM 3219 C CA . LEU A 1 392 ? 15.157 62.851 40.585 1.00 68.06 392 LEU A CA 1
ATOM 3220 C C . LEU A 1 392 ? 15.969 62.748 39.292 1.00 68.06 392 LEU A C 1
ATOM 3222 O O . LEU A 1 392 ? 16.247 61.640 38.835 1.00 68.06 392 LEU A O 1
ATOM 3226 N N . TRP A 1 393 ? 16.442 63.883 38.766 1.00 70.06 393 TRP A N 1
ATOM 3227 C CA . TRP A 1 393 ? 17.327 63.906 37.598 1.00 70.06 393 TRP A CA 1
ATOM 3228 C C . TRP A 1 393 ? 18.659 63.197 37.872 1.00 70.06 393 TRP A C 1
ATOM 3230 O O . TRP A 1 393 ? 19.134 62.405 37.057 1.00 70.06 393 TRP A O 1
ATOM 3240 N N . ARG A 1 394 ? 19.238 63.415 39.060 1.00 69.69 394 ARG A N 1
ATOM 3241 C CA . ARG A 1 394 ? 20.462 62.725 39.487 1.00 69.69 394 ARG A CA 1
ATOM 3242 C C . ARG A 1 394 ? 20.258 61.215 39.597 1.00 69.69 394 ARG A C 1
ATOM 3244 O O . ARG A 1 394 ? 21.111 60.471 39.129 1.00 69.69 394 ARG A O 1
ATOM 3251 N N . LYS A 1 395 ? 19.125 60.770 40.154 1.00 68.94 395 LYS A N 1
ATOM 3252 C CA . LYS A 1 395 ? 18.765 59.343 40.227 1.00 68.94 395 LYS A CA 1
ATOM 3253 C C . LYS A 1 395 ? 18.608 58.710 38.844 1.00 68.94 395 LYS A C 1
ATOM 3255 O O . LYS A 1 395 ? 19.145 57.625 38.636 1.00 68.94 395 LYS A O 1
ATOM 3260 N N . TYR A 1 396 ? 17.932 59.395 37.919 1.00 69.19 396 TYR A N 1
ATOM 3261 C CA . TYR A 1 396 ? 17.763 58.946 36.535 1.00 69.19 396 TYR A CA 1
ATOM 3262 C C . TYR A 1 396 ? 19.115 58.773 35.823 1.00 69.19 396 TYR A C 1
ATOM 3264 O O . TYR A 1 396 ? 19.376 57.719 35.253 1.00 69.19 396 TYR A O 1
ATOM 3272 N N . GLN A 1 397 ? 20.027 59.747 35.936 1.00 66.88 397 GLN A N 1
ATOM 3273 C CA . GLN A 1 397 ? 21.360 59.658 35.319 1.00 66.88 397 GLN A CA 1
ATOM 3274 C C . GLN A 1 397 ? 22.255 58.558 35.911 1.00 66.88 397 GLN A C 1
ATOM 3276 O O . GLN A 1 397 ? 23.181 58.101 35.246 1.00 66.88 397 GLN A O 1
ATOM 3281 N N . THR A 1 398 ? 22.005 58.139 37.153 1.00 69.81 398 THR A N 1
ATOM 3282 C CA . THR A 1 398 ? 22.770 57.071 37.818 1.00 69.81 398 THR A CA 1
ATOM 3283 C C . THR A 1 398 ? 22.143 55.680 37.679 1.00 69.81 398 THR A C 1
ATOM 3285 O O . THR A 1 398 ? 22.678 54.716 38.227 1.00 69.81 398 THR A O 1
ATOM 3288 N N . ALA A 1 399 ? 21.008 55.548 36.985 1.00 67.69 399 ALA A N 1
ATOM 3289 C CA . ALA A 1 399 ? 20.365 54.258 36.771 1.00 67.69 399 ALA A CA 1
ATOM 3290 C C . ALA A 1 399 ? 21.047 53.500 35.619 1.00 67.69 399 ALA A C 1
ATOM 3292 O O . ALA A 1 399 ? 21.035 53.933 34.472 1.00 67.69 399 ALA A O 1
ATOM 3293 N N . ASN A 1 400 ? 21.628 52.333 35.913 1.00 49.81 400 ASN A N 1
ATOM 3294 C CA . ASN A 1 400 ? 22.358 51.522 34.924 1.00 49.81 400 ASN A CA 1
ATOM 3295 C C . ASN A 1 400 ? 21.455 50.653 34.024 1.00 49.81 400 ASN A C 1
ATOM 3297 O O . ASN A 1 400 ? 21.966 49.836 33.257 1.00 49.81 400 ASN A O 1
ATOM 3301 N N . LYS A 1 401 ? 20.129 50.778 34.135 1.00 51.84 401 LYS A N 1
ATOM 3302 C CA . LYS A 1 401 ? 19.136 50.132 33.268 1.00 51.84 401 LYS A CA 1
ATOM 3303 C C . LYS A 1 401 ? 17.926 51.056 33.151 1.00 51.84 401 LYS A C 1
ATOM 3305 O O . LYS A 1 401 ? 17.566 51.684 34.147 1.00 51.84 401 LYS A O 1
ATOM 3310 N N . CYS A 1 402 ? 17.381 51.140 31.939 1.00 46.41 402 CYS A N 1
ATOM 3311 C CA . CYS A 1 402 ? 16.191 51.926 31.630 1.00 46.41 402 CYS A CA 1
ATOM 3312 C C . CYS A 1 402 ? 14.942 51.316 32.266 1.00 46.41 402 CYS A C 1
ATOM 3314 O O . CYS A 1 402 ? 14.887 50.063 32.346 1.00 46.41 402 CYS A O 1
#

pLDDT: mean 70.47, std 16.54, range [30.61, 96.5]

Sequence (402 aa):
MEIDNEKNNEPSDSEYDTAEEEPDIHFEKIKDPYINRIAEARKFNEGEVCDYYAFVPKGYYAEGEPLAFFESIKEKIADIYKKELALKGGLKIRFVLYAYIKKIKLETPEPLYKTFPFKHETIEIIREDQINATIEKGYNKIIDQIEDEALQKSGWSFVRAEEIFLEISIFRPLQGSSYLLLPEALDKPQLEIINPQNRDDNERNANIANFEGIKFPATLHNIDKFEESNPNYAINIFKLVYREAFGKIKVDIDLLHISEHNYQVEHMIDLLYLIEGEESLNDRKNQNDIPEGLKTHYVYITDFDRLDLLQKHILTCPGSNKASQCLILPEKIAVSYGYTIHCLDKTMQKPVINRESKNIIKDLMENLQEDLEVILDKLREIAPCEKMIPELWRKYQTANKC

Nearest PDB structures (foldseek):
  4o3p-assembly1_A  TM=5.110E-01  e=2.663E-02  Homo sapiens
  8gkr-assembly1_A  TM=5.040E-01  e=2.663E-02  Homo sapiens
  5l1l-assembly1_A  TM=5.006E-01  e=3.155E-02  Homo sapiens
  7usy-assembly1_J  TM=3.349E-01  e=1.756E+00  Caenorhabditis elegans
  4r7x-assembly2_B  TM=2.149E-01  e=1.568E+00  Homo sapiens